Protein 5IL6 (pdb70)

B-factor: mean 46.87, std 26.92, range [16.2, 197.83]

Organism: Pseudomonas fluorescens (strain ATCC BAA-477 / NRRL B-23932 / Pf-5) (NCBI:txid220664)

InterPro domains:
  IPR000415 Nitroreductase-like [G3DSA:3.40.109.10] (635-841)
  IPR000415 Nitroreductase-like [G3DSA:3.40.109.10] (862-1077)
  IPR000415 Nitroreductase-like [SSF55469] (896-1089)
  IPR000873 AMP-dependent synthetase/ligase domain [PF00501] (51-397)
  IPR006162 Phosphopantetheine attachment site [PS00012] (3685-3700)
  IPR006162 Phosphopantetheine attachment site [PS00012] (5195-5210)
  IPR009081 Phosphopantetheine binding ACP domain [PF00550] (558-621)
  IPR009081 Phosphopantetheine binding ACP domain [PF00550] (1692-1754)
  IPR009081 Phosphopantetheine binding ACP domain [PF00550] (3661-3724)
  IPR009081 Phosphopantetheine binding ACP domain [PF00550] (5091-5155)
  IPR009081 Phosphopantetheine binding ACP domain [PF00550] (5172-5235)
  IPR009081 Phosphopantetheine binding ACP domain [PS50075] (550-625)
  IPR009081 Phosphopantetheine binding ACP domain [PS50075] (3653-3729)
  IPR009081 Phosphopantetheine binding ACP domain [PS50075] (5086-5159)
  IPR009081 Phosphopantetheine binding ACP domain [PS50075] (5163-5239)
  IPR010071 Amino acid adenylation domain [TIGR01733] (72-472)
  IPR013217 Methyltransferase type 12 [PF08242] (3426-3530)
  IPR013968 Polyketide synthase-like, ketoreductase domain [PF08659] (2963-3141)
  IPR013968 Polyketide synthase-like, ketoreductase domain [PF08659] (4831-5012)
  IPR013968 Polyketide synthase-like, ketoreductase domain [PF08659] (6394-6579)

Secondary structure (DSSP, 8-state):
--SBTTB-EE--BTTBEEEEEE--S-SHHHHTEEETTEE---HHHHHHHHHHHHHHHTTSS--TT-EEEEEEEEE-S-----TTTTTEEEEEEEEEETTEEEEEEEEE-TTS-EEEEEEEEEEEE--PPP------TTPEEE-HHHHHHHHHHHTEEE-GGG--EEEEEEETTEEEEEEE-SSGGGGTT-SS-HHHHHHHHHGGGGGTTTTS-SSPPP-EEEEEEEEEE-S---SEEEEEEEEE---TT-EEEEEEEE-TT--EEEEEEEEEEE-/---SBTTB-EE--BTTBEEEEEE--S-SHHHHTEEETTEE---HHHHHHHHHHHHHHHTTSS--TT-EEEEEEEEE-S-----TTTTTEEEEEEEEEETTEEEEEEEEE-TTS-EEEEEEEEEEEE-----B-----TTPEEE-HHHHHHHHHHHTEEE-GGG--EEEEEEETTEEEEEEE-SSGGGGTT-SS-HHHHHHHHHGGGGGTTTTS-SSPPPEEEEEEEEEEE-S---SEEEEEEEEE---TT-EEEEEEEE-TTSBEEEEEEEEEEEE--

GO terms:
  GO:0019184 nonribosomal peptide biosynthetic process (P, IDA)
  GO:0030639 polyketide biosynthetic process (P, IDA)
  GO:0019184 nonribosomal peptide biosynthetic process (P, IMP)

Radius of gyration: 30.64 Å; Cα contacts (8 Å, |Δi|>4): 1342; chains: 2; bounding box: 38×70×95 Å

Solvent-accessible surface area: 24174 Å² total; per-residue (Å²): 165,84,57,27,62,7,1,11,65,12,37,0,5,58,183,32,21,40,0,19,0,91,5,78,18,124,57,60,10,0,34,37,13,104,11,106,57,116,20,12,5,0,16,1,0,4,0,3,0,1,8,10,0,1,37,40,2,50,55,48,65,47,66,92,83,100,2,2,10,2,10,85,5,18,23,129,87,79,1,32,48,58,105,32,12,86,0,39,1,21,1,81,4,60,86,93,53,101,37,39,14,111,6,16,0,13,2,93,44,141,68,78,107,90,47,63,11,0,79,6,102,3,37,25,32,151,56,142,44,32,177,61,103,32,75,64,161,72,31,101,122,7,86,21,86,30,0,9,124,47,13,40,53,12,17,5,108,26,26,50,14,1,80,28,7,102,44,2,22,56,64,52,65,41,0,8,0,94,1,19,15,112,63,84,75,112,25,91,57,28,38,1,23,2,2,0,0,9,0,0,6,4,0,3,3,2,2,3,33,118,103,19,122,126,169,19,69,45,13,44,30,20,15,5,24,71,1,6,17,48,53,110,3,57,21,39,0,21,0,22,0,102,66,8,128,54,112,94,92,33,38,9,0,40,4,10,0,0,18,88,148,26,118,15,6,0,17,0,48,85,0,22,13,67,94,131,160,106,80,27,64,7,2,24,95,7,28,1,6,60,183,30,19,40,1,31,1,139,4,78,18,125,56,53,8,1,34,41,15,101,7,100,58,113,22,10,6,0,16,1,0,4,0,3,1,0,9,11,0,0,39,38,2,48,51,48,66,41,63,116,65,114,8,4,14,1,14,87,5,38,28,139,101,43,0,29,51,63,104,30,12,68,0,49,1,21,0,83,5,59,86,91,53,100,36,38,14,111,6,16,0,18,2,88,54,154,76,72,116,124,60,42,6,0,84,5,106,3,36,10,30,140,64,155,75,40,160,42,132,32,82,60,165,68,29,115,123,11,88,20,89,31,0,10,127,44,15,37,48,9,19,6,101,24,24,58,14,1,79,24,7,106,45,1,35,45,70,49,81,50,0,21,0,99,1,15,14,108,65,88,74,97,28,94,56,30,38,1,19,1,2,0,0,9,0,0,7,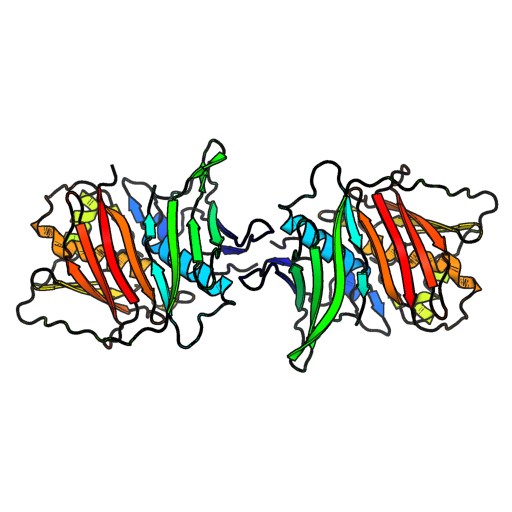3,0,4,2,2,2,3,32,119,103,19,129,142,202,13,71,26,16,22,31,20,14,5,28,64,1,11,17,42,44,108,3,56,18,34,0,20,0,31,0,108,54,6,129,55,113,95,93,33,40,9,0,13,3,19,0,8,17,64,146,9,72,5,1,0,38,0,40,86,0,21,14,65,44,65,168

Nearest PDB structures (foldseek):
  5il6-assembly1_A  TM=1.004E+00  e=7.067E-61  Pseudomonas protegens Pf-5
  3kg9-assembly2_A  TM=8.455E-01  e=2.968E-21  Lyngbya majuscula
  5tz5-assembly1_B  TM=8.192E-01  e=8.225E-20  Moorena producens 3L
  5tz7-assembly1_B  TM=8.345E-01  e=2.355E-19  Moorena producens 3L
  3kg9-assembly3_B  TM=8.127E-01  e=9.711E-20  Lyngbya majuscula

Foldseek 3Di:
DALFPLFRAWPADPVATKTKDADPQPDQQFVFKWFLRGRWRAPLSVVQNVVSSVCVVVPNHDDDQKKKKKFWKFFDDTDGADPQQNRMKMKGWDDPDVQKIKIWIWTAGNVRDIGTGMIIIIGIGNDDFDFPPDDCVVKAWFDLVLLQQQLVLQGIGGDPQLSFFDTWIDDPQKIKTKGFGPDQVVLPRGLDDSSVVSVLVSRNSSNCSVVADSRHHNKGWTTFGMKIFRTRAGRMWMKMKGWDDDDPPKTWIKIFIAHPVGTTGMITHTGMIDD/DAALFPLFGAWPADPVATKTKDADPQPDQQFVFKFFLRGRWRAPLSVVQNVVSSVCVVVPNHDPPQKWKKKFWKFFADTDGADPFQNRMKMKGWDDPDVQKIKIWIWTAGNVRDIDTGMIIIMGIDGDDKDFDDDDQVVKAWFDLVLLQQQLVLQGIGGDPQLSFFDTWIGDQQKIKTKGFGPDQVVLPRGLEDSSVVSVLVSRNSSNCSVPADSRHHHKGFTTFGMKIFATRAGRIWMKMKGWDDDDPPKTWIKIWIGHPVGITGMITHTGIIDGND

Sequence (553 aa):
EHLHPLLHRNVSDLRGLRYLSRFSGDESVLAEHRVNGQAVLAGAAMIVMIQAALTDALGGAVPAGRGLVISDLSWRQPFSVDAANNGELFLELSMPAAGDYRIGIYAYDQAAQLQLHCQARASTAEVQAAWLDFSSLGAQVVDVEACYQQRFAAMGIEYGAGHRRLLSLVRQGDQALARIALQDPALNSGFALHPALLDAAMQGVMALLLDELEERPALLLPAGLGQCVLLADCPASLQVQIRRAPSTAPDYCFDLALFDDQGQCCAILNQLSFQPVEHLHPLLHRNVSDLRGLRYLSRFSGDESVLAEHRVNGQAVVLAGAAMIVMIQAALTDALGGAVPAGRGLVISDLSWRQPFSVDAANNGELFLELSMPAAGDYRIGIYYAYDQAAQLQLHCQARASTAEVQAAWLDFSSLGAQVVDVEACYQRFAAMGIEYGAGHRRLLSLVRQGDQALARIALQDPALNSGFALHPALLDAAMQGVMALLLDELEERPALLLPAGLGQCVLLADCPASLQVQIRRAPSTAPDYCFDLALFDDQGQCCCAILNQLSFQPLT

Structure (mmCIF, N/CA/C/O backbone):
data_5IL6
#
_entry.id   5IL6
#
_cell.length_a   50.480
_cell.length_b   105.080
_cell.length_c   68.140
_cell.angle_alpha   90.00
_cell.angle_beta   111.91
_cell.angle_gamma   90.00
#
_symmetry.space_group_name_H-M   'P 1 21 1'
#
loop_
_entity.id
_entity.type
_entity.pdbx_description
1 polymer 'Polyketide synthase/nonribosomal peptide synthetase hybrid RzxB'
2 water water
#
loop_
_atom_site.group_PDB
_atom_site.id
_atom_site.type_symbol
_atom_site.label_atom_id
_atom_site.label_alt_id
_atom_site.label_comp_id
_atom_site.label_asym_id
_atom_site.label_entity_id
_atom_site.label_seq_id
_atom_site.pdbx_PDB_ins_code
_atom_site.Cartn_x
_atom_site.Cartn_y
_atom_site.Cartn_z
_atom_site.occupancy
_atom_site.B_iso_or_equiv
_atom_site.auth_seq_id
_atom_site.auth_comp_id
_atom_site.auth_asym_id
_atom_site.auth_atom_id
_atom_site.pdbx_PDB_model_num
ATOM 1 N N . GLU A 1 11 ? 49.036 50.271 10.369 1.00 47.66 4370 GLU A N 1
ATOM 2 C CA . GLU A 1 11 ? 49.338 50.985 11.606 1.00 49.87 4370 GLU A CA 1
ATOM 3 C C . GLU A 1 11 ? 48.125 50.832 12.526 1.00 41.30 4370 GLU A C 1
ATOM 4 O O . GLU A 1 11 ? 47.015 50.598 12.052 1.00 42.38 4370 GLU A O 1
ATOM 15 N N . HIS A 1 12 ? 48.321 50.964 13.835 1.00 33.57 4371 HIS A N 1
ATOM 16 C CA . HIS A 1 12 ? 47.184 50.943 14.745 1.00 29.28 4371 HIS A CA 1
ATOM 17 C C . HIS A 1 12 ? 46.229 52.085 14.422 1.00 28.23 4371 HIS A C 1
ATOM 18 O O . HIS A 1 12 ? 46.649 53.179 14.033 1.00 32.01 4371 HIS A O 1
ATOM 32 N N . LEU A 1 13 ? 44.928 51.825 14.581 1.00 30.56 4372 LEU A N 1
ATOM 33 C CA . LEU A 1 13 ? 43.942 52.884 14.399 1.00 34.19 4372 LEU A CA 1
ATOM 34 C C . LEU A 1 13 ? 44.095 53.956 15.462 1.00 37.56 4372 LEU A C 1
ATOM 35 O O . LEU A 1 13 ? 43.768 55.124 15.224 1.00 39.34 4372 LEU A O 1
ATOM 51 N N . HIS A 1 14 ? 44.597 53.570 16.626 1.00 31.02 4373 HIS A N 1
ATOM 52 C CA . HIS A 1 14 ? 44.647 54.380 17.829 1.00 31.61 4373 HIS A CA 1
ATOM 53 C C . HIS A 1 14 ? 45.555 53.641 18.802 1.00 27.79 4373 HIS A C 1
ATOM 54 O O . HIS A 1 14 ? 45.571 52.404 18.795 1.00 26.19 4373 HIS A O 1
ATOM 68 N N . PRO A 1 15 ? 46.333 54.335 19.635 1.00 29.94 4374 PRO A N 1
ATOM 69 C CA . PRO A 1 15 ? 47.226 53.610 20.556 1.00 33.16 4374 PRO A CA 1
ATOM 70 C C . PRO A 1 15 ? 46.520 52.574 21.416 1.00 34.06 4374 PRO A C 1
ATOM 71 O O . PRO A 1 15 ? 47.149 51.585 21.817 1.00 38.75 4374 PRO A O 1
ATOM 82 N N . LEU A 1 16 ? 45.234 52.764 21.712 1.00 30.87 4375 LEU A N 1
ATOM 83 C CA . LEU A 1 16 ? 44.471 51.828 22.528 1.00 29.47 4375 LEU A CA 1
ATOM 84 C C . LEU A 1 16 ? 43.407 51.074 21.744 1.00 30.14 4375 LEU A C 1
ATOM 85 O O . LEU A 1 16 ? 42.658 50.289 22.339 1.00 29.24 4375 LEU A O 1
ATOM 101 N N . LEU A 1 17 ? 43.321 51.280 20.432 1.00 27.27 4376 LEU A N 1
ATOM 102 C CA . LEU A 1 17 ? 42.348 50.587 19.582 1.00 26.24 4376 LEU A CA 1
ATOM 103 C C . LEU A 1 17 ? 43.126 50.180 18.333 1.00 23.83 4376 LEU A C 1
ATOM 104 O O . LEU A 1 17 ? 43.250 50.955 17.382 1.00 24.18 4376 LEU A O 1
ATOM 120 N N . HIS A 1 18 ? 43.665 48.962 18.355 1.00 18.35 4377 HIS A N 1
ATOM 121 C CA . HIS A 1 18 ? 44.694 48.583 17.394 1.00 22.71 4377 HIS A CA 1
ATOM 122 C C . HIS A 1 18 ? 44.120 48.243 16.025 1.00 26.50 4377 HIS A C 1
ATOM 123 O O . HIS A 1 18 ? 44.631 48.717 15.004 1.00 25.75 4377 HIS A O 1
ATOM 137 N N . ARG A 1 19 ? 43.078 47.415 15.973 1.00 26.22 4378 ARG A N 1
ATOM 138 C CA . ARG A 1 19 ? 42.670 46.806 14.716 1.00 33.16 4378 ARG A CA 1
ATOM 139 C C . ARG A 1 19 ? 41.155 46.735 14.602 1.00 23.46 4378 ARG A C 1
ATOM 140 O O . ARG A 1 19 ? 40.444 46.518 15.586 1.00 22.32 4378 ARG A O 1
ATOM 161 N N . ASN A 1 20 ? 40.679 46.918 13.372 1.00 20.53 4379 ASN A N 1
ATOM 162 C CA . ASN A 1 20 ? 39.269 46.785 13.028 1.00 20.22 4379 ASN A CA 1
ATOM 163 C C . ASN A 1 20 ? 39.009 45.349 12.585 1.00 19.73 4379 ASN A C 1
ATOM 164 O O . ASN A 1 20 ? 39.576 44.895 11.585 1.00 21.13 4379 ASN A O 1
ATOM 175 N N . VAL A 1 21 ? 38.164 44.635 13.329 1.00 19.22 4380 VAL A N 1
ATOM 176 C CA . VAL A 1 21 ? 37.851 43.244 13.011 1.00 23.32 4380 VAL A CA 1
ATOM 177 C C . VAL A 1 21 ? 36.353 43.084 12.771 1.00 22.99 4380 VAL A C 1
ATOM 178 O O . VAL A 1 21 ? 35.783 42.019 13.031 1.00 24.68 4380 VAL A O 1
ATOM 191 N N . SER A 1 22 ? 35.711 44.135 12.263 1.00 22.02 4381 SER A N 1
ATOM 192 C CA . SER A 1 22 ? 34.280 44.088 11.997 1.00 23.26 4381 SER A CA 1
ATOM 193 C C . SER A 1 22 ? 33.950 43.015 10.964 1.00 23.78 4381 SER A C 1
ATOM 194 O O . SER A 1 22 ? 34.735 42.731 10.054 1.00 22.47 4381 SER A O 1
ATOM 202 N N . ASP A 1 23 ? 32.770 42.417 11.109 1.00 23.42 4382 ASP A N 1
ATOM 203 C CA . ASP A 1 23 ? 32.271 41.445 10.145 1.00 25.16 4382 ASP A CA 1
ATOM 204 C C . ASP A 1 23 ? 30.744 41.476 10.183 1.00 24.31 4382 ASP A C 1
ATOM 205 O O . ASP A 1 23 ? 30.139 42.395 10.744 1.00 23.90 4382 ASP A O 1
ATOM 214 N N . LEU A 1 24 ? 30.116 40.460 9.589 1.00 25.07 4383 LEU A N 1
ATOM 215 C CA . LEU A 1 24 ? 28.661 40.438 9.487 1.00 27.01 4383 LEU A CA 1
ATOM 216 C C . LEU A 1 24 ? 27.983 40.436 10.850 1.00 31.84 4383 LEU A C 1
ATOM 217 O O . LEU A 1 24 ? 26.824 40.853 10.952 1.00 36.67 4383 LEU A O 1
ATOM 233 N N . ARG A 1 25 ? 28.671 39.973 11.895 1.00 29.62 4384 ARG A N 1
ATOM 234 C CA . ARG A 1 25 ? 28.108 40.028 13.239 1.00 34.66 4384 ARG A CA 1
ATOM 235 C C . ARG A 1 25 ? 28.009 41.457 13.758 1.00 35.47 4384 ARG A C 1
ATOM 236 O O . ARG A 1 25 ? 27.232 41.714 14.683 1.00 35.61 4384 ARG A O 1
ATOM 257 N N . GLY A 1 26 ? 28.775 42.386 13.187 1.00 31.37 4385 GLY A N 1
ATOM 258 C CA . GLY A 1 26 ? 28.708 43.778 13.587 1.00 29.66 4385 GLY A CA 1
ATOM 259 C C . GLY A 1 26 ? 30.074 44.423 13.703 1.00 24.16 4385 GLY A C 1
ATOM 260 O O . GLY A 1 26 ? 31.101 43.764 13.515 1.00 26.22 4385 GLY A O 1
ATOM 264 N N . LEU A 1 27 ? 30.098 45.716 14.013 1.00 23.03 4386 LEU A N 1
ATOM 265 C CA . LEU A 1 27 ? 31.362 46.421 14.176 1.00 21.31 4386 LEU A CA 1
ATOM 266 C C . LEU A 1 27 ? 32.092 45.913 15.412 1.00 22.32 4386 LEU A C 1
ATOM 267 O O . LEU A 1 27 ? 31.488 45.691 16.466 1.00 23.18 4386 LEU A O 1
ATOM 283 N N . ARG A 1 28 ? 33.399 45.706 15.271 1.00 22.78 4387 ARG A N 1
ATOM 284 C CA . ARG A 1 28 ? 34.189 45.123 16.343 1.00 24.54 4387 ARG A CA 1
ATOM 285 C C . ARG A 1 28 ? 35.646 45.517 16.161 1.00 22.36 4387 ARG A C 1
ATOM 286 O O . ARG A 1 28 ? 36.127 45.665 15.034 1.00 20.87 4387 ARG A O 1
ATOM 307 N N . TYR A 1 29 ? 36.346 45.652 17.285 1.00 20.05 4388 TYR A N 1
ATOM 308 C CA . TYR A 1 29 ? 37.725 46.114 17.300 1.00 20.05 4388 TYR A CA 1
ATOM 309 C C . TYR A 1 29 ? 38.531 45.250 18.259 1.00 20.79 4388 TYR A C 1
ATOM 310 O O . TYR A 1 29 ? 37.985 44.648 19.187 1.00 19.19 4388 TYR A O 1
ATOM 328 N N . LEU A 1 30 ? 39.837 45.187 18.016 1.00 20.90 4389 LEU A N 1
ATOM 329 C CA . LEU A 1 30 ? 40.719 44.312 18.773 1.00 23.90 4389 LEU A CA 1
ATOM 330 C C . LEU A 1 30 ? 42.026 45.034 19.058 1.00 24.04 4389 LEU A C 1
ATOM 331 O O . LEU A 1 30 ? 42.640 45.596 18.146 1.00 25.41 4389 LEU A O 1
ATOM 347 N N . SER A 1 31 ? 42.430 45.034 20.325 1.00 22.61 4390 SER A N 1
ATOM 348 C CA . SER A 1 31 ? 43.757 45.467 20.735 1.00 26.06 4390 SER A CA 1
ATOM 349 C C . SER A 1 31 ? 44.437 44.326 21.478 1.00 27.79 4390 SER A C 1
ATOM 350 O O . SER A 1 31 ? 43.809 43.643 22.293 1.00 24.42 4390 SER A O 1
ATOM 358 N N . ARG A 1 32 ? 45.716 44.111 21.181 1.00 25.55 4391 ARG A N 1
ATOM 359 C CA . ARG A 1 32 ? 46.514 43.091 21.850 1.00 24.44 4391 ARG A CA 1
ATOM 360 C C . ARG A 1 32 ? 47.628 43.783 22.618 1.00 26.37 4391 ARG A C 1
ATOM 361 O O . ARG A 1 32 ? 48.461 44.475 22.022 1.00 27.84 4391 ARG A O 1
ATOM 382 N N . PHE A 1 33 ? 47.639 43.599 23.932 1.00 22.33 4392 PHE A N 1
ATOM 383 C CA . PHE A 1 33 ? 48.621 44.220 24.806 1.00 21.80 4392 PHE A CA 1
ATOM 384 C C . PHE A 1 33 ? 49.646 43.189 25.260 1.00 23.61 4392 PHE A C 1
ATOM 385 O O . PHE A 1 33 ? 49.326 42.013 25.450 1.00 23.76 4392 PHE A O 1
ATOM 402 N N . SER A 1 34 ? 50.886 43.648 25.436 1.00 26.75 4393 SER A N 1
ATOM 403 C CA . SER A 1 34 ? 51.952 42.802 25.955 1.00 27.98 4393 SER A CA 1
ATOM 404 C C . SER A 1 34 ? 52.043 42.829 27.473 1.00 26.66 4393 SER A C 1
ATOM 405 O O . SER A 1 34 ? 52.614 41.901 28.063 1.00 27.53 4393 SER A O 1
ATOM 413 N N . GLY A 1 35 ? 51.490 43.855 28.116 1.00 27.64 4394 GLY A N 1
ATOM 414 C CA . GLY A 1 35 ? 51.655 44.079 29.532 1.00 28.87 4394 GLY A CA 1
ATOM 415 C C . GLY A 1 35 ? 52.723 45.097 29.881 1.00 30.14 4394 GLY A C 1
ATOM 416 O O . GLY A 1 35 ? 52.745 45.586 31.016 1.00 30.58 4394 GLY A O 1
ATOM 420 N N . ASP A 1 36 ? 53.609 45.424 28.935 1.00 30.37 4395 ASP A N 1
ATOM 421 C CA . ASP A 1 36 ? 54.612 46.463 29.135 1.00 36.71 4395 ASP A CA 1
ATOM 422 C C . ASP A 1 36 ? 54.073 47.869 28.904 1.00 35.03 4395 ASP A C 1
ATOM 423 O O . ASP A 1 36 ? 54.766 48.838 29.231 1.00 28.41 4395 ASP A O 1
ATOM 432 N N . GLU A 1 37 ? 52.876 48.006 28.338 1.00 31.27 4396 GLU A N 1
ATOM 433 C CA . GLU A 1 37 ? 52.318 49.325 28.078 1.00 30.94 4396 GLU A CA 1
ATOM 434 C C . GLU A 1 37 ? 52.034 50.056 29.387 1.00 34.28 4396 GLU A C 1
ATOM 435 O O . GLU A 1 37 ? 51.689 49.450 30.405 1.00 30.83 4396 GLU A O 1
ATOM 447 N N . SER A 1 38 ? 52.185 51.383 29.347 1.00 33.67 4397 SER A N 1
ATOM 448 C CA . SER A 1 38 ? 52.074 52.182 30.563 1.00 31.95 4397 SER A CA 1
ATOM 449 C C . SER A 1 38 ? 50.704 52.024 31.214 1.00 26.19 4397 SER A C 1
ATOM 450 O O . SER A 1 38 ? 50.597 51.987 32.446 1.00 28.65 4397 SER A O 1
ATOM 458 N N . VAL A 1 39 ? 49.644 51.922 30.406 1.00 23.14 4398 VAL A N 1
ATOM 459 C CA . VAL A 1 39 ? 48.297 51.793 30.957 1.00 24.21 4398 VAL A CA 1
ATOM 460 C C . VAL A 1 39 ? 48.137 50.514 31.767 1.00 22.75 4398 VAL A C 1
ATOM 461 O O . VAL A 1 39 ? 47.184 50.391 32.544 1.00 23.15 4398 VAL A O 1
ATOM 474 N N . LEU A 1 40 ? 49.040 49.550 31.596 1.00 23.83 4399 LEU A N 1
ATOM 475 C CA . LEU A 1 40 ? 49.054 48.333 32.397 1.00 24.37 4399 LEU A CA 1
ATOM 476 C C . LEU A 1 40 ? 50.198 48.330 33.402 1.00 23.12 4399 LEU A C 1
ATOM 477 O O . LEU A 1 40 ? 49.965 48.228 34.610 1.00 24.85 4399 LEU A O 1
ATOM 493 N N . ALA A 1 41 ? 51.438 48.455 32.921 1.00 22.43 4400 ALA A N 1
ATOM 494 C CA . ALA A 1 41 ? 52.608 48.273 33.774 1.00 25.39 4400 ALA A CA 1
ATOM 495 C C . ALA A 1 41 ? 52.704 49.334 34.861 1.00 27.74 4400 ALA A C 1
ATOM 496 O O . ALA A 1 41 ? 53.246 49.067 35.938 1.00 29.16 4400 ALA A O 1
ATOM 503 N N . GLU A 1 42 ? 52.219 50.543 34.594 1.00 24.22 4401 GLU A N 1
ATOM 504 C CA . GLU A 1 42 ? 52.294 51.630 35.559 1.00 28.27 4401 GLU A CA 1
ATOM 505 C C . GLU A 1 42 ? 51.021 51.763 36.384 1.00 26.86 4401 GLU A C 1
ATOM 506 O O . GLU A 1 42 ? 50.850 52.769 37.080 1.00 24.76 4401 GLU A O 1
ATOM 518 N N . HIS A 1 43 ? 50.133 50.770 36.324 1.00 23.67 4402 HIS A N 1
ATOM 519 C CA . HIS A 1 43 ? 48.885 50.751 37.088 1.00 24.25 4402 HIS A CA 1
ATOM 520 C C . HIS A 1 43 ? 48.747 49.355 37.695 1.00 22.05 4402 HIS A C 1
ATOM 521 O O . HIS A 1 43 ? 48.131 48.471 37.095 1.00 21.24 4402 HIS A O 1
ATOM 535 N N . ARG A 1 44 ? 49.312 49.159 38.883 1.00 22.17 4403 ARG A N 1
ATOM 536 C CA . ARG A 1 44 ? 49.360 47.847 39.514 1.00 21.98 4403 ARG A CA 1
ATOM 537 C C . ARG A 1 44 ? 48.408 47.802 40.699 1.00 23.29 4403 ARG A C 1
ATOM 538 O O . ARG A 1 44 ? 48.474 48.655 41.590 1.00 25.09 4403 ARG A O 1
ATOM 559 N N . VAL A 1 45 ? 47.531 46.801 40.705 1.00 22.37 4404 VAL A N 1
ATOM 560 C CA . VAL A 1 45 ? 46.547 46.608 41.763 1.00 22.21 4404 VAL A CA 1
ATOM 561 C C . VAL A 1 45 ? 46.843 45.272 42.427 1.00 22.69 4404 VAL A C 1
ATOM 562 O O . VAL A 1 45 ? 46.801 44.223 41.771 1.00 23.18 4404 VAL A O 1
ATOM 575 N N . ASN A 1 46 ? 47.146 45.310 43.722 1.00 25.12 4405 ASN A N 1
ATOM 576 C CA . ASN A 1 46 ? 47.534 44.114 44.467 1.00 33.94 4405 ASN A CA 1
ATOM 577 C C . ASN A 1 46 ? 48.681 43.390 43.764 1.00 33.73 4405 ASN A C 1
ATOM 578 O O . ASN A 1 46 ? 48.742 42.159 43.727 1.00 33.73 4405 ASN A O 1
ATOM 589 N N . GLY A 1 47 ? 49.603 44.172 43.200 1.00 29.84 4406 GLY A N 1
ATOM 590 C CA . GLY A 1 47 ? 50.805 43.644 42.592 1.00 32.69 4406 GLY A CA 1
ATOM 591 C C . GLY A 1 47 ? 50.689 43.265 41.129 1.00 26.79 4406 GLY A C 1
ATOM 592 O O . GLY A 1 47 ? 51.720 43.001 40.495 1.00 31.05 4406 GLY A O 1
ATOM 596 N N . GLN A 1 48 ? 49.484 43.237 40.567 1.00 23.30 4407 GLN A N 1
ATOM 597 C CA . GLN A 1 48 ? 49.284 42.843 39.179 1.00 27.30 4407 GLN A CA 1
ATOM 598 C C . GLN A 1 48 ? 49.094 44.071 38.303 1.00 24.41 4407 GLN A C 1
ATOM 599 O O . GLN A 1 48 ? 48.374 45.004 38.670 1.00 22.15 4407 GLN A O 1
ATOM 613 N N . ALA A 1 49 ? 49.734 44.059 37.137 1.00 23.43 4408 ALA A N 1
ATOM 614 C CA . ALA A 1 49 ? 49.492 45.093 36.141 1.00 22.88 4408 ALA A CA 1
ATOM 615 C C . ALA A 1 49 ? 48.079 44.937 35.598 1.00 24.03 4408 ALA A C 1
ATOM 616 O O . ALA A 1 49 ? 47.744 43.907 35.002 1.00 23.13 4408 ALA A O 1
ATOM 623 N N . VAL A 1 50 ? 47.248 45.951 35.816 1.00 19.35 4409 VAL A N 1
ATOM 624 C CA . VAL A 1 50 ? 45.837 45.911 35.455 1.00 21.05 4409 VAL A CA 1
ATOM 625 C C . VAL A 1 50 ? 45.522 47.144 34.625 1.00 22.59 4409 VAL A C 1
ATOM 626 O O . VAL A 1 50 ? 45.991 48.247 34.929 1.00 24.12 4409 VAL A O 1
ATOM 639 N N . LEU A 1 51 ? 44.728 46.957 33.575 1.00 22.82 4410 LEU A N 1
ATOM 640 C CA . LEU A 1 51 ? 44.364 48.069 32.711 1.00 24.86 4410 LEU A CA 1
ATOM 641 C C . LEU A 1 51 ? 43.561 49.093 33.500 1.00 24.98 4410 LEU A C 1
ATOM 642 O O . LEU A 1 51 ? 42.535 48.761 34.103 1.00 25.61 4410 LEU A O 1
ATOM 658 N N . ALA A 1 52 ? 44.031 50.337 33.500 1.00 23.37 4411 ALA A N 1
ATOM 659 C CA . ALA A 1 52 ? 43.319 51.399 34.194 1.00 24.91 4411 ALA A CA 1
ATOM 660 C C . ALA A 1 52 ? 41.918 51.561 33.618 1.00 24.54 4411 ALA A C 1
ATOM 661 O O . ALA A 1 52 ? 41.717 51.501 32.401 1.00 22.51 4411 ALA A O 1
ATOM 668 N N . GLY A 1 53 ? 40.942 51.751 34.506 1.00 22.46 4412 GLY A N 1
ATOM 669 C CA . GLY A 1 53 ? 39.577 51.966 34.055 1.00 22.57 4412 GLY A CA 1
ATOM 670 C C . GLY A 1 53 ? 39.467 53.105 33.062 1.00 21.20 4412 GLY A C 1
ATOM 671 O O . GLY A 1 53 ? 38.680 53.044 32.113 1.00 21.14 4412 GLY A O 1
ATOM 675 N N . ALA A 1 54 ? 40.266 54.157 33.258 1.00 17.20 4413 ALA A N 1
ATOM 676 C CA . ALA A 1 54 ? 40.262 55.280 32.327 1.00 17.32 4413 ALA A CA 1
ATOM 677 C C . ALA A 1 54 ? 40.585 54.829 30.911 1.00 16.58 4413 ALA A C 1
ATOM 678 O O . ALA A 1 54 ? 40.049 55.384 29.944 1.00 18.92 4413 ALA A O 1
ATOM 685 N N . ALA A 1 55 ? 41.456 53.828 30.766 1.00 17.52 4414 ALA A N 1
ATOM 686 C CA . ALA A 1 55 ? 41.868 53.402 29.433 1.00 21.85 4414 ALA A CA 1
ATOM 687 C C . ALA A 1 55 ? 40.696 52.840 28.642 1.00 22.72 4414 ALA A C 1
ATOM 688 O O . ALA A 1 55 ? 40.647 52.986 27.416 1.00 21.77 4414 ALA A O 1
ATOM 695 N N . MET A 1 56 ? 39.744 52.196 29.318 1.00 20.22 4415 MET A N 1
ATOM 696 C CA . MET A 1 56 ? 38.593 51.661 28.604 1.00 22.31 4415 MET A CA 1
ATOM 697 C C . MET A 1 56 ? 37.682 52.778 28.112 1.00 19.08 4415 MET A C 1
ATOM 698 O O . MET A 1 56 ? 37.076 52.656 27.044 1.00 18.35 4415 MET A O 1
ATOM 712 N N . ILE A 1 57 ? 37.597 53.884 28.854 1.00 20.22 4416 ILE A N 1
ATOM 713 C CA . ILE A 1 57 ? 36.857 55.048 28.372 1.00 19.10 4416 ILE A CA 1
ATOM 714 C C . ILE A 1 57 ? 37.491 55.578 27.093 1.00 18.75 4416 ILE A C 1
ATOM 715 O O . ILE A 1 57 ? 36.799 55.908 26.123 1.00 18.84 4416 ILE A O 1
ATOM 731 N N . VAL A 1 58 ? 38.820 55.686 27.083 1.00 17.51 4417 VAL A N 1
ATOM 732 C CA . VAL A 1 58 ? 39.518 56.171 25.896 1.00 18.48 4417 VAL A CA 1
ATOM 733 C C . VAL A 1 58 ? 39.293 55.223 24.726 1.00 17.81 4417 VAL A C 1
ATOM 734 O O . VAL A 1 58 ? 39.152 55.653 23.576 1.00 20.18 4417 VAL A O 1
ATOM 747 N N . MET A 1 59 ? 39.265 53.920 24.998 1.00 20.19 4418 MET A N 1
ATOM 748 C CA . MET A 1 59 ? 39.027 52.954 23.933 1.00 22.47 4418 MET A CA 1
ATOM 749 C C . MET A 1 59 ? 37.644 53.137 23.326 1.00 22.10 4418 MET A C 1
ATOM 750 O O . MET A 1 59 ? 37.474 53.031 22.106 1.00 20.60 4418 MET A O 1
ATOM 764 N N . ILE A 1 60 ? 36.641 53.409 24.160 1.00 20.32 4419 ILE A N 1
ATOM 765 C CA . ILE A 1 60 ? 35.300 53.671 23.648 1.00 19.20 4419 ILE A CA 1
ATOM 766 C C . ILE A 1 60 ? 35.299 54.932 22.798 1.00 21.65 4419 ILE A C 1
ATOM 767 O O . ILE A 1 60 ? 34.698 54.971 21.717 1.00 22.60 4419 ILE A O 1
ATOM 783 N N . GLN A 1 61 ? 35.974 55.983 23.271 1.00 23.00 4420 GLN A N 1
ATOM 784 C CA . GLN A 1 61 ? 36.041 57.226 22.511 1.00 23.53 4420 GLN A CA 1
ATOM 785 C C . GLN A 1 61 ? 36.723 57.011 21.164 1.00 24.37 4420 GLN A C 1
ATOM 786 O O . GLN A 1 61 ? 36.258 57.516 20.136 1.00 25.57 4420 GLN A O 1
ATOM 800 N N . ALA A 1 62 ? 37.826 56.261 21.149 1.00 24.88 4421 ALA A N 1
ATOM 801 C CA . ALA A 1 62 ? 38.514 55.980 19.893 1.00 22.66 4421 ALA A CA 1
ATOM 802 C C . ALA A 1 62 ? 37.637 55.155 18.958 1.00 20.00 4421 ALA A C 1
ATOM 803 O O . ALA A 1 62 ? 37.578 55.420 17.753 1.00 22.01 4421 ALA A O 1
ATOM 810 N N . ALA A 1 63 ? 36.954 54.142 19.496 1.00 19.25 4422 ALA A N 1
ATOM 811 C CA . ALA A 1 63 ? 36.122 53.282 18.660 1.00 20.06 4422 ALA A CA 1
ATOM 812 C C . ALA A 1 63 ? 34.970 54.066 18.052 1.00 25.47 4422 ALA A C 1
ATOM 813 O O . ALA A 1 63 ? 34.672 53.925 16.860 1.00 23.20 4422 ALA A O 1
ATOM 820 N N . LEU A 1 64 ? 34.304 54.896 18.856 1.00 26.16 4423 LEU A N 1
ATOM 821 C CA . LEU A 1 64 ? 33.199 55.688 18.331 1.00 29.64 4423 LEU A CA 1
ATOM 822 C C . LEU A 1 64 ? 33.683 56.662 17.267 1.00 26.89 4423 LEU A C 1
ATOM 823 O O . LEU A 1 64 ? 33.034 56.832 16.227 1.00 24.61 4423 LEU A O 1
ATOM 839 N N . THR A 1 65 ? 34.816 57.320 17.516 1.00 26.53 4424 THR A N 1
ATOM 840 C CA . THR A 1 65 ? 35.352 58.271 16.549 1.00 29.95 4424 THR A CA 1
ATOM 841 C C . THR A 1 65 ? 35.654 57.590 15.220 1.00 28.18 4424 THR A C 1
ATOM 842 O O . THR A 1 65 ? 35.401 58.158 14.151 1.00 28.27 4424 THR A O 1
ATOM 853 N N . ASP A 1 66 ? 36.203 56.374 15.265 1.00 27.65 4425 ASP A N 1
ATOM 854 C CA . ASP A 1 66 ? 36.472 55.639 14.034 1.00 29.08 4425 ASP A CA 1
ATOM 855 C C . ASP A 1 66 ? 35.175 55.241 13.339 1.00 28.74 4425 ASP A C 1
ATOM 856 O O . ASP A 1 66 ? 35.040 55.401 12.120 1.00 29.26 4425 ASP A O 1
ATOM 865 N N . ALA A 1 67 ? 34.205 54.732 14.101 1.00 27.10 4426 ALA A N 1
ATOM 866 C CA . ALA A 1 67 ? 32.949 54.290 13.504 1.00 30.80 4426 ALA A CA 1
ATOM 867 C C . ALA A 1 67 ? 32.183 55.447 12.873 1.00 33.52 4426 ALA A C 1
ATOM 868 O O . ALA A 1 67 ? 31.396 55.234 11.945 1.00 28.15 4426 ALA A O 1
ATOM 875 N N . LEU A 1 68 ? 32.398 56.671 13.350 1.00 33.26 4427 LEU A N 1
ATOM 876 C CA . LEU A 1 68 ? 31.735 57.848 12.803 1.00 35.82 4427 LEU A CA 1
ATOM 877 C C . LEU A 1 68 ? 32.457 58.443 11.598 1.00 37.27 4427 LEU A C 1
ATOM 878 O O . LEU A 1 68 ? 32.077 59.526 11.139 1.00 37.43 4427 LEU A O 1
ATOM 894 N N . GLY A 1 69 ? 33.476 57.770 11.074 1.00 39.40 4428 GLY A N 1
ATOM 895 C CA . GLY A 1 69 ? 34.205 58.258 9.924 1.00 45.73 4428 GLY A CA 1
ATOM 896 C C . GLY A 1 69 ? 35.551 58.871 10.231 1.00 53.85 4428 GLY A C 1
ATOM 897 O O . GLY A 1 69 ? 36.156 59.469 9.331 1.00 49.01 4428 GLY A O 1
ATOM 901 N N . GLY A 1 70 ? 36.037 58.750 11.467 1.00 68.73 4429 GLY A N 1
ATOM 902 C CA . GLY A 1 70 ? 37.31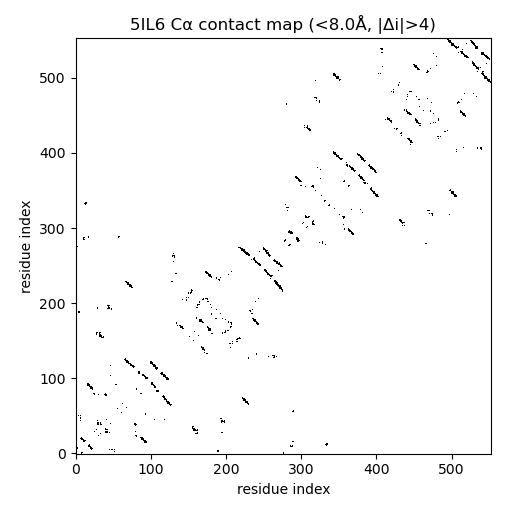3 59.300 11.865 1.00 78.35 4429 GLY A CA 1
ATOM 903 C C . GLY A 1 70 ? 37.241 60.594 12.649 1.00 88.36 4429 GLY A C 1
ATOM 904 O O . GLY A 1 70 ? 38.281 61.056 13.136 1.00 93.26 4429 GLY A O 1
ATOM 908 N N . ALA A 1 71 ? 36.060 61.196 12.786 1.00 91.73 4430 ALA A N 1
ATOM 909 C CA . ALA A 1 71 ? 35.934 62.419 13.567 1.00 93.88 4430 ALA A CA 1
ATOM 910 C C . ALA A 1 71 ? 34.494 62.599 14.027 1.00 86.94 4430 ALA A C 1
ATOM 911 O O . ALA A 1 71 ? 33.554 62.123 13.382 1.00 84.12 4430 ALA A O 1
ATOM 918 N N . VAL A 1 72 ? 34.336 63.293 15.153 1.00 84.23 4431 VAL A N 1
ATOM 919 C CA . VAL A 1 72 ? 33.020 63.690 15.652 1.00 80.50 4431 VAL A CA 1
ATOM 920 C C . VAL A 1 72 ? 32.595 64.888 14.806 1.00 80.02 4431 VAL A C 1
ATOM 921 O O . VAL A 1 72 ? 33.457 65.693 14.430 1.00 78.32 4431 VAL A O 1
ATOM 934 N N . PRO A 1 73 ? 31.307 65.061 14.471 1.00 84.07 4432 PRO A N 1
ATOM 935 C CA . PRO A 1 73 ? 30.930 66.192 13.614 1.00 88.71 4432 PRO A CA 1
ATOM 936 C C . PRO A 1 73 ? 30.388 67.426 14.325 1.00 87.38 4432 PRO A C 1
ATOM 937 O O . PRO A 1 73 ? 29.792 67.340 15.405 1.00 86.20 4432 PRO A O 1
ATOM 948 N N . ALA A 1 74 ? 30.608 68.586 13.702 1.00 84.14 4433 ALA A N 1
ATOM 949 C CA . ALA A 1 74 ? 29.716 69.742 13.806 1.00 81.10 4433 ALA A CA 1
ATOM 950 C C . ALA A 1 74 ? 29.539 70.226 15.246 1.00 71.78 4433 ALA A C 1
ATOM 951 O O . ALA A 1 74 ? 28.427 70.292 15.770 1.00 73.30 4433 ALA A O 1
ATOM 958 N N . GLY A 1 75 ? 30.651 70.607 15.870 1.00 62.55 4434 GLY A N 1
ATOM 959 C CA . GLY A 1 75 ? 30.546 71.253 17.167 1.00 62.04 4434 GLY A CA 1
ATOM 960 C C . GLY A 1 75 ? 29.794 70.444 18.197 1.00 64.42 4434 GLY A C 1
ATOM 961 O O . GLY A 1 75 ? 29.142 71.021 19.077 1.00 61.04 4434 GLY A O 1
ATOM 965 N N . ARG A 1 76 ? 29.824 69.121 18.083 1.00 68.74 4435 ARG A N 1
ATOM 966 C CA . ARG A 1 76 ? 29.111 68.230 18.985 1.00 71.24 4435 ARG A CA 1
ATOM 967 C C . ARG A 1 76 ? 30.136 67.521 19.861 1.00 60.94 4435 ARG A C 1
ATOM 968 O O . ARG A 1 76 ? 31.338 67.537 19.589 1.00 59.41 4435 ARG A O 1
ATOM 989 N N . GLY A 1 77 ? 29.651 66.903 20.931 1.00 51.31 4436 GLY A N 1
ATOM 990 C CA . GLY A 1 77 ? 30.498 66.171 21.853 1.00 41.93 4436 GLY A CA 1
ATOM 991 C C . GLY A 1 77 ? 30.192 64.688 21.853 1.00 42.30 4436 GLY A C 1
ATOM 992 O O . GLY A 1 77 ? 29.067 64.269 21.569 1.00 41.42 4436 GLY A O 1
ATOM 996 N N . LEU A 1 78 ? 31.216 63.895 22.152 1.00 43.93 4437 LEU A N 1
ATOM 997 C CA . LEU A 1 78 ? 31.060 62.459 22.320 1.00 43.80 4437 LEU A CA 1
ATOM 998 C C . LEU A 1 78 ? 30.606 62.187 23.748 1.00 38.05 4437 LEU A C 1
ATOM 999 O O . LEU A 1 78 ? 31.297 62.555 24.706 1.00 39.91 4437 LEU A O 1
ATOM 1015 N N . VAL A 1 79 ? 29.445 61.555 23.895 1.00 32.04 4438 VAL A N 1
ATOM 1016 C CA . VAL A 1 79 ? 28.846 61.305 25.200 1.00 31.07 4438 VAL A CA 1
ATOM 1017 C C . VAL A 1 79 ? 28.818 59.802 25.431 1.00 27.69 4438 VAL A C 1
ATOM 1018 O O . VAL A 1 79 ? 28.282 59.048 24.609 1.00 28.66 4438 VAL A O 1
ATOM 1031 N N . ILE A 1 80 ? 29.408 59.371 26.540 1.00 23.31 4439 ILE A N 1
ATOM 1032 C CA . ILE A 1 80 ? 29.332 57.994 27.007 1.00 25.07 4439 ILE A CA 1
ATOM 1033 C C . ILE A 1 80 ? 28.491 57.998 28.274 1.00 26.97 4439 ILE A C 1
ATOM 1034 O O . ILE A 1 80 ? 28.718 58.818 29.170 1.00 23.88 4439 ILE A O 1
ATOM 1050 N N . SER A 1 81 ? 27.511 57.100 28.341 1.00 24.93 4440 SER A N 1
ATOM 1051 C CA . SER A 1 81 ? 26.518 57.118 29.404 1.00 27.79 4440 SER A CA 1
ATOM 1052 C C . SER A 1 81 ? 26.355 55.732 30.009 1.00 28.28 4440 SER A C 1
ATOM 1053 O O . SER A 1 81 ? 26.494 54.714 29.324 1.00 25.45 4440 SER A O 1
ATOM 1061 N N . ASP A 1 82 ? 26.049 55.713 31.306 1.00 27.86 4441 ASP A N 1
ATOM 1062 C CA . ASP A 1 82 ? 25.731 54.484 32.030 1.00 26.26 4441 ASP A CA 1
ATOM 1063 C C . ASP A 1 82 ? 26.803 53.423 31.804 1.00 23.12 4441 ASP A C 1
ATOM 1064 O O . ASP A 1 82 ? 26.524 52.281 31.432 1.00 20.89 4441 ASP A O 1
ATOM 1073 N N . LEU A 1 83 ? 28.046 53.818 32.037 1.00 21.90 4442 LEU A N 1
ATOM 1074 C CA . LEU A 1 83 ? 29.173 52.909 31.927 1.00 21.52 4442 LEU A CA 1
ATOM 1075 C C . LEU A 1 83 ? 29.346 52.160 33.238 1.00 21.67 4442 LEU A C 1
ATOM 1076 O O . LEU A 1 83 ? 29.159 52.723 34.319 1.00 19.49 4442 LEU A O 1
ATOM 1092 N N . SER A 1 84 ? 29.689 50.883 33.134 1.00 21.05 4443 SER A N 1
ATOM 1093 C CA . SER A 1 84 ? 30.022 50.078 34.296 1.00 23.66 4443 SER A CA 1
ATOM 1094 C C . SER A 1 84 ? 31.298 49.303 34.014 1.00 23.27 4443 SER A C 1
ATOM 1095 O O . SER A 1 84 ? 31.469 48.748 32.926 1.00 22.29 4443 SER A O 1
ATOM 1103 N N . TRP A 1 85 ? 32.193 49.285 34.995 1.00 24.19 4444 TRP A N 1
ATOM 1104 C CA . TRP A 1 85 ? 33.374 48.437 34.965 1.00 23.99 4444 TRP A CA 1
ATOM 1105 C C . TRP A 1 85 ? 33.062 47.161 35.727 1.00 23.35 4444 TRP A C 1
ATOM 1106 O O . TRP A 1 85 ? 32.545 47.214 36.847 1.00 24.97 4444 TRP A O 1
ATOM 1127 N N . ARG A 1 86 ? 33.362 46.021 35.117 1.00 21.29 4445 ARG A N 1
ATOM 1128 C CA . ARG A 1 86 ? 33.149 44.746 35.780 1.00 29.01 4445 ARG A CA 1
ATOM 1129 C C . ARG A 1 86 ? 34.483 44.234 36.309 1.00 38.91 4445 ARG A C 1
ATOM 1130 O O . ARG A 1 86 ? 35.013 44.768 37.288 1.00 41.10 4445 ARG A O 1
ATOM 1151 N N . GLN A 1 87 ? 35.036 43.221 35.665 1.00 47.78 4446 GLN A N 1
ATOM 1152 C CA . GLN A 1 87 ? 36.280 42.646 36.140 1.00 54.36 4446 GLN A CA 1
ATOM 1153 C C . GLN A 1 87 ? 37.459 43.462 35.620 1.00 33.66 4446 GLN A C 1
ATOM 1154 O O . GLN A 1 87 ? 37.398 44.011 34.521 1.00 28.18 4446 GLN A O 1
ATOM 1168 N N . PRO A 1 88 ? 38.545 43.553 36.378 1.00 32.56 4447 PRO A N 1
ATOM 1169 C CA . PRO A 1 88 ? 39.746 44.192 35.842 1.00 32.01 4447 PRO A CA 1
ATOM 1170 C C . PRO A 1 88 ? 40.362 43.319 34.761 1.00 29.94 4447 PRO A C 1
ATOM 1171 O O . PRO A 1 88 ? 40.204 42.095 34.755 1.00 31.49 4447 PRO A O 1
ATOM 1182 N N . PHE A 1 89 ? 41.064 43.960 33.833 1.00 24.73 4448 PHE A N 1
ATOM 1183 C CA . PHE A 1 89 ? 41.710 43.256 32.736 1.00 22.62 4448 PHE A CA 1
ATOM 1184 C C . PHE A 1 89 ? 43.213 43.210 32.975 1.00 23.31 4448 PHE A C 1
ATOM 1185 O O . PHE A 1 89 ? 43.848 44.250 33.185 1.00 24.99 4448 PHE A O 1
ATOM 1202 N N . SER A 1 90 ? 43.770 42.004 32.945 1.00 19.74 4449 SER A N 1
ATOM 1203 C CA . SER A 1 90 ? 45.208 41.796 32.963 1.00 20.32 4449 SER A CA 1
ATOM 1204 C C . SER A 1 90 ? 45.585 40.877 31.813 1.00 22.70 4449 SER A C 1
ATOM 1205 O O . SER A 1 90 ? 44.784 40.050 31.367 1.00 26.10 4449 SER A O 1
ATOM 1213 N N . VAL A 1 91 ? 46.809 41.043 31.328 1.00 19.98 4450 VAL A N 1
ATOM 1214 C CA . VAL A 1 91 ? 47.330 40.211 30.251 1.00 22.19 4450 VAL A CA 1
ATOM 1215 C C . VAL A 1 91 ? 47.797 38.882 30.827 1.00 25.17 4450 VAL A C 1
ATOM 1216 O O . VAL A 1 91 ? 48.582 38.847 31.782 1.00 25.58 4450 VAL A O 1
ATOM 1229 N N . ASP A 1 92 ? 47.312 37.784 30.253 1.00 27.54 4451 ASP A N 1
ATOM 1230 C CA . ASP A 1 92 ? 47.790 36.461 30.628 1.00 37.49 4451 ASP A CA 1
ATOM 1231 C C . ASP A 1 92 ? 47.797 35.568 29.396 1.00 42.52 4451 ASP A C 1
ATOM 1232 O O . ASP A 1 92 ? 47.318 35.944 28.323 1.00 39.00 4451 ASP A O 1
ATOM 1241 N N . ALA A 1 93 ? 48.351 34.365 29.568 1.00 46.29 4452 ALA A N 1
ATOM 1242 C CA . ALA A 1 93 ? 48.430 33.416 28.463 1.00 50.41 4452 ALA A CA 1
ATOM 1243 C C . ALA A 1 93 ? 47.050 33.061 27.925 1.00 44.91 4452 ALA A C 1
ATOM 1244 O O . ALA A 1 93 ? 46.908 32.744 26.740 1.00 50.80 4452 ALA A O 1
ATOM 1251 N N . ALA A 1 94 ? 46.026 33.094 28.777 1.00 38.06 4453 ALA A N 1
ATOM 1252 C CA . ALA A 1 94 ? 44.686 32.700 28.352 1.00 38.75 4453 ALA A CA 1
ATOM 1253 C C . ALA A 1 94 ? 44.122 33.649 27.304 1.00 39.89 4453 ALA A C 1
ATOM 1254 O O . ALA A 1 94 ? 43.625 33.214 26.258 1.00 41.53 4453 ALA A O 1
ATOM 1261 N N . ASN A 1 95 ? 44.190 34.950 27.565 1.00 38.51 4454 ASN A N 1
ATOM 1262 C CA . ASN A 1 95 ? 43.638 35.929 26.645 1.00 32.49 4454 ASN A CA 1
ATOM 1263 C C . ASN A 1 95 ? 44.655 36.421 25.631 1.00 31.90 4454 ASN A C 1
ATOM 1264 O O . ASN A 1 95 ? 44.271 37.120 24.689 1.00 32.85 4454 ASN A O 1
ATOM 1275 N N . ASN A 1 96 ? 45.931 36.074 25.797 1.00 32.09 4455 ASN A N 1
ATOM 1276 C CA . ASN A 1 96 ? 46.970 36.478 24.856 1.00 33.51 4455 ASN A CA 1
ATOM 1277 C C . ASN A 1 96 ? 47.033 37.998 24.741 1.00 31.72 4455 ASN A C 1
ATOM 1278 O O . ASN A 1 96 ? 47.476 38.542 23.725 1.00 31.64 4455 ASN A O 1
ATOM 1289 N N . GLY A 1 97 ? 46.591 38.690 25.789 1.00 29.46 4456 GLY A N 1
ATOM 1290 C CA . GLY A 1 97 ? 46.571 40.137 25.785 1.00 26.69 4456 GLY A CA 1
ATOM 1291 C C . GLY A 1 97 ? 45.490 40.752 24.930 1.00 25.25 4456 GLY A C 1
ATOM 1292 O O . GLY A 1 97 ? 45.508 41.968 24.720 1.00 22.25 4456 GLY A O 1
ATOM 1296 N N . GLU A 1 98 ? 44.538 39.959 24.444 1.00 22.29 4457 GLU A N 1
ATOM 1297 C CA . GLU A 1 98 ? 43.566 40.424 23.461 1.00 20.22 4457 GLU A CA 1
ATOM 1298 C C . GLU A 1 98 ? 42.325 40.957 24.166 1.00 20.05 4457 GLU A C 1
ATOM 1299 O O . GLU A 1 98 ? 41.699 40.247 24.962 1.00 20.71 4457 GLU A O 1
ATOM 1311 N N . LEU A 1 99 ? 41.970 42.203 23.859 1.00 19.66 4458 LEU A N 1
ATOM 1312 C CA . LEU A 1 99 ? 40.789 42.859 24.402 1.00 18.92 4458 LEU A CA 1
ATOM 1313 C C . LEU A 1 99 ? 39.919 43.318 23.240 1.00 20.37 4458 LEU A C 1
ATOM 1314 O O . LEU A 1 99 ? 40.367 44.103 22.398 1.00 22.69 4458 LEU A O 1
ATOM 1330 N N . PHE A 1 100 ? 38.683 42.834 23.201 1.00 17.81 4459 PHE A N 1
ATOM 1331 C CA . PHE A 1 100 ? 37.749 43.127 22.125 1.00 17.88 4459 PHE A CA 1
ATOM 1332 C C . PHE A 1 100 ? 36.770 44.217 22.542 1.00 23.41 4459 PHE A C 1
ATOM 1333 O O . PHE A 1 100 ? 36.401 44.327 23.711 1.00 23.88 4459 PHE A O 1
ATOM 1350 N N . LEU A 1 101 ? 36.352 45.024 21.568 1.00 21.67 4460 LEU A N 1
ATOM 1351 C CA . LEU A 1 101 ? 35.310 46.027 21.767 1.00 21.77 4460 LEU A CA 1
ATOM 1352 C C . LEU A 1 101 ? 34.256 45.841 20.688 1.00 22.56 4460 LEU A C 1
ATOM 1353 O O . LEU A 1 101 ? 34.569 45.909 19.495 1.00 21.30 4460 LEU A O 1
ATOM 1369 N N . GLU A 1 102 ? 33.015 45.604 21.106 1.00 21.88 4461 GLU A N 1
ATOM 1370 C CA . GLU A 1 102 ? 31.891 45.451 20.191 1.00 24.29 4461 GLU A CA 1
ATOM 1371 C C . GLU A 1 102 ? 31.036 46.708 20.218 1.00 23.27 4461 GLU A C 1
ATOM 1372 O O . GLU A 1 102 ? 30.706 47.216 21.294 1.00 22.81 4461 GLU A O 1
ATOM 1384 N N . LEU A 1 103 ? 30.682 47.201 19.033 1.00 22.33 4462 LEU A N 1
ATOM 1385 C CA . LEU A 1 103 ? 29.911 48.429 18.881 1.00 25.09 4462 LEU A CA 1
ATOM 1386 C C . LEU A 1 103 ? 28.683 48.133 18.035 1.00 25.52 4462 LEU A C 1
ATOM 1387 O O . LEU A 1 103 ? 28.807 47.650 16.905 1.00 21.20 4462 LEU A O 1
ATOM 1403 N N . SER A 1 104 ? 27.505 48.434 18.573 1.00 26.06 4463 SER A N 1
ATOM 1404 C CA . SER A 1 104 ? 26.252 48.255 17.857 1.00 27.18 4463 SER A CA 1
ATOM 1405 C C . SER A 1 104 ? 25.432 49.533 17.960 1.00 28.60 4463 SER A C 1
ATOM 1406 O O . SER A 1 104 ? 25.720 50.423 18.764 1.00 27.15 4463 SER A O 1
ATOM 1414 N N . MET A 1 105 ? 24.404 49.620 17.121 1.00 29.19 4464 MET A N 1
ATOM 1415 C CA . MET A 1 105 ? 23.522 50.785 17.075 1.00 31.19 4464 MET A CA 1
ATOM 1416 C C . MET A 1 105 ? 22.090 50.287 16.954 1.00 44.20 4464 MET A C 1
ATOM 1417 O O . MET A 1 105 ? 21.508 50.271 15.862 1.00 46.43 4464 MET A O 1
ATOM 1431 N N . PRO A 1 106 ? 21.489 49.853 18.065 1.00 50.60 4465 PRO A N 1
ATOM 1432 C CA . PRO A 1 106 ? 20.114 49.330 17.986 1.00 56.48 4465 PRO A CA 1
ATOM 1433 C C . PRO A 1 106 ? 19.111 50.355 17.488 1.00 54.85 4465 PRO A C 1
ATOM 1434 O O . PRO A 1 106 ? 18.072 49.974 16.934 1.00 54.82 4465 PRO A O 1
ATOM 1445 N N . ALA A 1 107 ? 19.384 51.644 17.676 1.00 52.10 4466 ALA A N 1
ATOM 1446 C CA . ALA A 1 107 ? 18.533 52.703 17.155 1.00 54.26 4466 ALA A CA 1
ATOM 1447 C C . ALA A 1 107 ? 19.412 53.856 16.694 1.00 55.43 4466 ALA A C 1
ATOM 1448 O O . ALA A 1 107 ? 20.548 54.016 17.147 1.00 50.85 4466 ALA A O 1
ATOM 1455 N N . ALA A 1 108 ? 18.863 54.673 15.796 1.00 53.82 4467 ALA A N 1
ATOM 1456 C CA . ALA A 1 108 ? 19.623 55.770 15.209 1.00 52.05 4467 ALA A CA 1
ATOM 1457 C C . ALA A 1 108 ? 20.260 56.629 16.294 1.00 50.93 4467 ALA A C 1
ATOM 1458 O O . ALA A 1 108 ? 19.579 57.122 17.198 1.00 50.80 4467 ALA A O 1
ATOM 1465 N N . GLY A 1 109 ? 21.578 56.798 16.201 1.00 45.96 4468 GLY A N 1
ATOM 1466 C CA . GLY A 1 109 ? 22.312 57.615 17.148 1.00 45.21 4468 GLY A CA 1
ATOM 1467 C C . GLY A 1 109 ? 22.421 57.047 18.544 1.00 41.96 4468 GLY A C 1
ATOM 1468 O O . GLY A 1 109 ? 22.937 57.730 19.434 1.00 41.29 4468 GLY A O 1
ATOM 1472 N N . ASP A 1 110 ? 21.956 55.821 18.768 1.00 36.06 4469 ASP A N 1
ATOM 1473 C CA . ASP A 1 110 ? 21.991 55.180 20.082 1.00 40.03 4469 ASP A CA 1
ATOM 1474 C C . ASP A 1 110 ? 22.943 53.991 19.994 1.00 37.39 4469 ASP A C 1
ATOM 1475 O O . ASP A 1 110 ? 22.584 52.932 19.471 1.00 35.69 4469 ASP A O 1
ATOM 1484 N N . TYR A 1 111 ? 24.154 54.166 20.516 1.00 31.07 4470 TYR A N 1
ATOM 1485 C CA . TYR A 1 111 ? 25.213 53.173 20.401 1.00 28.44 4470 TYR A CA 1
ATOM 1486 C C . TYR A 1 111 ? 25.379 52.393 21.700 1.00 27.58 4470 TYR A C 1
ATOM 1487 O O . TYR A 1 111 ? 25.227 52.942 22.796 1.00 24.19 4470 TYR A O 1
ATOM 1505 N N . ARG A 1 112 ? 25.697 51.107 21.563 1.00 28.61 4471 ARG A N 1
ATOM 1506 C CA . ARG A 1 112 ? 25.942 50.211 22.686 1.00 28.85 4471 ARG A CA 1
ATOM 1507 C C . ARG A 1 112 ? 27.331 49.609 22.536 1.00 23.14 4471 ARG A C 1
ATOM 1508 O O . ARG A 1 112 ? 27.703 49.166 21.444 1.00 22.95 4471 ARG A O 1
ATOM 1529 N N . ILE A 1 113 ? 28.090 49.590 23.630 1.00 20.81 4472 ILE A N 1
ATOM 1530 C CA . ILE A 1 113 ? 29.464 49.105 23.619 1.00 20.43 4472 ILE A CA 1
ATOM 1531 C C . ILE A 1 113 ? 29.642 48.027 24.679 1.00 21.58 4472 ILE A C 1
ATOM 1532 O O . ILE A 1 113 ? 29.125 48.142 25.796 1.00 23.43 4472 ILE A O 1
ATOM 1548 N N . GLY A 1 114 ? 30.387 46.995 24.325 1.00 23.77 4473 GLY A N 1
ATOM 1549 C CA . GLY A 1 114 ? 30.875 46.032 25.299 1.00 21.03 4473 GLY A CA 1
ATOM 1550 C C . GLY A 1 114 ? 32.336 45.738 25.048 1.00 22.86 4473 GLY A C 1
ATOM 1551 O O . GLY A 1 114 ? 32.765 45.594 23.905 1.00 21.63 4473 GLY A O 1
ATOM 1555 N N . ILE A 1 115 ? 33.102 45.662 26.133 1.00 22.94 4474 ILE A N 1
ATOM 1556 C CA . ILE A 1 115 ? 34.526 45.344 26.085 1.00 22.80 4474 ILE A CA 1
ATOM 1557 C C . ILE A 1 115 ? 34.731 44.044 26.845 1.00 23.89 4474 ILE A C 1
ATOM 1558 O O . ILE A 1 115 ? 34.307 43.925 28.000 1.00 22.21 4474 ILE A O 1
ATOM 1574 N N . TYR A 1 116 ? 35.386 43.074 26.208 1.00 19.71 4475 TYR A N 1
ATOM 1575 C CA . TYR A 1 116 ? 35.475 41.742 26.788 1.00 23.22 4475 TYR A CA 1
ATOM 1576 C C . TYR A 1 116 ? 36.747 41.044 26.327 1.00 21.79 4475 TYR A C 1
ATOM 1577 O O . TYR A 1 116 ? 37.425 41.477 25.392 1.00 23.25 4475 TYR A O 1
ATOM 1595 N N . ALA A 1 117 ? 37.046 39.935 27.001 1.00 20.77 4476 ALA A N 1
ATOM 1596 C CA . ALA A 1 117 ? 38.212 39.109 26.721 1.00 24.35 4476 ALA A CA 1
ATOM 1597 C C . ALA A 1 117 ? 37.891 37.688 27.156 1.00 27.11 4476 ALA A C 1
ATOM 1598 O O . ALA A 1 117 ? 36.921 37.449 27.880 1.00 27.50 4476 ALA A O 1
ATOM 1605 N N . TYR A 1 118 ? 38.699 36.737 26.695 1.00 27.37 4477 TYR A N 1
ATOM 1606 C CA . TYR A 1 118 ? 38.451 35.330 26.976 1.00 32.84 4477 TYR A CA 1
ATOM 1607 C C . TYR A 1 118 ? 39.387 34.833 28.074 1.00 35.22 4477 TYR A C 1
ATOM 1608 O O . TYR A 1 118 ? 40.559 35.213 28.124 1.00 31.00 4477 TYR A O 1
ATOM 1626 N N . ASP A 1 119 ? 38.859 33.983 28.955 1.00 46.57 4478 ASP A N 1
ATOM 1627 C CA . ASP A 1 119 ? 39.623 33.438 30.067 1.00 57.46 4478 ASP A CA 1
ATOM 1628 C C . ASP A 1 119 ? 40.225 32.086 29.674 1.00 63.23 4478 ASP A C 1
ATOM 1629 O O . ASP A 1 119 ? 40.050 31.601 28.554 1.00 57.55 4478 ASP A O 1
ATOM 1638 N N . GLN A 1 120 ? 40.945 31.464 30.615 1.00 74.91 4479 GLN A N 1
ATOM 1639 C CA . GLN A 1 120 ? 41.488 30.127 30.379 1.00 82.79 4479 GLN A CA 1
ATOM 1640 C C . GLN A 1 120 ? 40.411 29.128 29.973 1.00 74.20 4479 GLN A C 1
ATOM 1641 O O . GLN A 1 120 ? 40.687 28.200 29.204 1.00 68.60 4479 GLN A O 1
ATOM 1655 N N . ALA A 1 121 ? 39.189 29.293 30.472 1.00 72.11 4480 ALA A N 1
ATOM 1656 C CA . ALA A 1 121 ? 38.110 28.353 30.194 1.00 73.31 4480 ALA A CA 1
ATOM 1657 C C . ALA A 1 121 ? 37.475 28.526 28.820 1.00 77.00 4480 ALA A C 1
ATOM 1658 O O . ALA A 1 121 ? 36.510 27.816 28.519 1.00 74.80 4480 ALA A O 1
ATOM 1665 N N . ALA A 1 122 ? 37.962 29.447 27.992 1.00 83.55 4481 ALA A N 1
ATOM 1666 C CA . ALA A 1 122 ? 37.342 29.801 26.717 1.00 86.36 4481 ALA A CA 1
ATOM 1667 C C . ALA A 1 122 ? 36.038 30.552 26.935 1.00 80.50 4481 ALA A C 1
ATOM 1668 O O . ALA A 1 122 ? 35.245 30.705 25.995 1.00 75.61 4481 ALA A O 1
ATOM 1675 N N . GLN A 1 123 ? 35.795 31.021 28.157 1.00 78.64 4482 GLN A N 1
ATOM 1676 C CA . GLN A 1 123 ? 34.587 31.752 28.499 1.00 77.58 4482 GLN A CA 1
ATOM 1677 C C . GLN A 1 123 ? 34.814 33.237 28.245 1.00 69.55 4482 GLN A C 1
ATOM 1678 O O . GLN A 1 123 ? 35.847 33.788 28.639 1.00 64.52 4482 GLN A O 1
ATOM 1692 N N . LEU A 1 124 ? 33.855 33.878 27.585 1.00 67.07 4483 LEU A N 1
ATOM 1693 C CA . LEU A 1 124 ? 33.939 35.313 27.358 1.00 65.20 4483 LEU A CA 1
ATOM 1694 C C . LEU A 1 124 ? 33.673 36.053 28.662 1.00 58.41 4483 LEU A C 1
ATOM 1695 O O . LEU A 1 124 ? 32.698 35.765 29.364 1.00 62.05 4483 LEU A O 1
ATOM 1711 N N . GLN A 1 125 ? 34.541 37.008 28.987 1.00 48.34 4484 GLN A N 1
ATOM 1712 C CA . GLN A 1 125 ? 34.416 37.809 30.198 1.00 46.79 4484 GLN A CA 1
ATOM 1713 C C . GLN A 1 125 ? 34.136 39.253 29.806 1.00 40.87 4484 GLN A C 1
ATOM 1714 O O . GLN A 1 125 ? 34.926 39.863 29.077 1.00 31.70 4484 GLN A O 1
ATOM 1728 N N . LEU A 1 126 ? 33.031 39.802 30.303 1.00 36.90 4485 LEU A N 1
ATOM 1729 C CA . LEU A 1 126 ? 32.695 41.196 30.043 1.00 33.92 4485 LEU A CA 1
ATOM 1730 C C . LEU A 1 126 ? 33.442 42.075 31.039 1.00 28.82 4485 LEU A C 1
ATOM 1731 O O . LEU A 1 126 ? 33.302 41.905 32.255 1.00 31.88 4485 LEU A O 1
ATOM 1747 N N . HIS A 1 127 ? 34.235 43.013 30.525 1.00 23.95 4486 HIS A N 1
ATOM 1748 C CA . HIS A 1 127 ? 35.033 43.897 31.366 1.00 24.68 4486 HIS A CA 1
ATOM 1749 C C . HIS A 1 127 ? 34.444 45.290 31.500 1.00 24.81 4486 HIS A C 1
ATOM 1750 O O . HIS A 1 127 ? 34.618 45.925 32.545 1.00 28.49 4486 HIS A O 1
ATOM 1764 N N . CYS A 1 128 ? 33.752 45.778 30.476 1.00 22.12 4487 CYS A N 1
ATOM 1765 C CA . CYS A 1 128 ? 33.187 47.117 30.502 1.00 20.75 4487 CYS A CA 1
ATOM 1766 C C . CYS A 1 128 ? 31.994 47.160 29.562 1.00 22.64 4487 CYS A C 1
ATOM 1767 O O . CYS A 1 128 ? 32.006 46.533 28.500 1.00 22.86 4487 CYS A O 1
ATOM 1775 N N . GLN A 1 129 ? 30.969 47.900 29.968 1.00 20.97 4488 GLN A N 1
ATOM 1776 C CA . GLN A 1 129 ? 29.738 48.030 29.208 1.00 26.16 4488 GLN A CA 1
ATOM 1777 C C . GLN A 1 129 ? 29.255 49.465 29.335 1.00 23.01 4488 GLN A C 1
ATOM 1778 O O . GLN A 1 129 ? 29.346 50.059 30.411 1.00 21.06 4488 GLN A O 1
ATOM 1792 N N . ALA A 1 130 ? 28.768 50.028 28.234 1.00 22.80 4489 ALA A N 1
ATOM 1793 C CA . ALA A 1 130 ? 28.277 51.398 28.254 1.00 24.12 4489 ALA A CA 1
ATOM 1794 C C . ALA A 1 130 ? 27.421 51.633 27.020 1.00 23.72 4489 ALA A C 1
ATOM 1795 O O . ALA A 1 130 ? 27.354 50.801 26.112 1.00 20.76 4489 ALA A O 1
ATOM 1802 N N . ARG A 1 131 ? 26.774 52.794 26.999 1.00 24.17 4490 ARG A N 1
ATOM 1803 C CA . ARG A 1 131 ? 26.066 53.289 25.830 1.00 27.08 4490 ARG A CA 1
ATOM 1804 C C . ARG A 1 131 ? 26.606 54.673 25.503 1.00 28.83 4490 ARG A C 1
ATOM 1805 O O . ARG A 1 131 ? 27.103 55.382 26.383 1.00 33.49 4490 ARG A O 1
ATOM 1826 N N . ALA A 1 132 ? 26.535 55.044 24.227 1.00 29.14 4491 ALA A N 1
ATOM 1827 C CA . ALA A 1 132 ? 27.116 56.297 23.777 1.00 30.76 4491 ALA A CA 1
ATOM 1828 C C . ALA A 1 132 ? 26.170 56.997 22.812 1.00 37.51 4491 ALA A C 1
ATOM 1829 O O . ALA A 1 132 ? 25.187 56.425 22.330 1.00 32.47 4491 ALA A O 1
ATOM 1836 N N . SER A 1 133 ? 26.488 58.256 22.537 1.00 41.08 4492 SER A N 1
ATOM 1837 C CA . SER A 1 133 ? 25.724 59.094 21.618 1.00 38.18 4492 SER A CA 1
ATOM 1838 C C . SER A 1 133 ? 26.582 60.312 21.294 1.00 38.45 4492 SER A C 1
ATOM 1839 O O . SER A 1 133 ? 27.704 60.454 21.791 1.00 38.23 4492 SER A O 1
ATOM 1847 N N . THR A 1 134 ? 26.047 61.189 20.449 1.00 41.22 4493 THR A N 1
ATOM 1848 C CA . THR A 1 134 ? 26.646 62.489 20.184 1.00 49.41 4493 THR A CA 1
ATOM 1849 C C . THR A 1 134 ? 25.621 63.565 20.514 1.00 47.23 4493 THR A C 1
ATOM 1850 O O . THR A 1 134 ? 24.422 63.376 20.291 1.00 43.61 4493 THR A O 1
ATOM 1861 N N . ALA A 1 135 ? 26.088 64.689 21.056 1.00 51.47 4494 ALA A N 1
ATOM 1862 C CA . ALA A 1 135 ? 25.175 65.747 21.461 1.00 57.59 4494 ALA A CA 1
ATOM 1863 C C . ALA A 1 135 ? 25.869 67.100 21.429 1.00 62.64 4494 ALA A C 1
ATOM 1864 O O . ALA A 1 135 ? 27.092 67.192 21.564 1.00 60.42 4494 ALA A O 1
ATOM 1871 N N . GLU A 1 136 ? 25.071 68.150 21.239 1.00 67.23 4495 GLU A N 1
ATOM 1872 C CA . GLU A 1 136 ? 25.520 69.490 21.589 1.00 72.69 4495 GLU A CA 1
ATOM 1873 C C . GLU A 1 136 ? 25.563 69.581 23.110 1.00 65.98 4495 GLU A C 1
ATOM 1874 O O . GLU A 1 136 ? 24.565 69.287 23.776 1.00 62.22 4495 GLU A O 1
ATOM 1886 N N . VAL A 1 137 ? 26.706 69.980 23.672 1.00 67.07 4496 VAL A N 1
ATOM 1887 C CA . VAL A 1 137 ? 26.833 70.032 25.123 1.00 70.01 4496 VAL A CA 1
ATOM 1888 C C . VAL A 1 137 ? 27.398 71.373 25.572 1.00 73.39 4496 VAL A C 1
ATOM 1889 O O . VAL A 1 137 ? 28.109 72.066 24.840 1.00 73.50 4496 VAL A O 1
ATOM 1902 N N . GLN A 1 138 ? 27.048 71.723 26.807 1.00 75.11 4497 GLN A N 1
ATOM 1903 C CA . GLN A 1 138 ? 27.400 72.983 27.440 1.00 78.27 4497 GLN A CA 1
ATOM 1904 C C . GLN A 1 138 ? 28.535 72.785 28.438 1.00 73.23 4497 GLN A C 1
ATOM 1905 O O . GLN A 1 138 ? 28.565 71.793 29.173 1.00 65.35 4497 GLN A O 1
ATOM 1919 N N . ALA A 1 139 ? 29.468 73.731 28.448 1.00 76.64 4498 ALA A N 1
ATOM 1920 C CA . ALA A 1 139 ? 30.636 73.657 29.315 1.00 74.82 4498 ALA A CA 1
ATOM 1921 C C . ALA A 1 139 ? 30.283 73.747 30.793 1.00 77.46 4498 ALA A C 1
ATOM 1922 O O . ALA A 1 139 ? 29.359 74.462 31.190 1.00 81.27 4498 ALA A O 1
ATOM 1929 N N . ALA A 1 140 ? 31.031 73.006 31.605 1.00 74.95 4499 ALA A N 1
ATOM 1930 C CA . ALA A 1 140 ? 31.090 73.280 33.028 1.00 76.72 4499 ALA A CA 1
ATOM 1931 C C . ALA A 1 140 ? 31.990 74.493 33.226 1.00 89.39 4499 ALA A C 1
ATOM 1932 O O . ALA A 1 140 ? 32.810 74.828 32.369 1.00 93.97 4499 ALA A O 1
ATOM 1939 N N . TRP A 1 141 ? 31.822 75.172 34.353 1.00 95.16 4500 TRP A N 1
ATOM 1940 C CA . TRP A 1 141 ? 32.562 76.397 34.618 1.00 100.19 4500 TRP A CA 1
ATOM 1941 C C . TRP A 1 141 ? 33.503 76.161 35.779 1.00 87.59 4500 TRP A C 1
ATOM 1942 O O . TRP A 1 141 ? 33.103 75.596 36.803 1.00 86.95 4500 TRP A O 1
ATOM 1963 N N . LEU A 1 142 ? 34.757 76.556 35.606 1.00 75.53 4501 LEU A N 1
ATOM 1964 C CA . LEU A 1 142 ? 35.691 76.434 36.707 1.00 63.52 4501 LEU A CA 1
ATOM 1965 C C . LEU A 1 142 ? 35.159 77.350 37.798 1.00 63.95 4501 LEU A C 1
ATOM 1966 O O . LEU A 1 142 ? 35.154 78.576 37.647 1.00 61.35 4501 LEU A O 1
ATOM 1982 N N . ASP A 1 143 ? 34.743 76.757 38.913 1.00 70.60 4502 ASP A N 1
ATOM 1983 C CA . ASP A 1 143 ? 34.024 77.452 39.973 1.00 79.35 4502 ASP A CA 1
ATOM 1984 C C . ASP A 1 143 ? 34.833 77.545 41.250 1.00 69.70 4502 ASP A C 1
ATOM 1985 O O . ASP A 1 143 ? 34.288 77.949 42.285 1.00 70.69 4502 ASP A O 1
ATOM 1994 N N . PHE A 1 144 ? 36.128 77.250 41.200 1.00 61.33 4503 PHE A N 1
ATOM 1995 C CA . PHE A 1 144 ? 36.869 76.977 42.421 1.00 53.79 4503 PHE A CA 1
ATOM 1996 C C . PHE A 1 144 ? 37.497 78.260 42.962 1.00 58.34 4503 PHE A C 1
ATOM 1997 O O . PHE A 1 144 ? 38.231 78.961 42.254 1.00 74.17 4503 PHE A O 1
ATOM 2014 N N . SER A 1 145 ? 37.105 78.636 44.164 1.00 62.76 4504 SER A N 1
ATOM 2015 C CA . SER A 1 145 ? 37.729 79.722 44.895 1.00 83.13 4504 SER A CA 1
ATOM 2016 C C . SER A 1 145 ? 38.622 79.073 45.944 1.00 81.86 4504 SER A C 1
ATOM 2017 O O . SER A 1 145 ? 38.146 78.258 46.743 1.00 62.00 4504 SER A O 1
ATOM 2025 N N . SER A 1 146 ? 39.895 79.470 45.971 1.00 74.11 4505 SER A N 1
ATOM 2026 C CA . SER A 1 146 ? 40.884 78.889 46.882 1.00 76.91 4505 SER A CA 1
ATOM 2027 C C . SER A 1 146 ? 40.974 79.616 48.226 1.00 80.14 4505 SER A C 1
ATOM 2028 O O . SER A 1 146 ? 41.792 79.237 49.064 1.00 79.85 4505 SER A O 1
ATOM 2036 N N . LEU A 1 147 ? 40.166 80.650 48.454 1.00 90.30 4506 LEU A N 1
ATOM 2037 C CA . LEU A 1 147 ? 40.208 81.387 49.715 1.00 84.97 4506 LEU A CA 1
ATOM 2038 C C . LEU A 1 147 ? 39.965 80.444 50.884 1.00 82.17 4506 LEU A C 1
ATOM 2039 O O . LEU A 1 147 ? 38.908 79.812 50.969 1.00 78.95 4506 LEU A O 1
ATOM 2055 N N . GLY A 1 148 ? 40.945 80.335 51.777 1.00 87.32 4507 GLY A N 1
ATOM 2056 C CA . GLY A 1 148 ? 40.821 79.409 52.881 1.00 88.50 4507 GLY A CA 1
ATOM 2057 C C . GLY A 1 148 ? 41.104 77.970 52.525 1.00 84.70 4507 GLY A C 1
ATOM 2058 O O . GLY A 1 148 ? 40.920 77.091 53.375 1.00 82.66 4507 GLY A O 1
ATOM 2062 N N . ALA A 1 149 ? 41.551 77.701 51.301 1.00 79.76 4508 ALA A N 1
ATOM 2063 C CA . ALA A 1 149 ? 41.709 76.334 50.841 1.00 67.48 4508 ALA A CA 1
ATOM 2064 C C . ALA A 1 149 ? 42.868 75.646 51.553 1.00 66.25 4508 ALA A C 1
ATOM 2065 O O . ALA A 1 149 ? 43.806 76.279 52.044 1.00 71.46 4508 ALA A O 1
ATOM 2072 N N . GLN A 1 150 ? 42.784 74.321 51.599 1.00 58.31 4509 GLN A N 1
ATOM 2073 C CA . GLN A 1 150 ? 43.792 73.482 52.226 1.00 62.29 4509 GLN A CA 1
ATOM 2074 C C . GLN A 1 150 ? 44.649 72.845 51.144 1.00 53.75 4509 GLN A C 1
ATOM 2075 O O . GLN A 1 150 ? 44.121 72.256 50.196 1.00 43.83 4509 GLN A O 1
ATOM 2089 N N . VAL A 1 151 ? 45.965 72.964 51.287 1.00 55.60 4510 VAL A N 1
ATOM 2090 C CA . VAL A 1 151 ? 46.892 72.273 50.398 1.00 54.21 4510 VAL A CA 1
ATOM 2091 C C . VAL A 1 151 ? 46.954 70.816 50.834 1.00 49.66 4510 VAL A C 1
ATOM 2092 O O . VAL A 1 151 ? 47.251 70.518 51.996 1.00 47.95 4510 VAL A O 1
ATOM 2105 N N . VAL A 1 152 ? 46.667 69.908 49.909 1.00 45.01 4511 VAL A N 1
ATOM 2106 C CA . VAL A 1 152 ? 46.661 68.480 50.194 1.00 44.54 4511 VAL A CA 1
ATOM 2107 C C . VAL A 1 152 ? 48.004 67.906 49.772 1.00 44.92 4511 VAL A C 1
ATOM 2108 O O . VAL A 1 152 ? 48.505 68.210 48.682 1.00 43.52 4511 VAL A O 1
ATOM 2121 N N . ASP A 1 153 ? 48.591 67.086 50.638 1.00 40.22 4512 ASP A N 1
ATOM 2122 C CA . ASP A 1 153 ? 49.870 66.451 50.345 1.00 44.27 4512 ASP A CA 1
ATOM 2123 C C . ASP A 1 153 ? 49.654 65.355 49.310 1.00 36.74 4512 ASP A C 1
ATOM 2124 O O . ASP A 1 153 ? 49.013 64.339 49.594 1.00 35.08 4512 ASP A O 1
ATOM 2133 N N . VAL A 1 154 ? 50.190 65.559 48.105 1.00 37.13 4513 VAL A N 1
ATOM 2134 C CA . VAL A 1 154 ? 49.990 64.592 47.028 1.00 39.47 4513 VAL A CA 1
ATOM 2135 C C . VAL A 1 154 ? 50.585 63.244 47.409 1.00 38.03 4513 VAL A C 1
ATOM 2136 O O . VAL A 1 154 ? 49.997 62.191 47.138 1.00 35.27 4513 VAL A O 1
ATOM 2149 N N . GLU A 1 155 ? 51.758 63.251 48.044 1.00 38.90 4514 GLU A N 1
ATOM 2150 C CA . GLU A 1 155 ? 52.374 61.993 48.446 1.00 43.26 4514 GLU A CA 1
ATOM 2151 C C . GLU A 1 155 ? 51.535 61.273 49.493 1.00 39.25 4514 GLU A C 1
ATOM 2152 O O . GLU A 1 155 ? 51.513 60.037 49.527 1.00 37.24 4514 GLU A O 1
ATOM 2164 N N . ALA A 1 156 ? 50.836 62.020 50.351 1.00 38.64 4515 ALA A N 1
ATOM 2165 C CA . ALA A 1 156 ? 49.899 61.392 51.275 1.00 40.31 4515 ALA A CA 1
ATOM 2166 C C . ALA A 1 156 ? 48.778 60.689 50.519 1.00 36.66 4515 ALA A C 1
ATOM 2167 O O . ALA A 1 156 ? 48.298 59.632 50.944 1.00 39.87 4515 ALA A O 1
ATOM 2174 N N . CYS A 1 157 ? 48.348 61.262 49.392 1.00 36.20 4516 CYS A N 1
ATOM 2175 C CA . CYS A 1 157 ? 47.322 60.616 48.580 1.00 35.29 4516 CYS A CA 1
ATOM 2176 C C . CYS A 1 157 ? 47.847 59.324 47.964 1.00 32.35 4516 CYS A C 1
ATOM 2177 O O . CYS A 1 157 ? 47.173 58.288 48.006 1.00 28.27 4516 CYS A O 1
ATOM 2185 N N . TYR A 1 158 ? 49.049 59.363 47.383 1.00 31.91 4517 TYR A N 1
ATOM 2186 C CA . TYR A 1 158 ? 49.605 58.151 46.793 1.00 33.66 4517 TYR A CA 1
ATOM 2187 C C . TYR A 1 158 ? 49.927 57.109 47.855 1.00 32.76 4517 TYR A C 1
ATOM 2188 O O . TYR A 1 158 ? 49.821 55.906 47.593 1.00 26.83 4517 TYR A O 1
ATOM 2206 N N . GLN A 1 159 ? 50.314 57.541 49.057 1.00 34.13 4518 GLN A N 1
ATOM 2207 C CA A GLN A 1 159 ? 50.542 56.588 50.137 0.43 32.18 4518 GLN A CA 1
ATOM 2208 C CA B GLN A 1 159 ? 50.540 56.589 50.141 0.57 32.16 4518 GLN A CA 1
ATOM 2209 C C . GLN A 1 159 ? 49.240 55.911 50.548 1.00 30.32 4518 GLN A C 1
ATOM 2210 O O . GLN A 1 159 ? 49.234 54.732 50.921 1.00 32.65 4518 GLN A O 1
ATOM 2235 N N . ARG A 1 160 ? 48.123 56.640 50.486 1.00 31.61 4519 ARG A N 1
ATOM 2236 C CA . ARG A 1 160 ? 46.837 56.025 50.799 1.00 33.33 4519 ARG A CA 1
ATOM 2237 C C . ARG A 1 160 ? 46.430 55.032 49.717 1.00 28.89 4519 ARG A C 1
ATOM 2238 O O . ARG A 1 160 ? 45.958 53.932 50.027 1.00 27.95 4519 ARG A O 1
ATOM 2259 N N . PHE A 1 161 ? 46.591 55.405 48.443 1.00 28.54 4520 PHE A N 1
ATOM 2260 C CA . PHE A 1 161 ? 46.360 54.452 47.361 1.00 27.86 4520 PHE A CA 1
ATOM 2261 C C . PHE A 1 161 ? 47.226 53.214 47.541 1.00 31.14 4520 PHE A C 1
ATOM 2262 O O . PHE A 1 161 ? 46.757 52.082 47.372 1.00 28.12 4520 PHE A O 1
ATOM 2279 N N . ALA A 1 162 ? 48.503 53.412 47.870 1.00 31.44 4521 ALA A N 1
ATOM 2280 C CA . ALA A 1 162 ? 49.406 52.282 48.041 1.00 30.16 4521 ALA A CA 1
ATOM 2281 C C . ALA A 1 162 ? 48.970 51.409 49.209 1.00 30.56 4521 ALA A C 1
ATOM 2282 O O . ALA A 1 162 ? 49.091 50.179 49.153 1.00 29.48 4521 ALA A O 1
ATOM 2289 N N . ALA A 1 163 ? 48.462 52.027 50.280 1.00 31.00 4522 ALA A N 1
ATOM 2290 C CA . ALA A 1 163 ? 47.994 51.254 51.425 1.00 33.31 4522 ALA A CA 1
ATOM 2291 C C . ALA A 1 163 ? 46.791 50.385 51.080 1.00 34.65 4522 ALA A C 1
ATOM 2292 O O . ALA A 1 163 ? 46.593 49.337 51.704 1.00 37.87 4522 ALA A O 1
ATOM 2299 N N . MET A 1 164 ? 45.978 50.790 50.104 1.00 32.11 4523 MET A N 1
ATOM 2300 C CA . MET A 1 164 ? 44.845 49.972 49.691 1.00 34.35 4523 MET A CA 1
ATOM 2301 C C . MET A 1 164 ? 45.212 48.968 48.603 1.00 34.47 4523 MET A C 1
ATOM 2302 O O . MET A 1 164 ? 44.380 48.122 48.259 1.00 37.05 4523 MET A O 1
ATOM 2316 N N . GLY A 1 165 ? 46.422 49.049 48.054 1.00 31.03 4524 GLY A N 1
ATOM 2317 C CA . GLY A 1 165 ? 46.895 48.086 47.080 1.00 32.24 4524 GLY A CA 1
ATOM 2318 C C . GLY A 1 165 ? 47.146 48.610 45.680 1.00 29.02 4524 GLY A C 1
ATOM 2319 O O . GLY A 1 165 ? 47.366 47.799 44.772 1.00 29.29 4524 GLY A O 1
ATOM 2323 N N . ILE A 1 166 ? 47.130 49.923 45.469 1.00 24.26 4525 ILE A N 1
ATOM 2324 C CA . ILE A 1 166 ? 47.281 50.509 44.140 1.00 24.36 4525 ILE A CA 1
ATOM 2325 C C . ILE A 1 166 ? 48.604 51.261 44.099 1.00 25.10 4525 ILE A C 1
ATOM 2326 O O . ILE A 1 166 ? 48.822 52.192 44.885 1.00 31.61 4525 ILE A O 1
ATOM 2342 N N . GLU A 1 167 ? 49.482 50.861 43.181 1.00 24.22 4526 GLU A N 1
ATOM 2343 C CA . GLU A 1 167 ? 50.789 51.480 43.008 1.00 26.73 4526 GLU A CA 1
ATOM 2344 C C . GLU A 1 167 ? 50.930 51.957 41.571 1.00 27.41 4526 GLU A C 1
ATOM 2345 O O . GLU A 1 167 ? 50.614 51.217 40.634 1.00 23.19 4526 GLU A O 1
ATOM 2357 N N . TYR A 1 168 ? 51.408 53.185 41.400 1.00 27.86 4527 TYR A N 1
ATOM 2358 C CA . TYR A 1 168 ? 51.511 53.811 40.089 1.00 26.85 4527 TYR A CA 1
ATOM 2359 C C . TYR A 1 168 ? 52.970 54.009 39.704 1.00 30.00 4527 TYR A C 1
ATOM 2360 O O . TYR A 1 168 ? 53.793 54.408 40.534 1.00 27.97 4527 TYR A O 1
ATOM 2378 N N . GLY A 1 169 ? 53.286 53.727 38.442 1.00 27.97 4528 GLY A N 1
ATOM 2379 C CA . GLY A 1 169 ? 54.555 54.140 37.888 1.00 28.00 4528 GLY A CA 1
ATOM 2380 C C . GLY A 1 169 ? 54.553 55.620 37.568 1.00 27.53 4528 GLY A C 1
ATOM 2381 O O . GLY A 1 169 ? 53.520 56.287 37.590 1.00 29.86 4528 GLY A O 1
ATOM 2385 N N . ALA A 1 170 ? 55.740 56.139 37.248 1.00 25.88 4529 ALA A N 1
ATOM 2386 C CA . ALA A 1 170 ? 55.882 57.579 37.055 1.00 29.69 4529 ALA A CA 1
ATOM 2387 C C . ALA A 1 170 ? 54.908 58.098 36.006 1.00 30.88 4529 ALA A C 1
ATOM 2388 O O . ALA A 1 170 ? 54.337 59.182 36.163 1.00 26.65 4529 ALA A O 1
ATOM 2395 N N . GLY A 1 171 ? 54.695 57.334 34.933 1.00 33.54 4530 GLY A N 1
ATOM 2396 C CA . GLY A 1 171 ? 53.816 57.792 33.872 1.00 34.41 4530 GLY A CA 1
ATOM 2397 C C . GLY A 1 171 ? 52.369 57.946 34.289 1.00 33.00 4530 GLY A C 1
ATOM 2398 O O . GLY A 1 171 ? 51.608 58.635 33.597 1.00 27.40 4530 GLY A O 1
ATOM 2402 N N . HIS A 1 172 ? 51.965 57.319 35.396 1.00 32.49 4531 HIS A N 1
ATOM 2403 C CA . HIS A 1 172 ? 50.610 57.468 35.918 1.00 30.83 4531 HIS A CA 1
ATOM 2404 C C . HIS A 1 172 ? 50.586 58.142 37.287 1.00 32.57 4531 HIS A C 1
ATOM 2405 O O . HIS A 1 172 ? 49.531 58.168 37.932 1.00 37.98 4531 HIS A O 1
ATOM 2419 N N . ARG A 1 173 ? 51.712 58.672 37.751 1.00 31.66 4532 ARG A N 1
ATOM 2420 C CA . ARG A 1 173 ? 51.746 59.502 38.958 1.00 33.05 4532 ARG A CA 1
ATOM 2421 C C . ARG A 1 173 ? 51.743 60.978 38.574 1.00 28.72 4532 ARG A C 1
ATOM 2422 O O . ARG A 1 173 ? 52.687 61.721 38.834 1.00 29.79 4532 ARG A O 1
ATOM 2443 N N . ARG A 1 174 ? 50.648 61.398 37.947 1.00 28.82 4533 ARG A N 1
ATOM 2444 C CA . ARG A 1 174 ? 50.581 62.695 37.291 1.00 32.35 4533 ARG A CA 1
ATOM 2445 C C . ARG A 1 174 ? 49.887 63.755 38.135 1.00 31.26 4533 ARG A C 1
ATOM 2446 O O . ARG A 1 174 ? 49.658 64.863 37.644 1.00 29.85 4533 ARG A O 1
ATOM 2467 N N . LEU A 1 175 ? 49.535 63.445 39.381 1.00 29.92 4534 LEU A N 1
ATOM 2468 C CA . LEU A 1 175 ? 49.020 64.466 40.288 1.00 30.41 4534 LEU A CA 1
ATOM 2469 C C . LEU A 1 175 ? 50.166 65.386 40.686 1.00 33.22 4534 LEU A C 1
ATOM 2470 O O . LEU A 1 175 ? 51.102 64.964 41.373 1.00 37.99 4534 LEU A O 1
ATOM 2486 N N . LEU A 1 176 ? 50.096 66.645 40.261 1.00 32.23 4535 LEU A N 1
ATOM 2487 C CA . LEU A 1 176 ? 51.140 67.620 40.548 1.00 35.36 4535 LEU A CA 1
ATOM 2488 C C . LEU A 1 176 ? 50.821 68.483 41.760 1.00 32.85 4535 LEU A C 1
ATOM 2489 O O . LEU A 1 176 ? 51.733 68.854 42.506 1.00 33.57 4535 LEU A O 1
ATOM 2505 N N . SER A 1 177 ? 49.553 68.822 41.969 1.00 34.01 4536 SER A N 1
ATOM 2506 C CA . SER A 1 177 ? 49.158 69.582 43.146 1.00 38.44 4536 SER A CA 1
ATOM 2507 C C . SER A 1 177 ? 47.680 69.345 43.414 1.00 39.86 4536 SER A C 1
ATOM 2508 O O . SER A 1 177 ? 46.914 68.991 42.513 1.00 35.98 4536 SER A O 1
ATOM 2516 N N . LEU A 1 178 ? 47.294 69.548 44.671 1.00 41.91 4537 LEU A N 1
ATOM 2517 C CA . LEU A 1 178 ? 45.920 69.366 45.114 1.00 44.59 4537 LEU A CA 1
ATOM 2518 C C . LEU A 1 178 ? 45.601 70.437 46.143 1.00 45.86 4537 LEU A C 1
ATOM 2519 O O . LEU A 1 178 ? 46.410 70.705 47.035 1.00 39.98 4537 LEU A O 1
ATOM 2535 N N . VAL A 1 179 ? 44.428 71.049 46.015 1.00 54.28 4538 VAL A N 1
ATOM 2536 C CA . VAL A 1 179 ? 43.896 71.936 47.042 1.00 60.85 4538 VAL A CA 1
ATOM 2537 C C . VAL A 1 179 ? 42.442 71.565 47.291 1.00 52.15 4538 VAL A C 1
ATOM 2538 O O . VAL A 1 179 ? 41.706 71.234 46.354 1.00 39.58 4538 VAL A O 1
ATOM 2551 N N . ARG A 1 180 ? 42.031 71.616 48.556 1.00 37.07 4539 ARG A N 1
ATOM 2552 C CA . ARG A 1 180 ? 40.692 71.222 48.966 1.00 36.85 4539 ARG A CA 1
ATOM 2553 C C . ARG A 1 180 ? 39.968 72.408 49.585 1.00 40.07 4539 ARG A C 1
ATOM 2554 O O . ARG A 1 180 ? 40.540 73.145 50.394 1.00 46.45 4539 ARG A O 1
ATOM 2575 N N . GLN A 1 181 ? 38.708 72.586 49.194 1.00 47.28 4540 GLN A N 1
ATOM 2576 C CA . GLN A 1 181 ? 37.834 73.609 49.766 1.00 51.38 4540 GLN A CA 1
ATOM 2577 C C . GLN A 1 181 ? 36.509 72.929 50.098 1.00 46.11 4540 GLN A C 1
ATOM 2578 O O . GLN A 1 181 ? 35.644 72.787 49.229 1.00 41.77 4540 GLN A O 1
ATOM 2592 N N . GLY A 1 182 ? 36.353 72.508 51.349 1.00 46.40 4541 GLY A N 1
ATOM 2593 C CA . GLY A 1 182 ? 35.144 71.795 51.730 1.00 49.73 4541 GLY A CA 1
ATOM 2594 C C . GLY A 1 182 ? 35.052 70.470 50.997 1.00 53.07 4541 GLY A C 1
ATOM 2595 O O . GLY A 1 182 ? 35.983 69.656 51.017 1.00 49.04 4541 GLY A O 1
ATOM 2599 N N . ASP A 1 183 ? 33.916 70.242 50.338 1.00 57.41 4542 ASP A N 1
ATOM 2600 C CA . ASP A 1 183 ? 33.694 69.024 49.572 1.00 63.98 4542 ASP A CA 1
ATOM 2601 C C . ASP A 1 183 ? 34.135 69.155 48.117 1.00 45.97 4542 ASP A C 1
ATOM 2602 O O . ASP A 1 183 ? 33.711 68.354 47.276 1.00 38.67 4542 ASP A O 1
ATOM 2611 N N . GLN A 1 184 ? 34.974 70.140 47.805 1.00 35.68 4543 GLN A N 1
ATOM 2612 C CA . GLN A 1 184 ? 35.501 70.336 46.463 1.00 32.28 4543 GLN A CA 1
ATOM 2613 C C . GLN A 1 184 ? 37.022 70.335 46.501 1.00 32.52 4543 GLN A C 1
ATOM 2614 O O . GLN A 1 184 ? 37.635 70.680 47.516 1.00 33.35 4543 GLN A O 1
ATOM 2628 N N . ALA A 1 185 ? 37.627 69.946 45.382 1.00 29.75 4544 ALA A N 1
ATOM 2629 C CA . ALA A 1 185 ? 39.074 69.950 45.252 1.00 28.55 4544 ALA A CA 1
ATOM 2630 C C . ALA A 1 185 ? 39.445 70.380 43.842 1.00 30.39 4544 ALA A C 1
ATOM 2631 O O . ALA A 1 185 ? 38.674 70.195 42.895 1.00 35.10 4544 ALA A O 1
ATOM 2638 N N . LEU A 1 186 ? 40.637 70.955 43.713 1.00 29.39 4545 LEU A N 1
ATOM 2639 C CA . LEU A 1 186 ? 41.165 71.381 42.426 1.00 28.76 4545 LEU A CA 1
ATOM 2640 C C . LEU A 1 186 ? 42.552 70.783 42.257 1.00 30.21 4545 LEU A C 1
ATOM 2641 O O . LEU A 1 186 ? 43.424 70.980 43.109 1.00 31.19 4545 LEU A O 1
ATOM 2657 N N . ALA A 1 187 ? 42.752 70.056 41.163 1.00 30.34 4546 ALA A N 1
ATOM 2658 C CA . ALA A 1 187 ? 44.000 69.356 40.913 1.00 35.38 4546 ALA A CA 1
ATOM 2659 C C . ALA A 1 187 ? 44.641 69.866 39.631 1.00 35.00 4546 ALA A C 1
ATOM 2660 O O . ALA A 1 187 ? 43.952 70.250 38.681 1.00 33.26 4546 ALA A O 1
ATOM 2667 N N . ARG A 1 188 ? 45.970 69.880 39.622 1.00 33.47 4547 ARG A N 1
ATOM 2668 C CA . ARG A 1 188 ? 46.749 70.126 38.417 1.00 35.96 4547 ARG A CA 1
ATOM 2669 C C . ARG A 1 188 ? 47.449 68.836 38.022 1.00 30.19 4547 ARG A C 1
ATOM 2670 O O . ARG A 1 188 ? 48.118 68.208 38.849 1.00 28.92 4547 ARG A O 1
ATOM 2691 N N . ILE A 1 189 ? 47.280 68.443 36.764 1.00 27.23 4548 ILE A N 1
ATOM 2692 C CA . ILE A 1 189 ? 47.848 67.213 36.233 1.00 28.26 4548 ILE A CA 1
ATOM 2693 C C . ILE A 1 189 ? 48.505 67.525 34.897 1.00 29.63 4548 ILE A C 1
ATOM 2694 O O . ILE A 1 189 ? 48.113 68.464 34.197 1.00 28.87 4548 ILE A O 1
ATOM 2710 N N . ALA A 1 190 ? 49.526 66.745 34.555 1.00 29.48 4549 ALA A N 1
ATOM 2711 C CA . ALA A 1 190 ? 50.197 66.906 33.274 1.00 30.33 4549 ALA A CA 1
ATOM 2712 C C . ALA A 1 190 ? 50.982 65.640 32.972 1.00 29.95 4549 ALA A C 1
ATOM 2713 O O . ALA A 1 190 ? 51.480 64.974 33.883 1.00 30.40 4549 ALA A O 1
ATOM 2720 N N . LEU A 1 191 ? 51.119 65.341 31.682 1.00 26.97 4550 LEU A N 1
ATOM 2721 C CA . LEU A 1 191 ? 51.878 64.175 31.253 1.00 28.39 4550 LEU A CA 1
ATOM 2722 C C . LEU A 1 191 ? 53.355 64.322 31.596 1.00 31.20 4550 LEU A C 1
ATOM 2723 O O . LEU A 1 191 ? 53.911 65.425 31.609 1.00 27.07 4550 LEU A O 1
ATOM 2739 N N . GLN A 1 192 ? 53.986 63.183 31.893 1.00 33.45 4551 GLN A N 1
ATOM 2740 C CA . GLN A 1 192 ? 55.423 63.173 32.141 1.00 37.74 4551 GLN A CA 1
ATOM 2741 C C . GLN A 1 192 ? 56.194 63.560 30.885 1.00 36.43 4551 GLN A C 1
ATOM 2742 O O . GLN A 1 192 ? 57.199 64.277 30.959 1.00 40.46 4551 GLN A O 1
ATOM 2756 N N . ASP A 1 193 ? 55.741 63.091 29.725 1.00 34.70 4552 ASP A N 1
ATOM 2757 C CA . ASP A 1 193 ? 56.299 63.492 28.434 1.00 34.33 4552 ASP A CA 1
ATOM 2758 C C . ASP A 1 193 ? 55.167 64.104 27.622 1.00 31.60 4552 ASP A C 1
ATOM 2759 O O . ASP A 1 193 ? 54.327 63.367 27.075 1.00 29.40 4552 ASP A O 1
ATOM 2768 N N . PRO A 1 194 ? 55.088 65.432 27.513 1.00 30.73 4553 PRO A N 1
ATOM 2769 C CA . PRO A 1 194 ? 53.971 66.034 26.768 1.00 29.47 4553 PRO A CA 1
ATOM 2770 C C . PRO A 1 194 ? 53.827 65.510 25.351 1.00 30.36 4553 PRO A C 1
ATOM 2771 O O . PRO A 1 194 ? 52.700 65.399 24.850 1.00 31.46 4553 PRO A O 1
ATOM 2782 N N . ALA A 1 195 ? 54.938 65.187 24.684 1.00 33.11 4554 ALA A N 1
ATOM 2783 C CA . ALA A 1 195 ? 54.867 64.724 23.302 1.00 38.81 4554 ALA A CA 1
ATOM 2784 C C . ALA A 1 195 ? 53.993 63.486 23.165 1.00 33.82 4554 ALA A C 1
ATOM 2785 O O . ALA A 1 195 ? 53.399 63.262 22.105 1.00 33.45 4554 ALA A O 1
ATOM 2792 N N . LEU A 1 196 ? 53.909 62.664 24.213 1.00 30.31 4555 LEU A N 1
ATOM 2793 C CA . LEU A 1 196 ? 53.117 61.442 24.140 1.00 33.84 4555 LEU A CA 1
ATOM 2794 C C . LEU A 1 196 ? 51.619 61.712 24.082 1.00 35.17 4555 LEU A C 1
ATOM 2795 O O . LEU A 1 196 ? 50.846 60.760 23.928 1.00 35.50 4555 LEU A O 1
ATOM 2811 N N . ASN A 1 197 ? 51.189 62.969 24.216 1.00 30.97 4556 ASN A N 1
ATOM 2812 C CA . ASN A 1 197 ? 49.784 63.291 24.000 1.00 31.77 4556 ASN A CA 1
ATOM 2813 C C . ASN A 1 197 ? 49.397 63.160 22.533 1.00 36.75 4556 ASN A C 1
ATOM 2814 O O . ASN A 1 197 ? 48.203 63.184 22.217 1.00 34.01 4556 ASN A O 1
ATOM 2825 N N . SER A 1 198 ? 50.377 63.008 21.643 1.00 41.43 4557 SER A N 1
ATOM 2826 C CA . SER A 1 198 ? 50.104 62.872 20.219 1.00 48.20 4557 SER A CA 1
ATOM 2827 C C . SER A 1 198 ? 49.227 61.656 19.952 1.00 51.08 4557 SER A C 1
ATOM 2828 O O . SER A 1 198 ? 49.518 60.549 20.416 1.00 52.83 4557 SER A O 1
ATOM 2836 N N . GLY A 1 199 ? 48.149 61.864 19.200 1.00 49.52 4558 GLY A N 1
ATOM 2837 C CA . GLY A 1 199 ? 47.247 60.793 18.838 1.00 47.19 4558 GLY A CA 1
ATOM 2838 C C . GLY A 1 199 ? 46.103 60.564 19.800 1.00 39.78 4558 GLY A C 1
ATOM 2839 O O . GLY A 1 199 ? 45.237 59.726 19.515 1.00 39.11 4558 GLY A O 1
ATOM 2843 N N . PHE A 1 200 ? 46.066 61.276 20.922 1.00 35.94 4559 PHE A N 1
ATOM 2844 C CA . PHE A 1 200 ? 45.021 61.129 21.926 1.00 33.44 4559 PHE A CA 1
ATOM 2845 C C . PHE A 1 200 ? 44.170 62.390 21.965 1.00 32.35 4559 PHE A C 1
ATOM 2846 O O . PHE A 1 200 ? 44.703 63.499 22.081 1.00 33.07 4559 PHE A O 1
ATOM 2863 N N . ALA A 1 201 ? 42.850 62.223 21.862 1.00 31.33 4560 ALA A N 1
ATOM 2864 C CA . ALA A 1 201 ? 41.954 63.317 22.214 1.00 30.84 4560 ALA A CA 1
ATOM 2865 C C . ALA A 1 201 ? 41.969 63.547 23.717 1.00 30.62 4560 ALA A C 1
ATOM 2866 O O . ALA A 1 201 ? 41.925 64.693 24.183 1.00 28.18 4560 ALA A O 1
ATOM 2873 N N . LEU A 1 202 ? 42.035 62.464 24.487 1.00 28.84 4561 LEU A N 1
ATOM 2874 C CA . LEU A 1 202 ? 42.206 62.524 25.932 1.00 31.16 4561 LEU A CA 1
ATOM 2875 C C . LEU A 1 202 ? 43.127 61.385 26.336 1.00 27.95 4561 LEU A C 1
ATOM 2876 O O . LEU A 1 202 ? 42.777 60.213 26.165 1.00 25.96 4561 LEU A O 1
ATOM 2892 N N . HIS A 1 203 ? 44.300 61.723 26.865 1.00 24.33 4562 HIS A N 1
ATOM 2893 C CA . HIS A 1 203 ? 45.287 60.704 27.193 1.00 23.10 4562 HIS A CA 1
ATOM 2894 C C . HIS A 1 203 ? 44.822 59.905 28.411 1.00 19.67 4562 HIS A C 1
ATOM 2895 O O . HIS A 1 203 ? 44.351 60.490 29.389 1.00 22.08 4562 HIS A O 1
ATOM 2909 N N . PRO A 1 204 ? 44.945 58.573 28.389 1.00 19.40 4563 PRO A N 1
ATOM 2910 C CA . PRO A 1 204 ? 44.435 57.771 29.518 1.00 21.80 4563 PRO A CA 1
ATOM 2911 C C . PRO A 1 204 ? 45.113 58.074 30.844 1.00 22.41 4563 PRO A C 1
ATOM 2912 O O . PRO A 1 204 ? 44.473 57.955 31.896 1.00 22.01 4563 PRO A O 1
ATOM 2923 N N . ALA A 1 205 ? 46.394 58.443 30.834 1.00 24.63 4564 ALA A N 1
ATOM 2924 C CA . ALA A 1 205 ? 47.079 58.759 32.084 1.00 25.32 4564 ALA A CA 1
ATOM 2925 C C . ALA A 1 205 ? 46.522 60.031 32.711 1.00 21.62 4564 ALA A C 1
ATOM 2926 O O . ALA A 1 205 ? 46.439 60.139 33.940 1.00 23.30 4564 ALA A O 1
ATOM 2933 N N . LEU A 1 206 ? 46.141 61.008 31.886 1.00 20.65 4565 LEU A N 1
ATOM 2934 C CA . LEU A 1 206 ? 45.533 62.222 32.418 1.00 24.33 4565 LEU A CA 1
ATOM 2935 C C . LEU A 1 206 ? 44.128 61.946 32.932 1.00 23.13 4565 LEU A C 1
ATOM 2936 O O . LEU A 1 206 ? 43.727 62.476 33.974 1.00 22.02 4565 LEU A O 1
ATOM 2952 N N . LEU A 1 207 ? 43.358 61.128 32.213 1.00 24.51 4566 LEU A N 1
ATOM 2953 C CA . LEU A 1 207 ? 42.038 60.762 32.710 1.00 22.21 4566 LEU A CA 1
ATOM 2954 C C . LEU A 1 207 ? 42.151 59.960 34.000 1.00 23.85 4566 LEU A C 1
ATOM 2955 O O . LEU A 1 207 ? 41.348 60.137 34.922 1.00 19.87 4566 LEU A O 1
ATOM 2971 N N . ASP A 1 208 ? 43.147 59.077 34.085 1.00 23.37 4567 ASP A N 1
ATOM 2972 C CA . ASP A 1 208 ? 43.368 58.331 35.319 1.00 21.54 4567 ASP A CA 1
ATOM 2973 C C . ASP A 1 208 ? 43.795 59.259 36.449 1.00 21.86 4567 ASP A C 1
ATOM 2974 O O . ASP A 1 208 ? 43.291 59.150 37.573 1.00 22.22 4567 ASP A O 1
ATOM 2983 N N . ALA A 1 209 ? 44.701 60.199 36.163 1.00 20.59 4568 ALA A N 1
ATOM 2984 C CA . ALA A 1 209 ? 45.137 61.147 37.184 1.00 22.38 4568 ALA A CA 1
ATOM 2985 C C . ALA A 1 209 ? 43.978 62.007 37.668 1.00 22.69 4568 ALA A C 1
ATOM 2986 O O . ALA A 1 209 ? 43.890 62.331 38.859 1.00 25.41 4568 ALA A O 1
ATOM 2993 N N . ALA A 1 210 ? 43.084 62.400 36.758 1.00 22.87 4569 ALA A N 1
ATOM 2994 C CA . ALA A 1 210 ? 41.887 63.122 37.174 1.00 23.76 4569 ALA A CA 1
ATOM 2995 C C . ALA A 1 210 ? 41.100 62.318 38.200 1.00 22.05 4569 ALA A C 1
ATOM 2996 O O . ALA A 1 210 ? 40.628 62.867 39.204 1.00 23.82 4569 ALA A O 1
ATOM 3003 N N . MET A 1 211 ? 40.963 61.010 37.973 1.00 19.25 4570 MET A N 1
ATOM 3004 C CA . MET A 1 211 ? 40.251 60.158 38.919 1.00 19.81 4570 MET A CA 1
ATOM 3005 C C . MET A 1 211 ? 41.029 60.002 40.219 1.00 20.95 4570 MET A C 1
ATOM 3006 O O . MET A 1 211 ? 40.432 59.947 41.301 1.00 21.82 4570 MET A O 1
ATOM 3020 N N . GLN A 1 212 ? 42.358 59.911 40.135 1.00 25.51 4571 GLN A N 1
ATOM 3021 C CA . GLN A 1 212 ? 43.168 59.834 41.346 1.00 31.11 4571 GLN A CA 1
ATOM 3022 C C . GLN A 1 212 ? 42.888 61.006 42.274 1.00 26.90 4571 GLN A C 1
ATOM 3023 O O . GLN A 1 212 ? 42.999 60.872 43.499 1.00 24.46 4571 GLN A O 1
ATOM 3037 N N . GLY A 1 213 ? 42.525 62.160 41.713 1.00 25.51 4572 GLY A N 1
ATOM 3038 C CA . GLY A 1 213 ? 42.346 63.363 42.505 1.00 26.72 4572 GLY A CA 1
ATOM 3039 C C . GLY A 1 213 ? 41.258 63.265 43.552 1.00 27.44 4572 GLY A C 1
ATOM 3040 O O . GLY A 1 213 ? 41.272 64.036 44.517 1.00 27.69 4572 GLY A O 1
ATOM 3044 N N . VAL A 1 214 ? 40.317 62.329 43.397 1.00 27.06 4573 VAL A N 1
ATOM 3045 C CA . VAL A 1 214 ? 39.236 62.214 44.370 1.00 28.06 4573 VAL A CA 1
ATOM 3046 C C . VAL A 1 214 ? 39.786 61.916 45.758 1.00 25.76 4573 VAL A C 1
ATOM 3047 O O . VAL A 1 214 ? 39.133 62.220 46.762 1.00 29.95 4573 VAL A O 1
ATOM 3060 N N . MET A 1 215 ? 40.985 61.334 45.837 1.00 25.12 4574 MET A N 1
ATOM 3061 C CA . MET A 1 215 ? 41.569 61.010 47.132 1.00 29.54 4574 MET A CA 1
ATOM 3062 C C . MET A 1 215 ? 41.752 62.253 47.991 1.00 30.57 4574 MET A C 1
ATOM 3063 O O . MET A 1 215 ? 41.780 62.155 49.223 1.00 30.29 4574 MET A O 1
ATOM 3077 N N . ALA A 1 216 ? 41.883 63.428 47.368 1.00 31.95 4575 ALA A N 1
ATOM 3078 C CA . ALA A 1 216 ? 41.968 64.664 48.137 1.00 34.27 4575 ALA A CA 1
ATOM 3079 C C . ALA A 1 216 ? 40.789 64.791 49.092 1.00 33.26 4575 ALA A C 1
ATOM 3080 O O . ALA A 1 216 ? 40.927 65.323 50.200 1.00 36.41 4575 ALA A O 1
ATOM 3087 N N . LEU A 1 217 ? 39.620 64.316 48.674 1.00 27.15 4576 LEU A N 1
ATOM 3088 C CA . LEU A 1 217 ? 38.401 64.425 49.461 1.00 30.70 4576 LEU A CA 1
ATOM 3089 C C . LEU A 1 217 ? 38.185 63.255 50.414 1.00 40.58 4576 LEU A C 1
ATOM 3090 O O . LEU A 1 217 ? 37.222 63.283 51.189 1.00 43.93 4576 LEU A O 1
ATOM 3106 N N . LEU A 1 218 ? 39.049 62.237 50.389 1.00 40.69 4577 LEU A N 1
ATOM 3107 C CA . LEU A 1 218 ? 38.839 61.028 51.175 1.00 41.13 4577 LEU A CA 1
ATOM 3108 C C . LEU A 1 218 ? 39.914 60.751 52.217 1.00 43.48 4577 LEU A C 1
ATOM 3109 O O . LEU A 1 218 ? 39.737 59.828 53.021 1.00 37.29 4577 LEU A O 1
ATOM 3125 N N . LEU A 1 219 ? 41.007 61.517 52.246 1.00 48.26 4578 LEU A N 1
ATOM 3126 C CA . LEU A 1 219 ? 42.090 61.213 53.178 1.00 53.36 4578 LEU A CA 1
ATOM 3127 C C . LEU A 1 219 ? 41.586 61.140 54.615 1.00 55.02 4578 LEU A C 1
ATOM 3128 O O . LEU A 1 219 ? 41.963 60.233 55.366 1.00 49.13 4578 LEU A O 1
ATOM 3144 N N . ASP A 1 220 ? 40.731 62.083 55.016 1.00 66.80 4579 ASP A N 1
ATOM 3145 C CA . ASP A 1 220 ? 40.250 62.105 56.395 1.00 82.34 4579 ASP A CA 1
ATOM 3146 C C . ASP A 1 220 ? 39.236 60.995 56.654 1.00 77.16 4579 ASP A C 1
ATOM 3147 O O . ASP A 1 220 ? 39.235 60.391 57.732 1.00 69.07 4579 ASP A O 1
ATOM 3156 N N . GLU A 1 221 ? 38.362 60.710 55.686 1.00 79.61 4580 GLU A N 1
ATOM 3157 C CA . GLU A 1 221 ? 37.342 59.687 55.902 1.00 84.51 4580 GLU A CA 1
ATOM 3158 C C . GLU A 1 221 ? 37.967 58.304 56.018 1.00 72.08 4580 GLU A C 1
ATOM 3159 O O . GLU A 1 221 ? 37.650 57.543 56.939 1.00 71.74 4580 GLU A O 1
ATOM 3171 N N . LEU A 1 222 ? 38.854 57.962 55.091 1.00 60.98 4581 LEU A N 1
ATOM 3172 C CA . LEU A 1 222 ? 39.420 56.624 55.057 1.00 56.70 4581 LEU A CA 1
ATOM 3173 C C . LEU A 1 222 ? 40.398 56.418 56.208 1.00 59.85 4581 LEU A C 1
ATOM 3174 O O . LEU A 1 222 ? 41.018 57.361 56.706 1.00 57.99 4581 LEU A O 1
ATOM 3190 N N . GLU A 1 223 ? 40.525 55.164 56.629 1.00 67.04 4582 GLU A N 1
ATOM 3191 C CA . GLU A 1 223 ? 41.475 54.793 57.664 1.00 78.22 4582 GLU A CA 1
ATOM 3192 C C . GLU A 1 223 ? 42.855 54.588 57.038 1.00 75.61 4582 GLU A C 1
ATOM 3193 O O . GLU A 1 223 ? 43.041 54.711 55.826 1.00 68.24 4582 GLU A O 1
ATOM 3205 N N . GLU A 1 224 ? 43.848 54.307 57.885 1.00 81.42 4583 GLU A N 1
ATOM 3206 C CA . GLU A 1 224 ? 45.211 54.116 57.401 1.00 85.08 4583 GLU A CA 1
ATOM 3207 C C . GLU A 1 224 ? 45.280 53.016 56.345 1.00 80.04 4583 GLU A C 1
ATOM 3208 O O . GLU A 1 224 ? 45.980 53.158 55.336 1.00 70.66 4583 GLU A O 1
ATOM 3220 N N . ARG A 1 225 ? 44.561 51.912 56.558 1.00 84.39 4584 ARG A N 1
ATOM 3221 C CA . ARG A 1 225 ? 44.540 50.775 55.639 1.00 87.28 4584 ARG A CA 1
ATOM 3222 C C . ARG A 1 225 ? 43.106 50.535 55.179 1.00 75.48 4584 ARG A C 1
ATOM 3223 O O . ARG A 1 225 ? 42.466 49.555 55.582 1.00 74.73 4584 ARG A O 1
ATOM 3244 N N . PRO A 1 226 ? 42.574 51.405 54.326 1.00 64.32 4585 PRO A N 1
ATOM 3245 C CA . PRO A 1 226 ? 41.197 51.221 53.867 1.00 58.16 4585 PRO A CA 1
ATOM 3246 C C . PRO A 1 226 ? 41.101 50.065 52.886 1.00 48.81 4585 PRO A C 1
ATOM 3247 O O . PRO A 1 226 ? 42.100 49.580 52.347 1.00 46.24 4585 PRO A O 1
ATOM 3258 N N . ALA A 1 227 ? 39.872 49.620 52.655 1.00 41.61 4586 ALA A N 1
ATOM 3259 C CA . ALA A 1 227 ? 39.650 48.599 51.646 1.00 37.06 4586 ALA A CA 1
ATOM 3260 C C . ALA A 1 227 ? 39.946 49.161 50.260 1.00 29.93 4586 ALA A C 1
ATOM 3261 O O . ALA A 1 227 ? 39.904 50.373 50.026 1.00 30.21 4586 ALA A O 1
ATOM 3268 N N . LEU A 1 228 ? 40.260 48.259 49.336 1.00 31.54 4587 LEU A N 1
ATOM 3269 C CA . LEU A 1 228 ? 40.550 48.665 47.969 1.00 37.85 4587 LEU A CA 1
ATOM 3270 C C . LEU A 1 228 ? 39.308 49.268 47.327 1.00 32.13 4587 LEU A C 1
ATOM 3271 O O . LEU A 1 228 ? 38.234 48.661 47.330 1.00 30.65 4587 LEU A O 1
ATOM 3287 N N . LEU A 1 229 ? 39.461 50.468 46.774 1.00 27.22 4588 LEU A N 1
ATOM 3288 C CA . LEU A 1 229 ? 38.390 51.159 46.070 1.00 29.84 4588 LEU A CA 1
ATOM 3289 C C . LEU A 1 229 ? 38.787 51.317 44.612 1.00 33.30 4588 LEU A C 1
ATOM 3290 O O . LEU A 1 229 ? 39.904 51.756 44.315 1.00 36.51 4588 LEU A O 1
ATOM 3306 N N . LEU A 1 230 ? 37.876 50.975 43.709 1.00 35.09 4589 LEU A N 1
ATOM 3307 C CA . LEU A 1 230 ? 38.120 51.114 42.283 1.00 42.60 4589 LEU A CA 1
ATOM 3308 C C . LEU A 1 230 ? 36.892 51.710 41.616 1.00 31.11 4589 LEU A C 1
ATOM 3309 O O . LEU A 1 230 ? 35.767 51.503 42.086 1.00 23.32 4589 LEU A O 1
ATOM 3325 N N . PRO A 1 231 ? 37.072 52.437 40.516 1.00 28.77 4590 PRO A N 1
ATOM 3326 C CA . PRO A 1 231 ? 35.908 52.907 39.757 1.00 28.85 4590 PRO A CA 1
ATOM 3327 C C . PRO A 1 231 ? 35.041 51.733 39.330 1.00 25.89 4590 PRO A C 1
ATOM 3328 O O . PRO A 1 231 ? 35.536 50.728 38.817 1.00 25.24 4590 PRO A O 1
ATOM 3339 N N . ALA A 1 232 ? 33.740 51.860 39.569 1.00 23.31 4591 ALA A N 1
ATOM 3340 C CA . ALA A 1 232 ? 32.778 50.819 39.242 1.00 27.08 4591 ALA A CA 1
ATOM 3341 C C . ALA A 1 232 ? 31.703 51.271 38.271 1.00 26.23 4591 ALA A C 1
ATOM 3342 O O . ALA A 1 232 ? 31.209 50.450 37.497 1.00 22.85 4591 ALA A O 1
ATOM 3349 N N . GLY A 1 233 ? 31.334 52.547 38.286 1.00 24.63 4592 GLY A N 1
ATOM 3350 C CA . GLY A 1 233 ? 30.321 53.050 37.379 1.00 25.27 4592 GLY A CA 1
ATOM 3351 C C . GLY A 1 233 ? 30.564 54.510 37.072 1.00 23.04 4592 GLY A C 1
ATOM 3352 O O . GLY A 1 233 ? 31.238 55.225 37.823 1.00 23.95 4592 GLY A O 1
ATOM 3356 N N . LEU A 1 234 ? 30.002 54.948 35.949 1.00 21.00 4593 LEU A N 1
ATOM 3357 C CA . LEU A 1 234 ? 30.111 56.335 35.519 1.00 24.52 4593 LEU A CA 1
ATOM 3358 C C . LEU A 1 234 ? 28.808 56.744 34.852 1.00 26.89 4593 LEU A C 1
ATOM 3359 O O . LEU A 1 234 ? 28.394 56.129 33.865 1.00 25.80 4593 LEU A O 1
ATOM 3375 N N . GLY A 1 235 ? 28.168 57.782 35.395 1.00 25.25 4594 GLY A N 1
ATOM 3376 C CA . GLY A 1 235 ? 26.910 58.245 34.832 1.00 24.98 4594 GLY A CA 1
ATOM 3377 C C . GLY A 1 235 ? 27.072 58.815 33.435 1.00 24.36 4594 GLY A C 1
ATOM 3378 O O . GLY A 1 235 ? 26.309 58.484 32.523 1.00 24.61 4594 GLY A O 1
ATOM 3382 N N . GLN A 1 236 ? 28.071 59.674 33.247 1.00 23.16 4595 GLN A N 1
ATOM 3383 C CA . GLN A 1 236 ? 28.344 60.259 31.943 1.00 31.05 4595 GLN A CA 1
ATOM 3384 C C . GLN A 1 236 ? 29.811 60.638 31.837 1.00 30.02 4595 GLN A C 1
ATOM 3385 O O . GLN A 1 236 ? 30.419 61.081 32.814 1.00 24.98 4595 GLN A O 1
ATOM 3399 N N . CYS A 1 237 ? 30.365 60.470 30.639 1.00 28.83 4596 CYS A N 1
ATOM 3400 C CA . CYS A 1 237 ? 31.658 61.043 30.278 1.00 28.97 4596 CYS A CA 1
ATOM 3401 C C . CYS A 1 237 ? 31.449 61.818 28.988 1.00 28.76 4596 CYS A C 1
ATOM 3402 O O . CYS A 1 237 ? 31.135 61.227 27.950 1.00 28.21 4596 CYS A O 1
ATOM 3410 N N . VAL A 1 238 ? 31.611 63.135 29.050 1.00 26.43 4597 VAL A N 1
ATOM 3411 C CA . VAL A 1 238 ? 31.397 64.009 27.902 1.00 26.97 4597 VAL A CA 1
ATOM 3412 C C . VAL A 1 238 ? 32.747 64.545 27.457 1.00 29.80 4597 VAL A C 1
ATOM 3413 O O . VAL A 1 238 ? 33.483 65.137 28.256 1.00 28.66 4597 VAL A O 1
ATOM 3426 N N . LEU A 1 239 ? 33.076 64.328 26.187 1.00 28.51 4598 LEU A N 1
ATOM 3427 C CA . LEU A 1 239 ? 34.308 64.833 25.594 1.00 35.34 4598 LEU A CA 1
ATOM 3428 C C . LEU A 1 239 ? 33.955 66.025 24.710 1.00 34.93 4598 LEU A C 1
ATOM 3429 O O . LEU A 1 239 ? 33.407 65.857 23.615 1.00 29.84 4598 LEU A O 1
ATOM 3445 N N . LEU A 1 240 ? 34.266 67.227 25.192 1.00 37.42 4599 LEU A N 1
ATOM 3446 C CA . LEU A 1 240 ? 33.938 68.469 24.500 1.00 44.43 4599 LEU A CA 1
ATOM 3447 C C . LEU A 1 240 ? 34.994 68.890 23.488 1.00 42.95 4599 LEU A C 1
ATOM 3448 O O . LEU A 1 240 ? 34.653 69.433 22.432 1.00 39.51 4599 LEU A O 1
ATOM 3464 N N . ALA A 1 241 ? 36.266 68.662 23.790 1.00 36.61 4600 ALA A N 1
ATOM 3465 C CA . ALA A 1 241 ? 37.340 69.129 22.928 1.00 35.30 4600 ALA A CA 1
ATOM 3466 C C . ALA A 1 241 ? 38.595 68.340 23.259 1.00 34.76 4600 ALA A C 1
ATOM 3467 O O . ALA A 1 241 ? 38.675 67.663 24.287 1.00 35.35 4600 ALA A O 1
ATOM 3474 N N . ASP A 1 242 ? 39.576 68.430 22.365 1.00 33.84 4601 ASP A N 1
ATOM 3475 C CA . ASP A 1 242 ? 40.861 67.795 22.614 1.00 38.77 4601 ASP A CA 1
ATOM 3476 C C . ASP A 1 242 ? 41.479 68.354 23.888 1.00 38.49 4601 ASP A C 1
ATOM 3477 O O . ASP A 1 242 ? 41.433 69.561 24.143 1.00 39.18 4601 ASP A O 1
ATOM 3486 N N . CYS A 1 243 ? 42.056 67.469 24.687 1.00 34.98 4602 CYS A N 1
ATOM 3487 C CA . CYS A 1 243 ? 42.622 67.857 25.971 1.00 35.02 4602 CYS A CA 1
ATOM 3488 C C . CYS A 1 243 ? 44.125 68.049 25.849 1.00 39.82 4602 CYS A C 1
ATOM 3489 O O . CYS A 1 243 ? 44.809 67.155 25.336 1.00 46.00 4602 CYS A O 1
ATOM 3497 N N . PRO A 1 244 ? 44.688 69.185 26.293 1.00 33.60 4603 PRO A N 1
ATOM 3498 C CA . PRO A 1 244 ? 46.147 69.352 26.220 1.00 29.24 4603 PRO A CA 1
ATOM 3499 C C . PRO A 1 244 ? 46.882 68.425 27.175 1.00 28.20 4603 PRO A C 1
ATOM 3500 O O . PRO A 1 244 ? 46.259 67.649 27.907 1.00 31.59 4603 PRO A O 1
ATOM 3511 N N . ALA A 1 245 ? 48.214 68.502 27.177 1.00 29.69 4604 ALA A N 1
ATOM 3512 C CA . ALA A 1 245 ? 49.024 67.655 28.044 1.00 31.90 4604 ALA A CA 1
ATOM 3513 C C . ALA A 1 245 ? 49.035 68.123 29.493 1.00 30.73 4604 ALA A C 1
ATOM 3514 O O . ALA A 1 245 ? 49.548 67.400 30.352 1.00 29.30 4604 ALA A O 1
ATOM 3521 N N . SER A 1 246 ? 48.499 69.308 29.781 1.00 30.40 4605 SER A N 1
ATOM 3522 C CA . SER A 1 246 ? 48.389 69.827 31.138 1.00 32.58 4605 SER A CA 1
ATOM 3523 C C . SER A 1 246 ? 46.948 70.249 31.381 1.00 31.76 4605 SER A C 1
ATOM 3524 O O . SER A 1 246 ? 46.330 70.881 30.520 1.00 32.83 4605 SER A O 1
ATOM 3532 N N . LEU A 1 247 ? 46.414 69.898 32.550 1.00 30.22 4606 LEU A N 1
ATOM 3533 C CA . LEU A 1 247 ? 44.994 70.076 32.815 1.00 36.72 4606 LEU A CA 1
ATOM 3534 C C . LEU A 1 247 ? 44.761 70.514 34.252 1.00 33.96 4606 LEU A C 1
ATOM 3535 O O . LEU A 1 247 ? 45.555 70.221 35.150 1.00 30.51 4606 LEU A O 1
ATOM 3551 N N . GLN A 1 248 ? 43.647 71.214 34.450 1.00 31.45 4607 GLN A N 1
ATOM 3552 C CA . GLN A 1 248 ? 43.069 71.452 35.764 1.00 28.18 4607 GLN A CA 1
ATOM 3553 C C . GLN A 1 248 ? 41.840 70.569 35.914 1.00 28.38 4607 GLN A C 1
ATOM 3554 O O . GLN A 1 248 ? 41.076 70.393 34.960 1.00 34.30 4607 GLN A O 1
ATOM 3568 N N . VAL A 1 249 ? 41.647 70.018 37.109 1.00 27.20 4608 VAL A N 1
ATOM 3569 C CA . VAL A 1 249 ? 40.530 69.121 37.377 1.00 24.01 4608 VAL A CA 1
ATOM 3570 C C . VAL A 1 249 ? 39.795 69.626 38.609 1.00 25.28 4608 VAL A C 1
ATOM 3571 O O . VAL A 1 249 ? 40.365 69.657 39.706 1.00 27.92 4608 VAL A O 1
ATOM 3584 N N . GLN A 1 250 ? 38.536 70.014 38.428 1.00 29.20 4609 GLN A N 1
ATOM 3585 C CA . GLN A 1 250 ? 37.667 70.369 39.540 1.00 32.43 4609 GLN A CA 1
ATOM 3586 C C . GLN A 1 250 ? 36.866 69.141 39.946 1.00 27.50 4609 GLN A C 1
ATOM 3587 O O . GLN A 1 250 ? 36.237 68.497 39.099 1.00 24.08 4609 GLN A O 1
ATOM 3601 N N . ILE A 1 251 ? 36.882 68.826 41.238 1.00 30.31 4610 ILE A N 1
ATOM 3602 C CA . ILE A 1 251 ? 36.276 67.608 41.764 1.00 26.17 4610 ILE A CA 1
ATOM 3603 C C . ILE A 1 251 ? 35.285 68.002 42.848 1.00 26.01 4610 ILE A C 1
ATOM 3604 O O . ILE A 1 251 ? 35.605 68.818 43.720 1.00 26.87 4610 ILE A O 1
ATOM 3620 N N . ARG A 1 252 ? 34.085 67.423 42.791 1.00 29.33 4611 ARG A N 1
ATOM 3621 C CA . ARG A 1 252 ? 33.043 67.672 43.781 1.00 37.88 4611 ARG A CA 1
ATOM 3622 C C . ARG A 1 252 ? 32.512 66.340 44.284 1.00 32.98 4611 ARG A C 1
ATOM 3623 O O . ARG A 1 252 ? 32.075 65.504 43.488 1.00 28.86 4611 ARG A O 1
ATOM 3644 N N . ARG A 1 253 ? 32.556 66.145 45.598 1.00 32.72 4612 ARG A N 1
ATOM 3645 C CA . ARG A 1 253 ? 31.912 64.992 46.207 1.00 35.61 4612 ARG A CA 1
ATOM 3646 C C . ARG A 1 253 ? 30.408 65.054 45.972 1.00 32.43 4612 ARG A C 1
ATOM 3647 O O . ARG A 1 253 ? 29.790 66.118 46.079 1.00 30.56 4612 ARG A O 1
ATOM 3668 N N . ALA A 1 254 ? 29.821 63.909 45.651 1.00 29.28 4613 ALA A N 1
ATOM 3669 C CA . ALA A 1 254 ? 28.395 63.795 45.405 1.00 30.24 4613 ALA A CA 1
ATOM 3670 C C . ALA A 1 254 ? 27.777 62.776 46.352 1.00 35.19 4613 ALA A C 1
ATOM 3671 O O . ALA A 1 254 ? 28.477 61.905 46.883 1.00 33.14 4613 ALA A O 1
ATOM 3678 N N . PRO A 1 255 ? 26.467 62.853 46.588 1.00 34.35 4614 PRO A N 1
ATOM 3679 C CA . PRO A 1 255 ? 25.822 61.864 47.459 1.00 32.93 4614 PRO A CA 1
ATOM 3680 C C . PRO A 1 255 ? 25.974 60.457 46.904 1.00 27.80 4614 PRO A C 1
ATOM 3681 O O . PRO A 1 255 ? 25.977 60.237 45.691 1.00 28.66 4614 PRO A O 1
ATOM 3692 N N . SER A 1 256 ? 26.113 59.497 47.816 1.00 27.75 4615 SER A N 1
ATOM 3693 C CA . SER A 1 256 ? 26.239 58.100 47.436 1.00 26.72 4615 SER A CA 1
ATOM 3694 C C . SER A 1 256 ? 25.627 57.221 48.515 1.00 26.57 4615 SER A C 1
ATOM 3695 O O . SER A 1 256 ? 25.606 57.581 49.695 1.00 25.49 4615 SER A O 1
ATOM 3703 N N . THR A 1 257 ? 25.143 56.057 48.099 1.00 29.53 4616 THR A N 1
ATOM 3704 C CA . THR A 1 257 ? 24.727 55.034 49.043 1.00 30.30 4616 THR A CA 1
ATOM 3705 C C . THR A 1 257 ? 25.952 54.276 49.534 1.00 30.96 4616 THR A C 1
ATOM 3706 O O . THR A 1 257 ? 26.937 54.112 48.809 1.00 32.72 4616 THR A O 1
ATOM 3717 N N . ALA A 1 258 ? 25.896 53.828 50.783 1.00 27.43 4617 ALA A N 1
ATOM 3718 C CA . ALA A 1 258 ? 27.007 53.070 51.339 1.00 25.72 4617 ALA A CA 1
ATOM 3719 C C . ALA A 1 258 ? 27.093 51.711 50.649 1.00 26.57 4617 ALA A C 1
ATOM 3720 O O . ALA A 1 258 ? 26.080 51.193 50.176 1.00 31.42 4617 ALA A O 1
ATOM 3727 N N . PRO A 1 259 ? 28.299 51.121 50.589 1.00 28.33 4618 PRO A N 1
ATOM 3728 C CA . PRO A 1 259 ? 29.573 51.620 51.116 1.00 30.58 4618 PRO A CA 1
ATOM 3729 C C . PRO A 1 259 ? 30.412 52.313 50.047 1.00 30.02 4618 PRO A C 1
ATOM 3730 O O . PRO A 1 259 ? 31.636 52.174 50.044 1.00 30.18 4618 PRO A O 1
ATOM 3741 N N . ASP A 1 260 ? 29.762 53.054 49.156 1.00 23.88 4619 ASP A N 1
ATOM 3742 C CA . ASP A 1 260 ? 30.402 53.578 47.959 1.00 23.36 4619 ASP A CA 1
ATOM 3743 C C . ASP A 1 260 ? 30.655 55.075 48.081 1.00 25.09 4619 ASP A C 1
ATOM 3744 O O . ASP A 1 260 ? 30.197 55.743 49.013 1.00 23.61 4619 ASP A O 1
ATOM 3753 N N . TYR A 1 261 ? 31.420 55.589 47.119 1.00 24.62 4620 TYR A N 1
ATOM 3754 C CA . TYR A 1 261 ? 31.751 57.004 47.026 1.00 26.80 4620 TYR A CA 1
ATOM 3755 C C . TYR A 1 261 ? 31.480 57.476 45.606 1.00 27.15 4620 TYR A C 1
ATOM 3756 O O . TYR A 1 261 ? 31.731 56.743 44.645 1.00 28.14 4620 TYR A O 1
ATOM 3774 N N . CYS A 1 262 ? 30.974 58.700 45.475 1.00 22.40 4621 CYS A N 1
ATOM 3775 C CA . CYS A 1 262 ? 30.578 59.242 44.182 1.00 22.22 4621 CYS A CA 1
ATOM 3776 C C . CYS A 1 262 ? 31.091 60.668 44.035 1.00 23.00 4621 CYS A C 1
ATOM 3777 O O . CYS A 1 262 ? 31.105 61.435 45.002 1.00 23.63 4621 CYS A O 1
ATOM 3785 N N . PHE A 1 263 ? 31.512 61.015 42.818 1.00 22.33 4622 PHE A N 1
ATOM 3786 C CA . PHE A 1 263 ? 32.098 62.319 42.539 1.00 24.32 4622 PHE A CA 1
ATOM 3787 C C . PHE A 1 263 ? 31.676 62.792 41.156 1.00 27.83 4622 PHE A C 1
ATOM 3788 O O . PHE A 1 263 ? 31.380 61.987 40.270 1.00 23.97 4622 PHE A O 1
ATOM 3805 N N . ASP A 1 264 ? 31.659 64.111 40.980 1.00 26.92 4623 ASP A N 1
ATOM 3806 C CA . ASP A 1 264 ? 31.610 64.729 39.664 1.00 26.77 4623 ASP A CA 1
ATOM 3807 C C . ASP A 1 264 ? 32.939 65.425 39.401 1.00 25.06 4623 ASP A C 1
ATOM 3808 O O . ASP A 1 264 ? 33.513 66.051 40.300 1.00 25.58 4623 ASP A O 1
ATOM 3817 N N . LEU A 1 265 ? 33.430 65.312 38.168 1.00 24.02 4624 LEU A N 1
ATOM 3818 C CA . LEU A 1 265 ? 34.705 65.897 37.787 1.00 24.23 4624 LEU A CA 1
ATOM 3819 C C . LEU A 1 265 ? 34.538 66.686 36.498 1.00 23.25 4624 LEU A C 1
ATOM 3820 O O . LEU A 1 265 ? 33.692 66.367 35.658 1.00 25.87 4624 LEU A O 1
ATOM 3836 N N . ALA A 1 266 ? 35.357 67.722 36.353 1.00 28.35 4625 ALA A N 1
ATOM 3837 C CA . ALA A 1 266 ? 35.416 68.496 35.122 1.00 29.06 4625 ALA A CA 1
ATOM 3838 C C . ALA A 1 266 ? 36.874 68.807 34.832 1.00 27.07 4625 ALA A C 1
ATOM 3839 O O . ALA A 1 266 ? 37.610 69.233 35.727 1.00 27.37 4625 ALA A O 1
ATOM 3846 N N . LEU A 1 267 ? 37.284 68.590 33.587 1.00 24.65 4626 LEU A N 1
ATOM 3847 C CA . LEU A 1 267 ? 38.663 68.783 33.167 1.00 27.34 4626 LEU A CA 1
ATOM 3848 C C . LEU A 1 267 ? 38.753 70.059 32.348 1.00 29.27 4626 LEU A C 1
ATOM 3849 O O . LEU A 1 267 ? 37.977 70.252 31.404 1.00 26.84 4626 LEU A O 1
ATOM 3865 N N . PHE A 1 268 ? 39.698 70.924 32.708 1.00 30.45 4627 PHE A N 1
ATOM 3866 C CA . PHE A 1 268 ? 39.872 72.206 32.048 1.00 33.79 4627 PHE A CA 1
ATOM 3867 C C . PHE A 1 268 ? 41.317 72.354 31.603 1.00 32.12 4627 PHE A C 1
ATOM 3868 O O . PHE A 1 268 ? 42.234 71.813 32.227 1.00 33.07 4627 PHE A O 1
ATOM 3885 N N . ASP A 1 269 ? 41.517 73.106 30.526 1.00 33.19 4628 ASP A N 1
ATOM 3886 C CA . ASP A 1 269 ? 42.867 73.454 30.120 1.00 50.48 4628 ASP A CA 1
ATOM 3887 C C . ASP A 1 269 ? 43.416 74.541 31.043 1.00 62.73 4628 ASP A C 1
ATOM 3888 O O . ASP A 1 269 ? 42.715 75.071 31.909 1.00 57.83 4628 ASP A O 1
ATOM 3897 N N . ASP A 1 270 ? 44.695 74.872 30.857 1.00 73.01 4629 ASP A N 1
ATOM 3898 C CA . ASP A 1 270 ? 45.325 75.856 31.728 1.00 80.00 4629 ASP A CA 1
ATOM 3899 C C . ASP A 1 270 ? 44.654 77.220 31.634 1.00 63.99 4629 ASP A C 1
ATOM 3900 O O . ASP A 1 270 ? 44.873 78.066 32.507 1.00 56.06 4629 ASP A O 1
ATOM 3909 N N . GLN A 1 271 ? 43.850 77.455 30.597 1.00 56.83 4630 GLN A N 1
ATOM 3910 C CA . GLN A 1 271 ? 43.131 78.713 30.451 1.00 57.30 4630 GLN A CA 1
ATOM 3911 C C . GLN A 1 271 ? 41.736 78.680 31.060 1.00 45.04 4630 GLN A C 1
ATOM 3912 O O . GLN A 1 271 ? 41.070 79.719 31.085 1.00 44.75 4630 GLN A O 1
ATOM 3926 N N . GLY A 1 272 ? 41.280 77.529 31.548 1.00 43.51 4631 GLY A N 1
ATOM 3927 C CA . GLY A 1 272 ? 39.960 77.419 32.136 1.00 39.88 4631 GLY A CA 1
ATOM 3928 C C . GLY A 1 272 ? 38.868 76.945 31.201 1.00 41.34 4631 GLY A C 1
ATOM 3929 O O . GLY A 1 272 ? 37.693 76.965 31.591 1.00 37.37 4631 GLY A O 1
ATOM 3933 N N . GLN A 1 273 ? 39.209 76.531 29.982 1.00 43.95 4632 GL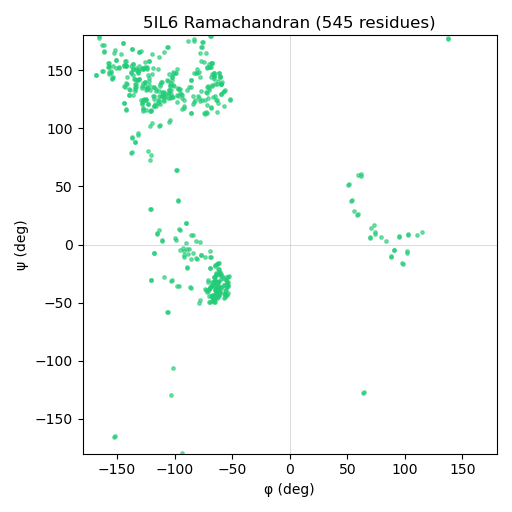N A N 1
ATOM 3934 C CA . GLN A 1 273 ? 38.227 75.982 29.055 1.00 45.66 4632 GLN A CA 1
ATOM 3935 C C . GLN A 1 273 ? 37.883 74.554 29.451 1.00 35.46 4632 GLN A C 1
ATOM 3936 O O . GLN A 1 273 ? 38.778 73.735 29.672 1.00 33.22 4632 GLN A O 1
ATOM 3950 N N . CYS A 1 274 ? 36.592 74.246 29.512 1.00 34.19 4633 CYS A N 1
ATOM 3951 C CA . CYS A 1 274 ? 36.180 72.884 29.815 1.00 32.94 4633 CYS A CA 1
ATOM 3952 C C . CYS A 1 274 ? 36.415 71.979 28.612 1.00 33.44 4633 CYS A C 1
ATOM 3953 O O . CYS A 1 274 ? 35.926 72.250 27.511 1.00 35.24 4633 CYS A O 1
ATOM 3961 N N . CYS A 1 275 ? 37.165 70.899 28.825 1.00 28.89 4634 CYS A N 1
ATOM 3962 C CA . CYS A 1 275 ? 37.446 69.927 27.778 1.00 35.42 4634 CYS A CA 1
ATOM 3963 C C . CYS A 1 275 ? 36.731 68.600 27.973 1.00 32.69 4634 CYS A C 1
ATOM 3964 O O . CYS A 1 275 ? 36.448 67.919 26.986 1.00 32.32 4634 CYS A O 1
ATOM 3972 N N . ALA A 1 276 ? 36.425 68.220 29.211 1.00 28.67 4635 ALA A N 1
ATOM 3973 C CA . ALA A 1 276 ? 35.731 66.964 29.460 1.00 28.13 4635 ALA A CA 1
ATOM 3974 C C . ALA A 1 276 ? 35.015 67.043 30.799 1.00 28.49 4635 ALA A C 1
ATOM 3975 O O . ALA A 1 276 ? 35.437 67.769 31.704 1.00 25.76 4635 ALA A O 1
ATOM 3982 N N . ILE A 1 277 ? 33.935 66.272 30.915 1.00 26.89 4636 ILE A N 1
ATOM 3983 C CA . ILE A 1 277 ? 33.101 66.245 32.110 1.00 25.37 4636 ILE A CA 1
ATOM 3984 C C . ILE A 1 277 ? 32.813 64.793 32.462 1.00 29.00 4636 ILE A C 1
ATOM 3985 O O . ILE A 1 277 ? 32.470 63.993 31.585 1.00 27.91 4636 ILE A O 1
ATOM 4001 N N . LEU A 1 278 ? 32.965 64.454 33.740 1.00 30.45 4637 LEU A N 1
ATOM 4002 C CA . LEU A 1 278 ? 32.576 63.152 34.272 1.00 27.20 4637 LEU A CA 1
ATOM 4003 C C . LEU A 1 278 ? 31.545 63.376 35.367 1.00 25.71 4637 LEU A C 1
ATOM 4004 O O . LEU A 1 278 ? 31.855 63.983 36.399 1.00 26.12 4637 LEU A O 1
ATOM 4020 N N . ASN A 1 279 ? 30.328 62.890 35.146 1.00 24.23 4638 ASN A N 1
ATOM 4021 C CA . ASN A 1 279 ? 29.245 63.030 36.109 1.00 24.06 4638 ASN A CA 1
ATOM 4022 C C . ASN A 1 279 ? 28.949 61.683 36.753 1.00 24.33 4638 ASN A C 1
ATOM 4023 O O . ASN A 1 279 ? 28.768 60.679 36.055 1.00 23.59 4638 ASN A O 1
ATOM 4034 N N . GLN A 1 280 ? 28.906 61.672 38.084 1.00 20.70 4639 GLN A N 1
ATOM 4035 C CA . GLN A 1 280 ? 28.530 60.495 38.864 1.00 22.95 4639 GLN A CA 1
ATOM 4036 C C . GLN A 1 280 ? 29.507 59.340 38.629 1.00 22.63 4639 GLN A C 1
ATOM 4037 O O . GLN A 1 280 ? 29.143 58.257 38.166 1.00 20.65 4639 GLN A O 1
ATOM 4051 N N . LEU A 1 281 ? 30.770 59.597 38.964 1.00 23.99 4640 LEU A N 1
ATOM 4052 C CA . LEU A 1 281 ? 31.811 58.574 38.960 1.00 24.66 4640 LEU A CA 1
ATOM 4053 C C . LEU A 1 281 ? 31.782 57.857 40.306 1.00 24.79 4640 LEU A C 1
ATOM 4054 O O . LEU A 1 281 ? 32.090 58.456 41.342 1.00 23.08 4640 LEU A O 1
ATOM 4070 N N . SER A 1 282 ? 31.419 56.577 40.292 1.00 21.24 4641 SER A N 1
ATOM 4071 C CA . SER A 1 282 ? 31.213 55.805 41.513 1.00 23.61 4641 SER A CA 1
ATOM 4072 C C . SER A 1 282 ? 32.404 54.893 41.788 1.00 24.75 4641 SER A C 1
ATOM 4073 O O . SER A 1 282 ? 32.805 54.103 40.924 1.00 24.48 4641 SER A O 1
ATOM 4081 N N . PHE A 1 283 ? 32.953 54.999 42.997 1.00 25.01 4642 PHE A N 1
ATOM 4082 C CA . PHE A 1 283 ? 33.988 54.103 43.494 1.00 22.36 4642 PHE A CA 1
ATOM 4083 C C . PHE A 1 283 ? 33.370 53.122 44.484 1.00 23.18 4642 PHE A C 1
ATOM 4084 O O . PHE A 1 283 ? 32.557 53.511 45.329 1.00 26.09 4642 PHE A O 1
ATOM 4101 N N . GLN A 1 284 ? 33.758 51.853 44.384 1.00 24.29 4643 GLN A N 1
ATOM 4102 C CA . GLN A 1 284 ? 33.178 50.812 45.217 1.00 24.82 4643 GLN A CA 1
ATOM 4103 C C . GLN A 1 284 ? 34.266 49.870 45.712 1.00 24.29 4643 GLN A C 1
ATOM 4104 O O . GLN A 1 284 ? 35.245 49.625 44.999 1.00 22.86 4643 GLN A O 1
ATOM 4118 N N . PRO A 1 285 ? 34.117 49.315 46.917 1.00 31.51 4644 PRO A N 1
ATOM 4119 C CA . PRO A 1 285 ? 35.071 48.297 47.378 1.00 39.63 4644 PRO A CA 1
ATOM 4120 C C . PRO A 1 285 ? 35.157 47.117 46.420 1.00 52.69 4644 PRO A C 1
ATOM 4121 O O . PRO A 1 285 ? 34.148 46.636 45.900 1.00 46.67 4644 PRO A O 1
AT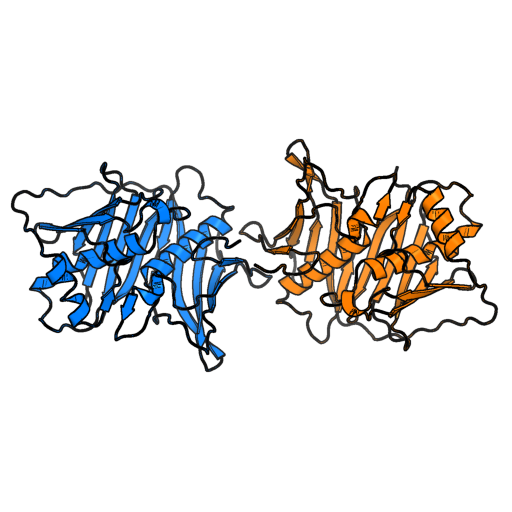OM 4132 N N . VAL B 1 10 ? 49.186 44.284 12.176 1.00 117.13 4369 VAL B N 1
ATOM 4133 C CA . VAL B 1 10 ? 49.750 45.071 11.089 1.00 115.93 4369 VAL B CA 1
ATOM 4134 C C . VAL B 1 10 ? 49.734 44.276 9.783 1.00 106.87 4369 VAL B C 1
ATOM 4135 O O . VAL B 1 10 ? 50.091 44.804 8.732 1.00 106.31 4369 VAL B O 1
ATOM 4147 N N . GLU B 1 11 ? 49.330 43.008 9.847 1.00 99.76 4370 GLU B N 1
ATOM 4148 C CA . GLU B 1 11 ? 49.320 42.174 8.656 1.00 92.34 4370 GLU B CA 1
ATOM 4149 C C . GLU B 1 11 ? 48.096 42.434 7.791 1.00 66.94 4370 GLU B C 1
ATOM 4150 O O . GLU B 1 11 ? 47.030 42.824 8.274 1.00 54.50 4370 GLU B O 1
ATOM 4162 N N . HIS B 1 12 ? 48.270 42.210 6.493 1.00 52.56 4371 HIS B N 1
ATOM 4163 C CA . HIS B 1 12 ? 47.155 42.213 5.560 1.00 36.99 4371 HIS B CA 1
ATOM 4164 C C . HIS B 1 12 ? 46.221 41.050 5.870 1.00 28.18 4371 HIS B C 1
ATOM 4165 O O . HIS B 1 12 ? 46.663 39.973 6.276 1.00 26.38 4371 HIS B O 1
ATOM 4179 N N . LEU B 1 13 ? 44.919 41.269 5.681 1.00 29.19 4372 LEU B N 1
ATOM 4180 C CA . LEU B 1 13 ? 43.976 40.164 5.810 1.00 32.92 4372 LEU B CA 1
ATOM 4181 C C . LEU B 1 13 ? 44.200 39.121 4.729 1.00 32.90 4372 LEU B C 1
ATOM 4182 O O . LEU B 1 13 ? 43.920 37.935 4.939 1.00 34.48 4372 LEU B O 1
ATOM 4198 N N . HIS B 1 14 ? 44.716 39.545 3.585 1.00 27.58 4373 HIS B N 1
ATOM 4199 C CA . HIS B 1 14 ? 44.807 38.731 2.387 1.00 29.70 4373 HIS B CA 1
ATOM 4200 C C . HIS B 1 14 ? 45.711 39.491 1.428 1.00 28.78 4373 HIS B C 1
ATOM 4201 O O . HIS B 1 14 ? 45.695 40.729 1.432 1.00 28.76 4373 HIS B O 1
ATOM 4215 N N . PRO B 1 15 ? 46.518 38.817 0.607 1.00 32.04 4374 PRO B N 1
ATOM 4216 C CA . PRO B 1 15 ? 47.400 39.562 -0.308 1.00 32.13 4374 PRO B CA 1
ATOM 4217 C C . PRO B 1 15 ? 46.665 40.579 -1.162 1.00 33.46 4374 PRO B C 1
ATOM 4218 O O . PRO B 1 15 ? 47.266 41.579 -1.580 1.00 37.48 4374 PRO B O 1
ATOM 4229 N N . LEU B 1 16 ? 45.380 40.358 -1.436 1.00 29.35 4375 LEU B N 1
ATOM 4230 C CA . LEU B 1 16 ? 44.577 41.270 -2.238 1.00 27.49 4375 LEU B CA 1
ATOM 4231 C C . LEU B 1 16 ? 43.501 41.991 -1.437 1.00 28.73 4375 LEU B C 1
ATOM 4232 O O . LEU B 1 16 ? 42.706 42.733 -2.025 1.00 35.70 4375 LEU B O 1
ATOM 4248 N N . LEU B 1 17 ? 43.444 41.792 -0.117 1.00 25.95 4376 LEU B N 1
ATOM 4249 C CA . LEU B 1 17 ? 42.468 42.471 0.746 1.00 22.09 4376 LEU B CA 1
ATOM 4250 C C . LEU B 1 17 ? 43.231 42.906 1.997 1.00 21.48 4376 LEU B C 1
ATOM 4251 O O . LEU B 1 17 ? 43.343 42.150 2.965 1.00 25.98 4376 LEU B O 1
ATOM 4267 N N . HIS B 1 18 ? 43.755 44.131 1.970 1.00 22.34 4377 HIS B N 1
ATOM 4268 C CA . HIS B 1 18 ? 44.757 44.530 2.953 1.00 25.29 4377 HIS B CA 1
ATOM 4269 C C . HIS B 1 18 ? 44.141 44.880 4.302 1.00 24.06 4377 HIS B C 1
ATOM 4270 O O . HIS B 1 18 ? 44.592 44.385 5.341 1.00 23.88 4377 HIS B O 1
ATOM 4284 N N . ARG B 1 19 ? 43.119 45.736 4.313 1.00 22.72 4378 ARG B N 1
ATOM 4285 C CA . ARG B 1 19 ? 42.678 46.364 5.550 1.00 42.57 4378 ARG B CA 1
ATOM 4286 C C . ARG B 1 19 ? 41.161 46.363 5.663 1.00 24.84 4378 ARG B C 1
ATOM 4287 O O . ARG B 1 19 ? 40.440 46.502 4.672 1.00 24.56 4378 ARG B O 1
ATOM 4308 N N . ASN B 1 20 ? 40.694 46.221 6.903 1.00 22.50 4379 ASN B N 1
ATOM 4309 C CA . ASN B 1 20 ? 39.285 46.361 7.246 1.00 25.73 4379 ASN B CA 1
ATOM 4310 C C . ASN B 1 20 ? 39.039 47.801 7.686 1.00 23.07 4379 ASN B C 1
ATOM 4311 O O . ASN B 1 20 ? 39.617 48.254 8.681 1.00 20.93 4379 ASN B O 1
ATOM 4322 N N . VAL B 1 21 ? 38.205 48.526 6.938 1.00 20.04 4380 VAL B N 1
ATOM 4323 C CA . VAL B 1 21 ? 37.903 49.917 7.266 1.00 21.25 4380 VAL B CA 1
ATOM 4324 C C . VAL B 1 21 ? 36.404 50.096 7.478 1.00 20.39 4380 VAL B C 1
ATOM 4325 O O . VAL B 1 21 ? 35.859 51.178 7.237 1.00 21.58 4380 VAL B O 1
ATOM 4338 N N . SER B 1 22 ? 35.736 49.046 7.951 1.00 20.14 4381 SER B N 1
ATOM 4339 C CA . SER B 1 22 ? 34.298 49.104 8.175 1.00 21.40 4381 SER B CA 1
ATOM 4340 C C . SER B 1 22 ? 33.948 50.170 9.209 1.00 22.65 4381 SER B C 1
ATOM 4341 O O . SER B 1 22 ? 34.704 50.432 10.148 1.00 21.96 4381 SER B O 1
ATOM 4349 N N . ASP B 1 23 ? 32.778 50.775 9.036 1.00 24.34 4382 ASP B N 1
ATOM 4350 C CA . ASP B 1 23 ? 32.275 51.750 9.998 1.00 27.78 4382 ASP B CA 1
ATOM 4351 C C . ASP B 1 23 ? 30.749 51.719 9.952 1.00 23.78 4382 ASP B C 1
ATOM 4352 O O . ASP B 1 23 ? 30.149 50.785 9.410 1.00 24.95 4382 ASP B O 1
ATOM 4361 N N . LEU B 1 24 ? 30.116 52.744 10.525 1.00 23.55 4383 LEU B N 1
ATOM 4362 C CA . LEU B 1 24 ? 28.661 52.754 10.630 1.00 29.54 4383 LEU B CA 1
ATOM 4363 C C . LEU B 1 24 ? 27.994 52.717 9.262 1.00 32.32 4383 LEU B C 1
ATOM 4364 O O . LEU B 1 24 ? 26.848 52.271 9.145 1.00 33.87 4383 LEU B O 1
ATOM 4380 N N . ARG B 1 25 ? 28.688 53.177 8.219 1.00 33.63 4384 ARG B N 1
ATOM 4381 C CA . ARG B 1 25 ? 28.143 53.097 6.868 1.00 41.22 4384 ARG B CA 1
ATOM 4382 C C . ARG B 1 25 ? 28.077 51.665 6.354 1.00 41.55 4384 ARG B C 1
ATOM 4383 O O . ARG B 1 25 ? 27.348 51.401 5.392 1.00 36.52 4384 ARG B O 1
ATOM 4404 N N . GLY B 1 26 ? 28.840 50.749 6.942 1.00 38.47 4385 GLY B N 1
ATOM 4405 C CA . GLY B 1 26 ? 28.781 49.356 6.551 1.00 32.35 4385 GLY B CA 1
ATOM 4406 C C . GLY B 1 26 ? 30.150 48.720 6.451 1.00 29.33 4385 GLY B C 1
ATOM 4407 O O . GLY B 1 26 ? 31.171 49.392 6.627 1.00 28.73 4385 GLY B O 1
ATOM 4411 N N . LEU B 1 27 ? 30.185 47.425 6.160 1.00 26.15 4386 LEU B N 1
ATOM 4412 C CA . LEU B 1 27 ? 31.457 46.736 6.010 1.00 22.75 4386 LEU B CA 1
ATOM 4413 C C . LEU B 1 27 ? 32.188 47.245 4.779 1.00 24.11 4386 LEU B C 1
ATOM 4414 O O . LEU B 1 27 ? 31.596 47.431 3.712 1.00 23.90 4386 LEU B O 1
ATOM 4430 N N . ARG B 1 28 ? 33.489 47.462 4.934 1.00 21.20 4387 ARG B N 1
ATOM 4431 C CA . ARG B 1 28 ? 34.279 48.064 3.877 1.00 21.09 4387 ARG B CA 1
ATOM 4432 C C . ARG B 1 28 ? 35.726 47.643 4.062 1.00 22.52 4387 ARG B C 1
ATOM 4433 O O . ARG B 1 28 ? 36.192 47.452 5.190 1.00 23.49 4387 ARG B O 1
ATOM 4454 N N . TYR B 1 29 ? 36.430 47.510 2.942 1.00 20.74 4388 TYR B N 1
ATOM 4455 C CA . TYR B 1 29 ? 37.804 47.039 2.939 1.00 21.95 4388 TYR B CA 1
ATOM 4456 C C . TYR B 1 29 ? 38.612 47.905 1.987 1.00 21.79 4388 TYR B C 1
ATOM 4457 O 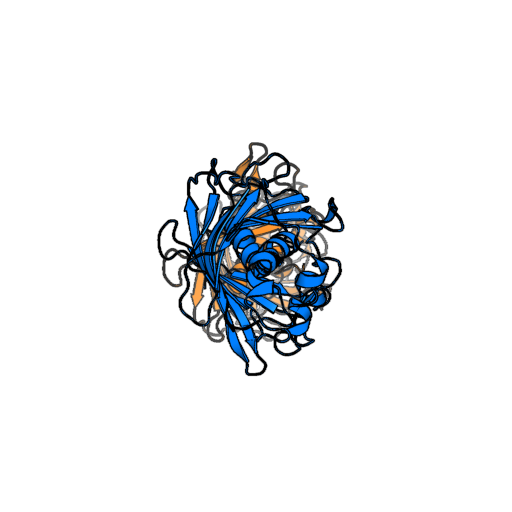O . TYR B 1 29 ? 38.075 48.516 1.060 1.00 19.23 4388 TYR B O 1
ATOM 4475 N N . LEU B 1 30 ? 39.915 47.959 2.237 1.00 21.46 4389 LEU B N 1
ATOM 4476 C CA . LEU B 1 30 ? 40.809 48.828 1.488 1.00 24.69 4389 LEU B CA 1
ATOM 4477 C C . LEU B 1 30 ? 42.104 48.087 1.207 1.00 24.29 4389 LEU B C 1
ATOM 4478 O O . LEU B 1 30 ? 42.712 47.522 2.122 1.00 29.02 4389 LEU B O 1
ATOM 4494 N N . SER B 1 31 ? 42.514 48.082 -0.058 1.00 20.68 4390 SER B N 1
ATOM 4495 C CA . SER B 1 31 ? 43.837 47.630 -0.454 1.00 24.20 4390 SER B CA 1
ATOM 4496 C C . SER B 1 31 ? 44.540 48.768 -1.179 1.00 23.27 4390 SER B C 1
ATOM 4497 O O . SER B 1 31 ? 43.916 49.507 -1.948 1.00 23.79 4390 SER B O 1
ATOM 4505 N N . ARG B 1 32 ? 45.832 48.919 -0.915 1.00 23.14 4391 ARG B N 1
ATOM 4506 C CA . ARG B 1 32 ? 46.645 49.948 -1.550 1.00 27.48 4391 ARG B CA 1
ATOM 4507 C C . ARG B 1 32 ? 47.773 49.261 -2.305 1.00 28.75 4391 ARG B C 1
ATOM 4508 O O . ARG B 1 32 ? 48.640 48.624 -1.695 1.00 27.13 4391 ARG B O 1
ATOM 4529 N N . PHE B 1 33 ? 47.753 49.387 -3.626 1.00 22.62 4392 PHE B N 1
ATOM 4530 C CA . PHE B 1 33 ? 48.752 48.780 -4.487 1.00 21.63 4392 PHE B CA 1
ATOM 4531 C C . PHE B 1 33 ? 49.770 49.822 -4.927 1.00 23.62 4392 PHE B C 1
ATOM 4532 O O . PHE B 1 33 ? 49.445 50.997 -5.114 1.00 25.53 4392 PHE B O 1
ATOM 4549 N N . SER B 1 34 ? 51.011 49.373 -5.087 1.00 23.68 4393 SER B N 1
ATOM 4550 C CA . SER B 1 34 ? 52.080 50.221 -5.593 1.00 25.73 4393 SER B CA 1
ATOM 4551 C C . SER B 1 34 ? 52.193 50.189 -7.109 1.00 26.64 4393 SER B C 1
ATOM 4552 O O . SER B 1 34 ? 52.794 51.100 -7.691 1.00 29.45 4393 SER B O 1
ATOM 4560 N N . GLY B 1 35 ? 51.642 49.163 -7.757 1.00 24.71 4394 GLY B N 1
ATOM 4561 C CA . GLY B 1 35 ? 51.833 48.937 -9.169 1.00 28.34 4394 GLY B CA 1
ATOM 4562 C C . GLY B 1 35 ? 52.914 47.925 -9.490 1.00 36.41 4394 GLY B C 1
ATOM 4563 O O . GLY B 1 35 ? 52.966 47.432 -10.623 1.00 38.10 4394 GLY B O 1
ATOM 4567 N N . ASP B 1 36 ? 53.776 47.606 -8.521 1.00 33.70 4395 ASP B N 1
ATOM 4568 C CA . ASP B 1 36 ? 54.793 46.577 -8.694 1.00 35.91 4395 ASP B CA 1
ATOM 4569 C C . ASP B 1 36 ? 54.242 45.170 -8.500 1.00 34.42 4395 ASP B C 1
ATOM 4570 O O . ASP B 1 36 ? 54.932 44.201 -8.835 1.00 32.40 4395 ASP B O 1
ATOM 4579 N N . GLU B 1 37 ? 53.030 45.034 -7.969 1.00 33.09 4396 GLU B N 1
ATOM 4580 C CA . GLU B 1 37 ? 52.456 43.718 -7.739 1.00 36.63 4396 GLU B CA 1
ATOM 4581 C C . GLU B 1 37 ? 52.199 43.012 -9.066 1.00 35.04 4396 GLU B C 1
ATOM 4582 O O . GLU B 1 37 ? 51.870 43.637 -10.078 1.00 32.18 4396 GLU B O 1
ATOM 4594 N N . SER B 1 38 ? 52.358 41.686 -9.052 1.00 35.58 4397 SER B N 1
ATOM 4595 C CA . SER B 1 38 ? 52.273 40.910 -10.287 1.00 34.33 4397 SER B CA 1
ATOM 4596 C C . SER B 1 38 ? 50.901 41.036 -10.941 1.00 31.12 4397 SER B C 1
ATOM 4597 O O . SER B 1 38 ? 50.799 41.082 -12.173 1.00 33.76 4397 SER B O 1
ATOM 4605 N N . VAL B 1 39 ? 49.833 41.092 -10.141 1.00 28.09 4398 VAL B N 1
ATOM 4606 C CA . VAL B 1 39 ? 48.493 41.185 -10.714 1.00 27.83 4398 VAL B CA 1
ATOM 4607 C C . VAL B 1 39 ? 48.320 42.472 -11.510 1.00 26.99 4398 VAL B C 1
ATOM 4608 O O . VAL B 1 39 ? 47.381 42.585 -12.304 1.00 29.74 4398 VAL B O 1
ATOM 4621 N N . LEU B 1 40 ? 49.199 43.453 -11.309 1.00 29.73 4399 LEU B N 1
ATOM 4622 C CA . LEU B 1 40 ? 49.221 44.670 -12.110 1.00 30.43 4399 LEU B CA 1
ATOM 4623 C C . LEU B 1 40 ? 50.386 44.674 -13.091 1.00 28.46 4399 LEU B C 1
ATOM 4624 O O . LEU B 1 40 ? 50.176 44.760 -14.304 1.00 31.62 4399 LEU B O 1
ATOM 4640 N N . ALA B 1 41 ? 51.618 44.554 -12.590 1.00 24.98 4400 ALA B N 1
ATOM 4641 C CA . ALA B 1 41 ? 52.794 44.747 -13.433 1.00 30.97 4400 ALA B CA 1
ATOM 4642 C C . ALA B 1 41 ? 52.894 43.693 -14.526 1.00 31.44 4400 ALA B C 1
ATOM 4643 O O . ALA B 1 41 ? 53.433 43.970 -15.603 1.00 29.62 4400 ALA B O 1
ATOM 4650 N N . GLU B 1 42 ? 52.418 42.478 -14.265 1.00 28.68 4401 GLU B N 1
ATOM 4651 C CA . GLU B 1 42 ? 52.482 41.396 -15.238 1.00 33.31 4401 GLU B CA 1
ATOM 4652 C C . GLU B 1 42 ? 51.192 41.242 -16.035 1.00 28.99 4401 GLU B C 1
ATOM 4653 O O . GLU B 1 42 ? 51.009 40.222 -16.707 1.00 26.66 4401 GLU B O 1
ATOM 4665 N N . HIS B 1 43 ? 50.293 42.225 -15.969 1.00 26.34 4402 HIS B N 1
ATOM 4666 C CA . HIS B 1 43 ? 49.036 42.213 -16.719 1.00 26.67 4402 HIS B CA 1
ATOM 4667 C C . HIS B 1 43 ? 48.881 43.603 -17.332 1.00 23.70 4402 HIS B C 1
ATOM 4668 O O . HIS B 1 43 ? 48.267 44.487 -16.729 1.00 23.46 4402 HIS B O 1
ATOM 4682 N N . ARG B 1 44 ? 49.443 43.794 -18.524 1.00 23.80 4403 ARG B N 1
ATOM 4683 C CA . ARG B 1 44 ? 49.488 45.098 -19.173 1.00 23.13 4403 ARG B CA 1
ATOM 4684 C C . ARG B 1 44 ? 48.548 45.124 -20.369 1.00 24.86 4403 ARG B C 1
ATOM 4685 O O . ARG B 1 44 ? 48.624 44.255 -21.244 1.00 25.44 4403 ARG B O 1
ATOM 4706 N N . VAL B 1 45 ? 47.668 46.123 -20.400 1.00 24.71 4404 VAL B N 1
ATOM 4707 C CA . VAL B 1 45 ? 46.702 46.303 -21.477 1.00 22.44 4404 VAL B CA 1
ATOM 4708 C C . VAL B 1 45 ? 46.990 47.640 -22.143 1.00 21.66 4404 VAL B C 1
ATOM 4709 O O . VAL B 1 45 ? 46.908 48.692 -21.496 1.00 22.79 4404 VAL B O 1
ATOM 4722 N N . ASN B 1 46 ? 47.313 47.599 -23.434 1.00 24.69 4405 ASN B N 1
ATOM 4723 C CA . ASN B 1 46 ? 47.691 48.797 -24.182 1.00 29.74 4405 ASN B CA 1
ATOM 4724 C C . ASN B 1 46 ? 48.829 49.537 -23.482 1.00 30.25 4405 ASN B C 1
ATOM 4725 O O . ASN B 1 46 ? 48.871 50.769 -23.440 1.00 28.99 4405 ASN B O 1
ATOM 4736 N N . GLY B 1 47 ? 49.763 48.769 -22.920 1.00 28.01 4406 GLY B N 1
ATOM 4737 C CA . GLY B 1 47 ? 50.956 49.320 -22.316 1.00 28.10 4406 GLY B CA 1
ATOM 4738 C C . GLY B 1 47 ? 50.826 49.711 -20.858 1.00 26.55 4406 GLY B C 1
ATOM 4739 O O . GLY B 1 47 ? 51.848 49.999 -20.221 1.00 32.72 4406 GLY B O 1
ATOM 4743 N N . GLN B 1 48 ? 49.615 49.719 -20.305 1.00 23.15 4407 GLN B N 1
ATOM 4744 C CA . GLN B 1 48 ? 49.386 50.125 -18.926 1.00 26.17 4407 GLN B CA 1
ATOM 4745 C C . GLN B 1 48 ? 49.229 48.907 -18.029 1.00 23.52 4407 GLN B C 1
ATOM 4746 O O . GLN B 1 48 ? 48.523 47.956 -18.376 1.00 24.10 4407 GLN B O 1
ATOM 4760 N N . ALA B 1 49 ? 49.862 48.955 -16.860 1.00 24.32 4408 ALA B N 1
ATOM 4761 C CA . ALA B 1 49 ? 49.637 47.931 -15.849 1.00 23.17 4408 ALA B CA 1
ATOM 4762 C C . ALA B 1 49 ? 48.214 48.065 -15.327 1.00 25.92 4408 ALA B C 1
ATOM 4763 O O . ALA B 1 49 ? 47.843 49.104 -14.771 1.00 25.82 4408 ALA B O 1
ATOM 4770 N N . VAL B 1 50 ? 47.417 47.022 -15.517 1.00 23.96 4409 VAL B N 1
ATOM 4771 C CA A VAL B 1 50 ? 46.003 47.035 -15.165 0.62 27.00 4409 VAL B CA 1
ATOM 4772 C CA B VAL B 1 50 ? 46.005 47.037 -15.160 0.38 26.85 4409 VAL B CA 1
ATOM 4773 C C . VAL B 1 50 ? 45.700 45.803 -14.327 1.00 24.43 4409 VAL B C 1
ATOM 4774 O O . VAL B 1 50 ? 46.190 44.707 -14.618 1.00 24.05 4409 VAL B O 1
ATOM 4797 N N . LEU B 1 51 ? 44.885 45.983 -13.295 1.00 21.56 4410 LEU B N 1
ATOM 4798 C CA . LEU B 1 51 ? 44.506 44.870 -12.442 1.00 23.62 4410 LEU B CA 1
ATOM 4799 C C . LEU B 1 51 ? 43.710 43.846 -13.239 1.00 26.06 4410 LEU B C 1
ATOM 4800 O O . LEU B 1 51 ? 42.688 44.175 -13.851 1.00 29.09 4410 LEU B O 1
ATOM 4816 N N . ALA B 1 52 ? 44.181 42.602 -13.229 1.00 22.96 4411 ALA B N 1
ATOM 4817 C CA . ALA B 1 52 ? 43.479 41.530 -13.919 1.00 27.21 4411 ALA B CA 1
ATOM 4818 C C . ALA B 1 52 ? 42.076 41.363 -13.352 1.00 29.07 4411 ALA B C 1
ATOM 4819 O O . ALA B 1 52 ? 41.867 41.421 -12.137 1.00 27.89 4411 ALA B O 1
ATOM 4826 N N . GLY B 1 53 ? 41.105 41.159 -14.245 1.00 23.87 4412 GLY B N 1
ATOM 4827 C CA . GLY B 1 53 ? 39.737 40.944 -13.800 1.00 24.63 4412 GLY B CA 1
ATOM 4828 C C . GLY B 1 53 ? 39.627 39.819 -12.791 1.00 24.28 4412 GLY B C 1
ATOM 4829 O O . GLY B 1 53 ? 38.818 39.880 -11.861 1.00 22.44 4412 GLY B O 1
ATOM 4833 N N . ALA B 1 54 ? 40.441 38.775 -12.959 1.00 21.54 4413 ALA B N 1
ATOM 4834 C CA . ALA B 1 54 ? 40.441 37.671 -12.004 1.00 23.50 4413 ALA B CA 1
ATOM 4835 C C . ALA B 1 54 ? 40.737 38.152 -10.591 1.00 21.15 4413 ALA B C 1
ATOM 4836 O O . ALA B 1 54 ? 40.200 37.601 -9.623 1.00 22.96 4413 ALA B O 1
ATOM 4843 N N . ALA B 1 55 ? 41.588 39.172 -10.449 1.00 23.04 4414 ALA B N 1
ATOM 4844 C CA . ALA B 1 55 ? 41.991 39.618 -9.119 1.00 27.98 4414 ALA B CA 1
ATOM 4845 C C . ALA B 1 55 ? 40.814 40.169 -8.326 1.00 25.97 4414 ALA B C 1
ATOM 4846 O O . ALA B 1 55 ? 40.767 40.016 -7.100 1.00 25.11 4414 ALA B O 1
ATOM 4853 N N . MET B 1 56 ? 39.855 40.809 -8.997 1.00 21.29 4415 MET B N 1
ATOM 4854 C CA . MET B 1 56 ? 38.687 41.323 -8.288 1.00 21.67 4415 MET B CA 1
ATOM 4855 C C . MET B 1 56 ? 37.772 40.201 -7.814 1.00 21.38 4415 MET B C 1
ATOM 4856 O O . MET B 1 56 ? 37.103 40.351 -6.787 1.00 22.33 4415 MET B O 1
ATOM 4870 N N . ILE B 1 57 ? 37.714 39.083 -8.540 1.00 20.88 4416 ILE B N 1
ATOM 4871 C CA . ILE B 1 57 ? 36.984 37.917 -8.044 1.00 20.82 4416 ILE B CA 1
ATOM 4872 C C . ILE B 1 57 ? 37.631 37.403 -6.764 1.00 20.54 4416 ILE B C 1
ATOM 4873 O O . ILE B 1 57 ? 36.950 37.093 -5.779 1.00 22.50 4416 ILE B O 1
ATOM 4889 N N . VAL B 1 58 ? 38.961 37.295 -6.767 1.00 20.42 4417 VAL B N 1
ATOM 4890 C CA . VAL B 1 58 ? 39.678 36.823 -5.587 1.00 22.45 4417 VAL B CA 1
ATOM 4891 C C . VAL B 1 58 ? 39.456 37.770 -4.416 1.00 21.61 4417 VAL B C 1
ATOM 4892 O O . VAL B 1 58 ? 39.353 37.343 -3.261 1.00 21.07 4417 VAL B O 1
ATOM 4905 N N . MET B 1 59 ? 39.403 39.070 -4.691 1.00 22.63 4418 MET B N 1
ATOM 4906 C CA . MET B 1 59 ? 39.155 40.039 -3.631 1.00 25.66 4418 MET B CA 1
ATOM 4907 C C . MET B 1 59 ? 37.771 39.846 -3.026 1.00 25.95 4418 MET B C 1
ATOM 4908 O O . MET B 1 59 ? 37.601 39.922 -1.803 1.00 22.87 4418 MET B O 1
ATOM 4922 N N . ILE B 1 60 ? 36.774 39.572 -3.868 1.00 21.44 4419 ILE B N 1
ATOM 4923 C CA . ILE B 1 60 ? 35.423 39.315 -3.377 1.00 20.71 4419 ILE B CA 1
ATOM 4924 C C . ILE B 1 60 ? 35.414 38.073 -2.500 1.00 21.41 4419 ILE B C 1
ATOM 4925 O O . ILE B 1 60 ? 34.789 38.051 -1.432 1.00 22.09 4419 ILE B O 1
ATOM 4941 N N . GLN B 1 61 ? 36.116 37.023 -2.931 1.00 20.39 4420 GLN B N 1
ATOM 4942 C CA . GLN B 1 61 ? 36.185 35.799 -2.143 1.00 21.45 4420 GLN B CA 1
ATOM 4943 C C . GLN B 1 61 ? 36.838 36.053 -0.789 1.00 21.45 4420 GLN B C 1
ATOM 4944 O O . GLN B 1 61 ? 36.362 35.563 0.241 1.00 25.20 4420 GLN B O 1
ATOM 4958 N N . ALA B 1 62 ? 37.927 36.823 -0.772 1.00 22.86 4421 ALA B N 1
ATOM 4959 C CA . ALA B 1 62 ? 38.596 37.138 0.487 1.00 27.54 4421 ALA B CA 1
ATOM 4960 C C . ALA B 1 62 ? 37.692 37.950 1.407 1.00 24.95 4421 ALA B C 1
ATOM 4961 O O . ALA B 1 62 ? 37.622 37.686 2.614 1.00 24.31 4421 ALA B O 1
ATOM 4968 N N . ALA B 1 63 ? 36.992 38.944 0.856 1.00 21.79 4422 ALA B N 1
ATOM 4969 C CA . ALA B 1 63 ? 36.141 39.803 1.67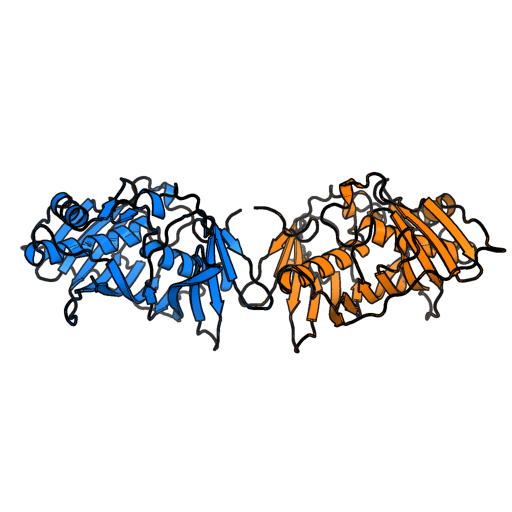4 1.00 20.87 4422 ALA B CA 1
ATOM 4970 C C . ALA B 1 63 ? 34.992 39.013 2.287 1.00 24.30 4422 ALA B C 1
ATOM 4971 O O . ALA B 1 63 ? 34.709 39.132 3.485 1.00 22.03 4422 ALA B O 1
ATOM 4978 N N . LEU B 1 64 ? 34.313 38.199 1.476 1.00 27.21 4423 LEU B N 1
ATOM 4979 C CA . LEU B 1 64 ? 33.227 37.375 1.995 1.00 29.02 4423 LEU B CA 1
ATOM 4980 C C . LEU B 1 64 ? 33.733 36.401 3.049 1.00 23.56 4423 LEU B C 1
ATOM 4981 O O . LEU B 1 64 ? 33.093 36.211 4.090 1.00 23.84 4423 LEU B O 1
ATOM 4997 N N . THR B 1 65 ? 34.878 35.766 2.793 1.00 22.97 4424 THR B N 1
ATOM 4998 C CA . THR B 1 65 ? 35.433 34.825 3.758 1.00 27.36 4424 THR B CA 1
ATOM 4999 C C . THR B 1 65 ? 35.728 35.514 5.085 1.00 28.01 4424 THR B C 1
ATOM 5000 O O . THR B 1 65 ? 35.471 34.951 6.158 1.00 28.13 4424 THR B O 1
ATOM 5011 N N . ASP B 1 66 ? 36.270 36.733 5.035 1.00 25.55 4425 ASP B N 1
ATOM 5012 C CA . ASP B 1 66 ? 36.537 37.476 6.263 1.00 28.14 4425 ASP B CA 1
ATOM 5013 C C . ASP B 1 66 ? 35.244 37.902 6.946 1.00 27.24 4425 ASP B C 1
ATOM 5014 O O . ASP B 1 66 ? 35.110 37.775 8.170 1.00 28.14 4425 ASP B O 1
ATOM 5023 N N . ALA B 1 67 ? 34.284 38.418 6.175 1.00 24.76 4426 ALA B N 1
ATOM 5024 C CA . ALA B 1 67 ? 33.024 38.870 6.752 1.00 27.02 4426 ALA B CA 1
ATOM 5025 C C . ALA B 1 67 ? 32.248 37.722 7.381 1.00 30.77 4426 ALA B C 1
ATOM 5026 O O . ALA B 1 67 ? 31.450 37.950 8.298 1.00 31.14 4426 ALA B O 1
ATOM 5033 N N . LEU B 1 68 ? 32.470 36.494 6.923 1.00 30.40 4427 LEU B N 1
ATOM 5034 C CA . LEU B 1 68 ? 31.810 35.334 7.503 1.00 38.10 4427 LEU B CA 1
ATOM 5035 C C . LEU B 1 68 ? 32.541 34.810 8.733 1.00 47.77 4427 LEU B C 1
ATOM 5036 O O . LEU B 1 68 ? 32.183 33.743 9.247 1.00 44.48 4427 LEU B O 1
ATOM 5052 N N . GLY B 1 69 ? 33.550 35.534 9.210 1.00 53.73 4428 GLY B N 1
ATOM 5053 C CA . GLY B 1 69 ? 34.300 35.145 10.384 1.00 57.61 4428 GLY B CA 1
ATOM 5054 C C . GLY B 1 69 ? 35.654 34.536 10.106 1.00 57.53 4428 GLY B C 1
ATOM 5055 O O . GLY B 1 69 ? 36.296 34.050 11.045 1.00 64.28 4428 GLY B O 1
ATOM 5059 N N . GLY B 1 70 ? 36.119 34.564 8.858 1.00 53.19 4429 GLY B N 1
ATOM 5060 C CA . GLY B 1 70 ? 37.390 33.981 8.491 1.00 52.67 4429 GLY B CA 1
ATOM 5061 C C . GLY B 1 70 ? 37.290 32.635 7.808 1.00 52.64 4429 GLY B C 1
ATOM 5062 O O . GLY B 1 70 ? 38.319 32.105 7.369 1.00 52.10 4429 GLY B O 1
ATOM 5066 N N . ALA B 1 71 ? 36.091 32.064 7.705 1.00 53.26 4430 ALA B N 1
ATOM 5067 C CA . ALA B 1 71 ? 35.919 30.794 7.020 1.00 60.12 4430 ALA B CA 1
ATOM 5068 C C . ALA B 1 71 ? 34.489 30.666 6.521 1.00 54.54 4430 ALA B C 1
ATOM 5069 O O . ALA B 1 71 ? 33.550 31.191 7.125 1.00 51.43 4430 ALA B O 1
ATOM 5076 N N . VAL B 1 72 ? 34.344 29.950 5.412 1.00 53.88 4431 VAL B N 1
ATOM 5077 C CA . VAL B 1 72 ? 33.049 29.573 4.852 1.00 52.19 4431 VAL B CA 1
ATOM 5078 C C . VAL B 1 72 ? 32.501 28.396 5.650 1.00 56.46 4431 VAL B C 1
ATOM 5079 O O . VAL B 1 72 ? 33.288 27.575 6.142 1.00 51.77 4431 VAL B O 1
ATOM 5092 N N . PRO B 1 73 ? 31.184 28.261 5.807 1.00 66.92 4432 PRO B N 1
ATOM 5093 C CA . PRO B 1 73 ? 30.666 27.117 6.563 1.00 77.06 4432 PRO B CA 1
ATOM 5094 C C . PRO B 1 73 ? 31.037 25.812 5.877 1.00 85.50 4432 PRO B C 1
ATOM 5095 O O . PRO B 1 73 ? 31.028 25.708 4.648 1.00 81.71 4432 PRO B O 1
ATOM 5106 N N . ALA B 1 74 ? 31.381 24.815 6.695 1.00 93.05 4433 ALA B N 1
ATOM 5107 C CA . ALA B 1 74 ? 32.036 23.616 6.182 1.00 93.99 4433 ALA B CA 1
ATOM 5108 C C . ALA B 1 74 ? 31.250 22.982 5.042 1.00 84.18 4433 ALA B C 1
ATOM 5109 O O . ALA B 1 74 ? 31.838 22.541 4.047 1.00 81.05 4433 ALA B O 1
ATOM 5116 N N . GLY B 1 75 ? 29.925 22.924 5.162 1.00 83.61 4434 GLY B N 1
ATOM 5117 C CA . GLY B 1 75 ? 29.160 22.248 4.133 1.00 92.14 4434 GLY B CA 1
ATOM 5118 C C . GLY B 1 75 ? 28.824 23.077 2.913 1.00 95.41 4434 GLY B C 1
ATOM 5119 O O . GLY B 1 75 ? 28.330 22.521 1.926 1.00 93.82 4434 GLY B O 1
ATOM 5123 N N . ARG B 1 76 ? 29.120 24.373 2.932 1.00 98.09 4435 ARG B N 1
ATOM 5124 C CA . ARG B 1 76 ? 28.764 25.273 1.844 1.00 97.80 4435 ARG B CA 1
ATOM 5125 C C . ARG B 1 76 ? 29.997 25.807 1.130 1.00 81.69 4435 ARG B C 1
ATOM 5126 O O . ARG B 1 76 ? 31.113 25.785 1.656 1.00 80.62 4435 ARG B O 1
ATOM 5147 N N . GLY B 1 77 ? 29.762 26.296 -0.085 1.00 63.83 4436 GLY B N 1
ATOM 5148 C CA . GLY B 1 77 ? 30.777 26.958 -0.883 1.00 49.20 4436 GLY B CA 1
ATOM 5149 C C . GLY B 1 77 ? 30.376 28.388 -1.193 1.00 40.48 4436 GLY B C 1
ATOM 5150 O O . GLY B 1 77 ? 29.201 28.746 -1.046 1.00 38.09 4436 GLY B O 1
ATOM 5154 N N . LEU B 1 78 ? 31.325 29.221 -1.620 1.00 37.97 4437 LEU B N 1
ATOM 5155 C CA . LEU B 1 78 ? 31.030 30.607 -1.950 1.00 37.36 4437 LEU B CA 1
ATOM 5156 C C . LEU B 1 78 ? 30.552 30.718 -3.391 1.00 35.16 4437 LEU B C 1
ATOM 5157 O O . LEU B 1 78 ? 31.127 30.108 -4.297 1.00 39.38 4437 LEU B O 1
ATOM 5173 N N . VAL B 1 79 ? 29.498 31.504 -3.596 1.00 28.14 4438 VAL B N 1
ATOM 5174 C CA . VAL B 1 79 ? 28.927 31.730 -4.918 1.00 28.83 4438 VAL B CA 1
ATOM 5175 C C . VAL B 1 79 ? 28.904 33.232 -5.169 1.00 27.41 4438 VAL B C 1
ATOM 5176 O O . VAL B 1 79 ? 28.354 33.996 -4.363 1.00 30.86 4438 VAL B O 1
ATOM 5189 N N . ILE B 1 80 ? 29.513 33.652 -6.274 1.00 25.54 4439 ILE B N 1
ATOM 5190 C CA . ILE B 1 80 ? 29.461 35.029 -6.748 1.00 23.48 4439 ILE B CA 1
ATOM 5191 C C . ILE B 1 80 ? 28.622 35.033 -8.017 1.00 25.98 4439 ILE B C 1
ATOM 5192 O O . ILE B 1 80 ? 28.853 34.218 -8.917 1.00 23.33 4439 ILE B O 1
ATOM 5208 N N . SER B 1 81 ? 27.652 35.943 -8.091 1.00 24.25 4440 SER B N 1
ATOM 5209 C CA . SER B 1 81 ? 26.656 35.926 -9.154 1.00 24.63 4440 SER B CA 1
ATOM 5210 C C . SER B 1 81 ? 26.509 37.306 -9.779 1.00 22.88 4440 SER B C 1
ATOM 5211 O O . SER B 1 81 ? 26.680 38.331 -9.115 1.00 23.83 4440 SER B O 1
ATOM 5219 N N . ASP B 1 82 ? 26.195 37.311 -11.076 1.00 23.30 4441 ASP B N 1
ATOM 5220 C CA . ASP B 1 82 ? 25.888 38.533 -11.820 1.00 36.08 4441 ASP B CA 1
ATOM 5221 C C . ASP B 1 82 ? 26.966 39.593 -11.609 1.00 27.19 4441 ASP B C 1
ATOM 5222 O O . ASP B 1 82 ? 26.688 40.745 -11.268 1.00 23.42 4441 ASP B O 1
ATOM 5231 N N . LEU B 1 83 ? 28.215 39.191 -11.825 1.00 24.60 4442 LEU B N 1
ATOM 5232 C CA . LEU B 1 83 ? 29.343 40.103 -11.716 1.00 24.56 4442 LEU B CA 1
ATOM 5233 C C . LEU B 1 83 ? 29.540 40.840 -13.031 1.00 23.40 4442 LEU B C 1
ATOM 5234 O O . LEU B 1 83 ? 29.379 40.264 -14.113 1.00 21.57 4442 LEU B O 1
ATOM 5250 N N . SER B 1 84 ? 29.880 42.121 -12.935 1.00 21.35 4443 SER B N 1
ATOM 5251 C CA . SER B 1 84 ? 30.248 42.908 -14.102 1.00 30.83 4443 SER B CA 1
ATOM 5252 C C . SER B 1 84 ? 31.503 43.709 -13.793 1.00 30.04 4443 SER B C 1
ATOM 5253 O O . SER B 1 84 ? 31.625 44.299 -12.717 1.00 28.57 4443 SER B O 1
ATOM 5261 N N . TRP B 1 85 ? 32.430 43.718 -14.744 1.00 23.32 4444 TRP B N 1
ATOM 5262 C CA . TRP B 1 85 ? 33.608 44.570 -14.694 1.00 21.08 4444 TRP B CA 1
ATOM 5263 C C . TRP B 1 85 ? 33.311 45.835 -15.484 1.00 25.74 4444 TRP B C 1
ATOM 5264 O O . TRP B 1 85 ? 32.789 45.760 -16.602 1.00 23.08 4444 TRP B O 1
ATOM 5285 N N . ARG B 1 86 ? 33.644 46.983 -14.916 1.00 38.68 4445 ARG B N 1
ATOM 5286 C CA . ARG B 1 86 ? 33.489 48.267 -15.582 1.00 49.51 4445 ARG B CA 1
ATOM 5287 C C . ARG B 1 86 ? 34.864 48.729 -16.070 1.00 46.03 4445 ARG B C 1
ATOM 5288 O O . ARG B 1 86 ? 35.546 47.937 -16.727 1.00 43.65 4445 ARG B O 1
ATOM 5309 N N . GLN B 1 87 ? 35.302 49.953 -15.797 1.00 48.11 4446 GLN B N 1
ATOM 5310 C CA . GLN B 1 87 ? 36.594 50.386 -16.280 1.00 49.26 4446 GLN B CA 1
ATOM 5311 C C . GLN B 1 87 ? 37.698 49.598 -15.582 1.00 32.62 4446 GLN B C 1
ATOM 5312 O O . GLN B 1 87 ? 37.564 49.224 -14.415 1.00 28.35 4446 GLN B O 1
ATOM 5326 N N . PRO B 1 88 ? 38.801 49.336 -16.272 1.00 31.89 4447 PRO B N 1
ATOM 5327 C CA . PRO B 1 88 ? 39.928 48.674 -15.617 1.00 32.16 4447 PRO B CA 1
ATOM 5328 C C . PRO B 1 88 ? 40.575 49.590 -14.586 1.00 29.41 4447 PRO B C 1
ATOM 5329 O O . PRO B 1 88 ? 40.478 50.818 -14.651 1.00 31.15 4447 PRO B O 1
ATOM 5340 N N . PHE B 1 89 ? 41.240 48.970 -13.613 1.00 27.31 4448 PHE B N 1
ATOM 5341 C CA . PHE B 1 89 ? 41.881 49.697 -12.524 1.00 25.59 4448 PHE B CA 1
ATOM 5342 C C . PHE B 1 89 ? 43.389 49.747 -12.734 1.00 23.66 4448 PHE B C 1
ATOM 5343 O O . PHE B 1 89 ? 44.037 48.708 -12.901 1.00 26.38 4448 PHE B O 1
ATOM 5360 N N . SER B 1 90 ? 43.938 50.958 -12.714 1.00 23.90 4449 SER B N 1
ATOM 5361 C CA . SER B 1 90 ? 45.375 51.183 -12.721 1.00 28.09 4449 SER B CA 1
ATOM 5362 C C . SER B 1 90 ? 45.736 52.107 -11.569 1.00 26.86 4449 SER B C 1
ATOM 5363 O O . SER B 1 90 ? 44.928 52.935 -11.141 1.00 24.19 4449 SER B O 1
ATOM 5371 N N . VAL B 1 91 ? 46.958 51.960 -11.071 1.00 22.79 4450 VAL B N 1
ATOM 5372 C CA . VAL B 1 91 ? 47.448 52.813 -9.995 1.00 24.52 4450 VAL B CA 1
ATOM 5373 C C . VAL B 1 91 ? 47.875 54.149 -10.588 1.00 23.48 4450 VAL B C 1
ATOM 5374 O O . VAL B 1 91 ? 48.685 54.196 -11.522 1.00 25.03 4450 VAL B O 1
ATOM 5387 N N . ASP B 1 92 ? 47.330 55.240 -10.050 1.00 24.58 4451 ASP B N 1
ATOM 5388 C CA . ASP B 1 92 ? 47.740 56.576 -10.459 1.00 32.25 4451 ASP B CA 1
ATOM 5389 C C . ASP B 1 92 ? 47.689 57.504 -9.252 1.00 32.90 4451 ASP B C 1
ATOM 5390 O O . ASP B 1 92 ? 47.232 57.129 -8.170 1.00 32.69 4451 ASP B O 1
ATOM 5399 N N . ALA B 1 93 ? 48.175 58.730 -9.455 1.00 31.67 4452 ALA B N 1
ATOM 5400 C CA . ALA B 1 93 ? 48.181 59.714 -8.378 1.00 32.38 4452 ALA B CA 1
ATOM 5401 C C . ALA B 1 93 ? 46.772 60.028 -7.887 1.00 34.26 4452 ALA B C 1
ATOM 5402 O O . ALA B 1 93 ? 46.585 60.341 -6.706 1.00 40.60 4452 ALA B O 1
ATOM 5409 N N . ALA B 1 94 ? 45.772 59.952 -8.769 1.00 36.08 4453 ALA B N 1
ATOM 5410 C CA . ALA B 1 94 ? 44.408 60.311 -8.384 1.00 36.48 4453 ALA B CA 1
ATOM 5411 C C . ALA B 1 94 ? 43.854 59.351 -7.340 1.00 35.33 4453 ALA B C 1
ATOM 5412 O O . ALA B 1 94 ? 43.290 59.779 -6.327 1.00 39.29 4453 ALA B O 1
ATOM 5419 N N . ASN B 1 95 ? 43.995 58.046 -7.568 1.00 33.20 4454 ASN B N 1
ATOM 5420 C CA . ASN B 1 95 ? 43.487 57.068 -6.618 1.00 29.60 4454 ASN B CA 1
ATOM 5421 C C . ASN B 1 95 ? 44.532 56.652 -5.594 1.00 27.37 4454 ASN B C 1
ATOM 5422 O O . ASN B 1 95 ? 44.183 55.988 -4.613 1.00 26.93 4454 ASN B O 1
ATOM 5433 N N . ASN B 1 96 ? 45.794 57.032 -5.789 1.00 31.01 4455 ASN B N 1
ATOM 5434 C CA . ASN B 1 96 ? 46.848 56.726 -4.827 1.00 45.33 4455 ASN B CA 1
ATOM 5435 C C . ASN B 1 96 ? 46.991 55.219 -4.614 1.00 35.62 4455 ASN B C 1
ATOM 5436 O O . ASN B 1 96 ? 47.445 54.764 -3.560 1.00 32.63 4455 ASN B O 1
ATOM 5447 N N . GLY B 1 97 ? 46.605 54.437 -5.621 1.00 26.12 4456 GLY B N 1
ATOM 5448 C CA . GLY B 1 97 ? 46.666 52.990 -5.555 1.00 25.01 4456 GLY B CA 1
ATOM 5449 C C . GLY B 1 97 ? 45.613 52.346 -4.684 1.00 25.42 4456 GLY B C 1
ATOM 5450 O O . GLY B 1 97 ? 45.680 51.137 -4.451 1.00 24.71 4456 GLY B O 1
ATOM 5454 N N . GLU B 1 98 ? 44.632 53.112 -4.213 1.00 25.03 4457 GLU B N 1
ATOM 5455 C CA . GLU B 1 98 ? 43.661 52.629 -3.241 1.00 26.37 4457 GLU B CA 1
ATOM 5456 C C . GLU B 1 98 ? 42.422 52.091 -3.944 1.00 27.31 4457 GLU B C 1
ATOM 5457 O O . GLU B 1 98 ? 41.809 52.788 -4.760 1.00 23.38 4457 GLU B O 1
ATOM 5469 N N . LEU B 1 99 ? 42.064 50.850 -3.623 1.00 22.05 4458 LEU B N 1
ATOM 5470 C CA . LEU B 1 99 ? 40.877 50.197 -4.156 1.00 21.15 4458 LEU B CA 1
ATOM 5471 C C . LEU B 1 99 ? 40.005 49.757 -2.989 1.00 20.84 4458 LEU B C 1
ATOM 5472 O O . LEU B 1 99 ? 40.448 48.973 -2.142 1.00 22.77 4458 LEU B O 1
ATOM 5488 N N . PHE B 1 100 ? 38.774 50.256 -2.950 1.00 19.30 4459 PHE B N 1
ATOM 5489 C CA . PHE B 1 100 ? 37.839 49.969 -1.873 1.00 21.20 4459 PHE B CA 1
ATOM 5490 C C . PHE B 1 100 ? 36.868 48.875 -2.295 1.00 26.06 4459 PHE B C 1
ATOM 5491 O O . PHE B 1 100 ? 36.506 48.762 -3.467 1.00 26.52 4459 PHE B O 1
ATOM 5508 N N . LEU B 1 101 ? 36.453 48.066 -1.323 1.00 23.35 4460 LEU B N 1
ATOM 5509 C CA . LEU B 1 101 ? 35.417 47.061 -1.526 1.00 22.03 4460 LEU B CA 1
ATOM 5510 C C . LEU B 1 101 ? 34.363 47.249 -0.449 1.00 22.40 4460 LEU B C 1
ATOM 5511 O O . LEU B 1 101 ? 34.674 47.174 0.744 1.00 21.06 4460 LEU B O 1
ATOM 5527 N N . GLU B 1 102 ? 33.125 47.493 -0.869 1.00 21.96 4461 GLU B N 1
ATOM 5528 C CA . GLU B 1 102 ? 31.996 47.663 0.036 1.00 26.44 4461 GLU B CA 1
ATOM 5529 C C . GLU B 1 102 ? 31.133 46.411 0.003 1.00 25.22 4461 GLU B C 1
ATOM 5530 O O . GLU B 1 102 ? 30.808 45.908 -1.077 1.00 22.23 4461 GLU B O 1
ATOM 5542 N N . LEU B 1 103 ? 30.764 45.917 1.184 1.00 26.65 4462 LEU B N 1
ATOM 5543 C CA . LEU B 1 103 ? 29.986 44.691 1.321 1.00 28.65 4462 LEU B CA 1
ATOM 5544 C C . LEU B 1 103 ? 28.746 44.995 2.145 1.00 26.30 4462 LEU B C 1
ATOM 5545 O O . LEU B 1 103 ? 28.855 45.494 3.270 1.00 23.55 4462 LEU B O 1
ATOM 5561 N N . SER B 1 104 ? 27.574 44.692 1.592 1.00 23.76 4463 SER B N 1
ATOM 5562 C CA . SER B 1 104 ? 26.307 44.879 2.282 1.00 27.34 4463 SER B CA 1
ATOM 5563 C C . SER B 1 104 ? 25.484 43.602 2.180 1.00 25.93 4463 SER B C 1
ATOM 5564 O O . SER B 1 104 ? 25.777 42.706 1.384 1.00 26.53 4463 SER B O 1
ATOM 5572 N N . MET B 1 105 ? 24.442 43.521 3.004 1.00 26.96 4464 MET B N 1
ATOM 5573 C CA . MET B 1 105 ? 23.559 42.355 3.044 1.00 34.25 4464 MET B CA 1
ATOM 5574 C C . MET B 1 105 ? 22.121 42.842 3.142 1.00 45.90 4464 MET B C 1
ATOM 5575 O O . MET B 1 105 ? 21.513 42.833 4.219 1.00 48.79 4464 MET B O 1
ATOM 5589 N N . PRO B 1 106 ? 21.537 43.277 2.021 1.00 53.03 4465 PRO B N 1
ATOM 5590 C CA . PRO B 1 106 ? 20.158 43.796 2.073 1.00 54.67 4465 PRO B CA 1
ATOM 5591 C C . PRO B 1 106 ? 19.145 42.767 2.538 1.00 51.30 4465 PRO B C 1
ATOM 5592 O O . PRO B 1 106 ? 18.096 43.143 3.076 1.00 55.40 4465 PRO B O 1
ATOM 5603 N N . ALA B 1 107 ? 19.423 41.480 2.348 1.00 42.37 4466 ALA B N 1
ATOM 5604 C CA . ALA B 1 107 ? 18.551 40.418 2.827 1.00 41.46 4466 ALA B CA 1
ATOM 5605 C C . ALA B 1 107 ? 19.409 39.268 3.331 1.00 41.73 4466 ALA B C 1
ATOM 5606 O O . ALA B 1 107 ? 20.568 39.115 2.937 1.00 38.40 4466 ALA B O 1
ATOM 5613 N N . ALA B 1 108 ? 18.820 38.451 4.200 1.00 46.40 4467 ALA B N 1
ATOM 5614 C CA . ALA B 1 108 ? 19.552 37.356 4.825 1.00 54.95 4467 ALA B CA 1
ATOM 5615 C C . ALA B 1 108 ? 20.239 36.496 3.774 1.00 57.05 4467 ALA B C 1
ATOM 5616 O O . ALA B 1 108 ? 19.593 35.991 2.851 1.00 63.66 4467 ALA B O 1
ATOM 5623 N N . GLY B 1 109 ? 21.553 36.334 3.917 1.00 49.40 4468 GLY B N 1
ATOM 5624 C CA . GLY B 1 109 ? 22.317 35.514 2.999 1.00 48.54 4468 GLY B CA 1
ATOM 5625 C C . GLY B 1 109 ? 22.465 36.073 1.603 1.00 42.75 4468 GLY B C 1
ATOM 5626 O O . GLY B 1 109 ? 23.008 35.384 0.735 1.00 39.11 4468 GLY B O 1
ATOM 5630 N N . ASP B 1 110 ? 22.009 37.298 1.357 1.00 37.47 4469 ASP B N 1
ATOM 5631 C CA . ASP B 1 110 ? 22.081 37.927 0.039 1.00 37.35 4469 ASP B CA 1
ATOM 5632 C C . ASP B 1 110 ? 23.049 39.101 0.134 1.00 33.03 4469 ASP B C 1
ATOM 5633 O O . ASP B 1 110 ? 22.700 40.168 0.648 1.00 34.81 4469 ASP B O 1
ATOM 5642 N N . TYR B 1 111 ? 24.264 38.904 -0.368 1.00 28.74 4470 TYR B N 1
ATOM 5643 C CA . TYR B 1 111 ? 25.328 39.890 -0.244 1.00 23.58 4470 TYR B CA 1
ATOM 5644 C C . TYR B 1 111 ? 25.500 40.659 -1.544 1.00 25.30 4470 TYR B C 1
ATOM 5645 O O . TYR B 1 111 ? 25.355 40.101 -2.635 1.00 25.48 4470 TYR B O 1
ATOM 5663 N N . ARG B 1 112 ? 25.812 41.946 -1.415 1.00 26.02 4471 ARG B N 1
ATOM 5664 C CA . ARG B 1 112 ? 26.066 42.820 -2.551 1.00 25.22 4471 ARG B CA 1
ATOM 5665 C C . ARG B 1 112 ? 27.446 43.434 -2.381 1.00 22.33 4471 ARG B C 1
ATOM 5666 O O . ARG B 1 112 ? 27.790 43.897 -1.287 1.00 21.96 4471 ARG B O 1
ATOM 5687 N N . ILE B 1 113 ? 28.232 43.443 -3.455 1.00 21.62 4472 ILE B N 1
ATOM 5688 C CA . ILE B 1 113 ? 29.596 43.952 -3.410 1.00 22.91 4472 ILE B CA 1
ATOM 5689 C C . ILE B 1 113 ? 29.775 45.021 -4.477 1.00 23.05 4472 ILE B C 1
ATOM 5690 O O . ILE B 1 113 ? 29.278 44.889 -5.601 1.00 20.99 4472 ILE B O 1
ATOM 5706 N N . GLY B 1 114 ? 30.493 46.069 -4.119 1.00 22.45 4473 GLY B N 1
ATOM 5707 C CA . GLY B 1 114 ? 30.974 47.035 -5.090 1.00 21.71 4473 GLY B CA 1
ATOM 5708 C C . GLY B 1 114 ? 32.431 47.342 -4.831 1.00 19.78 4473 GLY B C 1
ATOM 5709 O O . GLY B 1 114 ? 32.852 47.486 -3.685 1.00 21.13 4473 GLY B O 1
ATOM 5713 N N . ILE B 1 115 ? 33.200 47.429 -5.910 1.00 19.16 4474 ILE B N 1
ATOM 5714 C CA . ILE B 1 115 ? 34.621 47.749 -5.843 1.00 19.34 4474 ILE B CA 1
ATOM 5715 C C . ILE B 1 115 ? 34.817 49.063 -6.587 1.00 21.79 4474 ILE B C 1
ATOM 5716 O O . ILE B 1 115 ? 34.493 49.155 -7.778 1.00 19.64 4474 ILE B O 1
ATOM 5732 N N . TYR B 1 116 ? 35.334 50.080 -5.890 1.00 22.15 4475 TYR B N 1
ATOM 5733 C CA A TYR B 1 116 ? 35.463 51.394 -6.497 0.52 23.03 4475 TYR B CA 1
ATOM 5734 C CA B TYR B 1 116 ? 35.429 51.435 -6.416 0.48 22.98 4475 TYR B CA 1
ATOM 5735 C C . TYR B 1 116 ? 36.806 52.012 -6.128 1.00 20.75 4475 TYR B C 1
ATOM 5736 O O . TYR B 1 116 ? 37.529 51.533 -5.248 1.00 21.53 4475 TYR B O 1
ATOM 5770 N N . ALA B 1 117 ? 37.125 53.092 -6.838 1.00 22.47 4476 ALA B N 1
ATOM 5771 C CA . ALA B 1 117 ? 38.312 53.902 -6.607 1.00 22.66 4476 ALA B CA 1
ATOM 5772 C C . ALA B 1 117 ? 37.945 55.346 -6.930 1.00 25.87 4476 ALA B C 1
ATOM 5773 O O . ALA B 1 117 ? 36.935 55.614 -7.584 1.00 31.75 4476 ALA B O 1
ATOM 5780 N N . TYR B 1 118 ? 38.781 56.277 -6.473 1.00 27.58 4477 TYR B N 1
ATOM 5781 C CA . TYR B 1 118 ? 38.509 57.707 -6.581 1.00 32.04 4477 TYR B CA 1
ATOM 5782 C C . TYR B 1 118 ? 39.272 58.377 -7.720 1.00 34.34 4477 TYR B C 1
ATOM 5783 O O . TYR B 1 118 ? 40.391 57.989 -8.068 1.00 33.01 4477 TYR B O 1
ATOM 5801 N N . ASP B 1 119 ? 38.638 59.407 -8.285 1.00 41.27 4478 ASP B N 1
ATOM 5802 C CA . ASP B 1 119 ? 39.095 60.144 -9.454 1.00 57.11 4478 ASP B CA 1
ATOM 5803 C C . ASP B 1 119 ? 40.019 61.302 -9.086 1.00 57.84 4478 ASP B C 1
ATOM 5804 O O . ASP B 1 119 ? 40.253 61.606 -7.914 1.00 51.56 4478 ASP B O 1
ATOM 5813 N N . GLN B 1 120 ? 40.547 61.956 -10.128 1.00 68.83 4479 GLN B N 1
ATOM 5814 C CA . GLN B 1 120 ? 41.266 63.211 -9.932 1.00 79.41 4479 GLN B CA 1
ATOM 5815 C C . GLN B 1 120 ? 40.352 64.244 -9.292 1.00 80.63 4479 GLN B C 1
ATOM 5816 O O . GLN B 1 120 ? 40.784 65.048 -8.459 1.00 81.04 4479 GLN B O 1
ATOM 5830 N N . ALA B 1 121 ? 39.078 64.230 -9.681 1.00 81.70 4480 ALA B N 1
ATOM 5831 C CA . ALA B 1 121 ? 38.062 65.137 -9.168 1.00 85.36 4480 ALA B CA 1
ATOM 5832 C C . ALA B 1 121 ? 37.506 64.690 -7.823 1.00 75.20 4480 ALA B C 1
ATOM 5833 O O . ALA B 1 121 ? 36.578 65.329 -7.315 1.00 75.02 4480 ALA B O 1
ATOM 5840 N N . ALA B 1 122 ? 38.030 63.605 -7.253 1.00 65.94 4481 ALA B N 1
ATOM 5841 C CA . ALA B 1 122 ? 37.528 63.007 -6.019 1.00 59.53 4481 ALA B CA 1
ATOM 5842 C C . ALA B 1 122 ? 36.204 62.279 -6.212 1.00 49.21 4481 ALA B C 1
ATOM 5843 O O . ALA B 1 122 ? 35.504 61.999 -5.234 1.00 47.41 4481 ALA B O 1
ATOM 5850 N N . GLN B 1 123 ? 35.833 61.968 -7.453 1.00 47.69 4482 GLN B N 1
ATOM 5851 C CA . GLN B 1 123 ? 34.598 61.246 -7.726 1.00 54.94 4482 GLN B CA 1
ATOM 5852 C C . GLN B 1 123 ? 34.834 59.743 -7.675 1.00 47.06 4482 GLN B C 1
ATOM 5853 O O . GLN B 1 123 ? 35.820 59.235 -8.215 1.00 34.90 4482 GLN B O 1
ATOM 5867 N N . LEU B 1 124 ? 33.918 59.035 -7.019 1.00 59.83 4483 LEU B N 1
ATOM 5868 C CA . LEU B 1 124 ? 34.016 57.585 -6.936 1.00 75.48 4483 LEU B CA 1
ATOM 5869 C C . LEU B 1 124 ? 33.742 56.971 -8.304 1.00 65.42 4483 LEU B C 1
ATOM 5870 O O . LEU B 1 124 ? 32.799 57.367 -8.996 1.00 66.21 4483 LEU B O 1
ATOM 5886 N N . GLN B 1 125 ? 34.581 56.017 -8.700 1.00 56.19 4484 GLN B N 1
ATOM 5887 C CA . GLN B 1 125 ? 34.401 55.269 -9.937 1.00 56.45 4484 GLN B CA 1
ATOM 5888 C C . GLN B 1 125 ? 34.220 53.798 -9.599 1.00 35.65 4484 GLN B C 1
ATOM 5889 O O . GLN B 1 125 ? 35.065 53.204 -8.922 1.00 29.75 4484 GLN B O 1
ATOM 5903 N N . LEU B 1 126 ? 33.126 53.216 -10.077 1.00 31.07 4485 LEU B N 1
ATOM 5904 C CA . LEU B 1 126 ? 32.847 51.805 -9.844 1.00 29.27 4485 LEU B CA 1
ATOM 5905 C C . LEU B 1 126 ? 33.607 50.956 -10.855 1.00 24.47 4485 LEU B C 1
ATOM 5906 O O . LEU B 1 126 ? 33.471 51.152 -12.068 1.00 25.89 4485 LEU B O 1
ATOM 5922 N N . HIS B 1 127 ? 34.406 50.019 -10.355 1.00 20.12 4486 HIS B N 1
ATOM 5923 C CA . HIS B 1 127 ? 35.199 49.142 -11.206 1.00 22.10 4486 HIS B CA 1
ATOM 5924 C C . HIS B 1 127 ? 34.604 47.750 -11.340 1.00 23.15 4486 HIS B C 1
ATOM 5925 O O . HIS B 1 127 ? 34.760 47.120 -12.391 1.00 26.57 4486 HIS B O 1
ATOM 5939 N N . CYS B 1 128 ? 33.912 47.268 -10.312 1.00 18.89 4487 CYS B N 1
ATOM 5940 C CA . CYS B 1 128 ? 33.356 45.925 -10.321 1.00 19.40 4487 CYS B CA 1
ATOM 5941 C C . CYS B 1 128 ? 32.154 45.883 -9.392 1.00 21.56 4487 CYS B C 1
ATOM 5942 O O . CYS B 1 128 ? 32.150 46.521 -8.334 1.00 23.19 4487 CYS B O 1
ATOM 5950 N N . GLN B 1 129 ? 31.145 45.120 -9.796 1.00 23.39 4488 GLN B N 1
ATOM 5951 C CA . GLN B 1 129 ? 29.899 44.995 -9.058 1.00 30.87 4488 GLN B CA 1
ATOM 5952 C C . GLN B 1 129 ? 29.436 43.550 -9.143 1.00 25.41 4488 GLN B C 1
ATOM 5953 O O . GLN B 1 129 ? 29.505 42.935 -10.210 1.00 26.13 4488 GLN B O 1
ATOM 5967 N N . ALA B 1 130 ? 28.950 43.015 -8.027 1.00 23.60 4489 ALA B N 1
ATOM 5968 C CA . ALA B 1 130 ? 28.492 41.634 -8.014 1.00 26.53 4489 ALA B CA 1
ATOM 5969 C C . ALA B 1 130 ? 27.590 41.413 -6.810 1.00 24.16 4489 ALA B C 1
ATOM 5970 O O . ALA B 1 130 ? 27.448 42.272 -5.936 1.00 22.71 4489 ALA B O 1
ATOM 5977 N N . ARG B 1 131 ? 26.976 40.237 -6.788 1.00 20.71 4490 ARG B N 1
ATOM 5978 C CA . ARG B 1 131 ? 26.217 39.762 -5.647 1.00 23.31 4490 ARG B CA 1
ATOM 5979 C C . ARG B 1 131 ? 26.768 38.395 -5.277 1.00 24.58 4490 ARG B C 1
ATOM 5980 O O . ARG B 1 131 ? 27.334 37.693 -6.121 1.00 28.19 4490 ARG B O 1
ATOM 6001 N N . ALA B 1 132 ? 26.648 38.036 -4.004 1.00 24.45 4491 ALA B N 1
ATOM 6002 C CA . ALA B 1 132 ? 27.226 36.789 -3.536 1.00 27.76 4491 ALA B CA 1
ATOM 6003 C C . ALA B 1 132 ? 26.252 36.075 -2.616 1.00 28.58 4491 ALA B C 1
ATOM 6004 O O . ALA B 1 132 ? 25.238 36.625 -2.177 1.00 26.96 4491 ALA B O 1
ATOM 6011 N N . SER B 1 133 ? 26.589 34.823 -2.339 1.00 32.11 4492 SER B N 1
ATOM 6012 C CA . SER B 1 133 ? 25.825 33.974 -1.443 1.00 33.24 4492 SER B CA 1
ATOM 6013 C C . SER B 1 133 ? 26.704 32.782 -1.100 1.00 30.60 4492 SER B C 1
ATOM 6014 O O . SER B 1 133 ? 27.829 32.649 -1.593 1.00 32.32 4492 SER B O 1
ATOM 6022 N N . THR B 1 134 ? 26.184 31.919 -0.244 1.00 32.84 4493 THR B N 1
ATOM 6023 C CA . THR B 1 134 ? 26.781 30.627 0.036 1.00 35.45 4493 THR B CA 1
ATOM 6024 C C . THR B 1 134 ? 25.739 29.562 -0.259 1.00 35.82 4493 THR B C 1
ATOM 6025 O O . THR B 1 134 ? 24.537 29.792 -0.097 1.00 36.07 4493 THR B O 1
ATOM 6036 N N . ALA B 1 135 ? 26.196 28.411 -0.743 1.00 37.83 4494 ALA B N 1
ATOM 6037 C CA . ALA B 1 135 ? 25.273 27.342 -1.084 1.00 37.88 4494 ALA B CA 1
ATOM 6038 C C . ALA B 1 135 ? 25.967 26.004 -0.905 1.00 39.93 4494 ALA B C 1
ATOM 6039 O O . ALA B 1 135 ? 27.191 25.897 -1.030 1.00 41.28 4494 ALA B O 1
ATOM 6046 N N . GLU B 1 136 ? 25.167 24.985 -0.614 1.00 45.26 4495 GLU B N 1
ATOM 6047 C CA . GLU B 1 136 ? 25.633 23.613 -0.732 1.00 56.32 4495 GLU B CA 1
ATOM 6048 C C . GLU B 1 136 ? 25.804 23.278 -2.204 1.00 61.35 4495 GLU B C 1
ATOM 6049 O O . GLU B 1 136 ? 24.933 23.588 -3.021 1.00 61.21 4495 GLU B O 1
ATOM 6061 N N . VAL B 1 137 ? 26.939 22.679 -2.554 1.00 69.50 4496 VAL B N 1
ATOM 6062 C CA . VAL B 1 137 ? 27.204 22.336 -3.940 1.00 78.86 4496 VAL B CA 1
ATOM 6063 C C . VAL B 1 137 ? 27.537 20.855 -4.018 1.00 91.03 4496 VAL B C 1
ATOM 6064 O O . VAL B 1 137 ? 27.966 20.226 -3.049 1.00 92.09 4496 VAL B O 1
ATOM 6077 N N . GLN B 1 138 ? 27.325 20.310 -5.207 1.00 99.88 4497 GLN B N 1
ATOM 6078 C CA . GLN B 1 138 ? 27.523 18.904 -5.496 1.00 108.05 4497 GLN B CA 1
ATOM 6079 C C . GLN B 1 138 ? 28.908 18.720 -6.098 1.00 102.25 4497 GLN B C 1
ATOM 6080 O O . GLN B 1 138 ? 29.305 19.477 -6.991 1.00 104.27 4497 GLN B O 1
ATOM 6094 N N . ALA B 1 139 ? 29.638 17.721 -5.612 1.00 91.15 4498 ALA B N 1
ATOM 6095 C CA . ALA B 1 139 ? 30.969 17.461 -6.138 1.00 77.46 4498 ALA B CA 1
ATOM 6096 C C . ALA B 1 139 ? 30.850 17.020 -7.592 1.00 64.60 4498 ALA B C 1
ATOM 6097 O O . ALA B 1 139 ? 29.914 16.304 -7.964 1.00 62.28 4498 ALA B O 1
ATOM 6104 N N . ALA B 1 140 ? 31.793 17.458 -8.420 1.00 52.45 4499 ALA B N 1
ATOM 6105 C CA . ALA B 1 140 ? 31.856 17.027 -9.809 1.00 48.09 4499 ALA B CA 1
ATOM 6106 C C . ALA B 1 140 ? 33.259 16.546 -10.159 1.00 47.44 4499 ALA B C 1
ATOM 6107 O O . ALA B 1 140 ? 34.224 16.771 -9.422 1.00 45.81 4499 ALA B O 1
ATOM 6114 N N . TRP B 1 141 ? 33.359 15.877 -11.310 1.00 46.13 4500 TRP B N 1
ATOM 6115 C CA . TRP B 1 141 ? 34.618 15.328 -11.786 1.00 50.51 4500 TRP B CA 1
ATOM 6116 C C . TRP B 1 141 ? 34.758 15.568 -13.286 1.00 50.79 4500 TRP B C 1
ATOM 6117 O O . TRP B 1 141 ? 33.766 15.689 -14.009 1.00 53.64 4500 TRP B O 1
ATOM 6138 N N . LEU B 1 142 ? 36.013 15.624 -13.737 1.00 47.86 4501 LEU B N 1
ATOM 6139 C CA . LEU B 1 142 ? 36.354 15.959 -15.119 1.00 46.34 4501 LEU B CA 1
ATOM 6140 C C . LEU B 1 142 ? 36.004 14.847 -16.103 1.00 51.77 4501 LEU B C 1
ATOM 6141 O O . LEU B 1 142 ? 36.497 13.719 -15.975 1.00 51.57 4501 LEU B O 1
ATOM 6157 N N . ASP B 1 143 ? 35.131 15.157 -17.077 1.00 53.91 4502 ASP B N 1
ATOM 6158 C CA . ASP B 1 143 ? 34.711 14.198 -18.109 1.00 55.87 4502 ASP B CA 1
ATOM 6159 C C . ASP B 1 143 ? 35.011 14.755 -19.514 1.00 45.78 4502 ASP B C 1
ATOM 6160 O O . ASP B 1 143 ? 34.127 15.314 -20.167 1.00 46.48 4502 ASP B O 1
ATOM 6169 N N . PHE B 1 144 ? 36.265 14.630 -19.951 1.00 36.40 4503 PHE B N 1
ATOM 6170 C CA . PHE B 1 144 ? 36.747 15.178 -21.217 1.00 31.17 4503 PHE B CA 1
ATOM 6171 C C . PHE B 1 144 ? 37.412 14.063 -22.012 1.00 34.74 4503 PHE B C 1
ATOM 6172 O O . PHE B 1 144 ? 38.344 13.424 -21.514 1.00 39.84 4503 PHE B O 1
ATOM 6189 N N . SER B 1 145 ? 36.962 13.844 -23.247 1.00 40.20 4504 SER B N 1
ATOM 6190 C CA . SER B 1 145 ? 37.592 12.872 -24.134 1.00 42.65 4504 SER B CA 1
ATOM 6191 C C . SER B 1 145 ? 38.541 13.593 -25.083 1.00 39.31 4504 SER B C 1
ATOM 6192 O O . SER B 1 145 ? 38.126 14.491 -25.822 1.00 39.97 4504 SER B O 1
ATOM 6200 N N . SER B 1 146 ? 39.812 13.190 -25.061 1.00 41.13 4505 SER B N 1
ATOM 6201 C CA . SER B 1 146 ? 40.832 13.801 -25.898 1.00 48.28 4505 SER B CA 1
ATOM 6202 C C . SER B 1 146 ? 41.056 13.052 -27.204 1.00 44.70 4505 SER B C 1
ATOM 6203 O O . SER B 1 146 ? 41.829 13.523 -28.046 1.00 38.49 4505 SER B O 1
ATOM 6211 N N . LEU B 1 147 ? 40.406 11.907 -27.394 1.00 34.65 4506 LEU B N 1
ATOM 6212 C CA . LEU B 1 147 ? 40.561 11.153 -28.631 1.00 33.33 4506 LEU B CA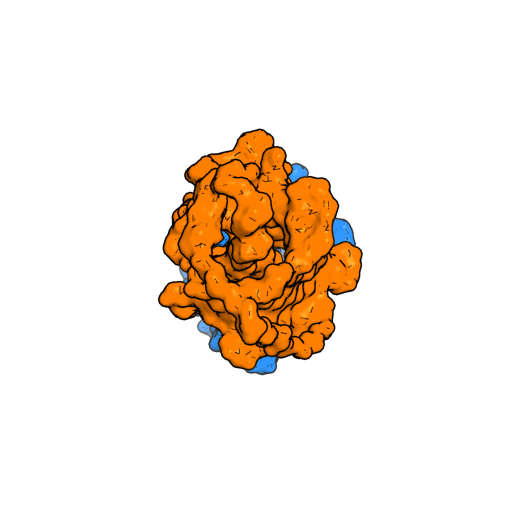 1
ATOM 6213 C C . LEU B 1 147 ? 40.076 11.984 -29.812 1.00 35.47 4506 LEU B C 1
ATOM 6214 O O . LEU B 1 147 ? 38.918 12.410 -29.854 1.00 36.42 4506 LEU B O 1
ATOM 6230 N N . GLY B 1 148 ? 40.975 12.216 -30.766 1.00 37.10 4507 GLY B N 1
ATOM 6231 C CA . GLY B 1 148 ? 40.723 13.079 -31.900 1.00 35.48 4507 GLY B CA 1
ATOM 6232 C C . GLY B 1 148 ? 40.937 14.555 -31.641 1.00 36.31 4507 GLY B C 1
ATOM 6233 O O . GLY B 1 148 ? 40.695 15.365 -32.543 1.00 40.89 4507 GLY B O 1
ATOM 6237 N N . ALA B 1 149 ? 41.383 14.931 -30.444 1.00 33.42 4508 ALA B N 1
ATOM 6238 C CA . ALA B 1 149 ? 41.572 16.333 -30.106 1.00 33.00 4508 ALA B CA 1
ATOM 6239 C C . ALA B 1 149 ? 42.823 16.894 -30.782 1.00 32.36 4508 ALA B C 1
ATOM 6240 O O . ALA B 1 149 ? 43.745 16.164 -31.159 1.00 30.55 4508 ALA B O 1
ATOM 6247 N N . GLN B 1 150 ? 42.837 18.216 -30.939 1.00 33.00 4509 GLN B N 1
ATOM 6248 C CA . GLN B 1 150 ? 43.947 18.940 -31.546 1.00 42.92 4509 GLN B CA 1
ATOM 6249 C C . GLN B 1 150 ? 44.767 19.627 -30.460 1.00 35.05 4509 GLN B C 1
ATOM 6250 O O . GLN B 1 150 ? 44.205 20.277 -29.572 1.00 33.16 4509 GLN B O 1
ATOM 6264 N N . VAL B 1 151 ? 46.087 19.483 -30.533 1.00 31.87 4510 VAL B N 1
ATOM 6265 C CA . VAL B 1 151 ? 46.992 20.193 -29.631 1.00 29.04 4510 VAL B CA 1
ATOM 6266 C C . VAL B 1 151 ? 47.087 21.642 -30.097 1.00 30.38 4510 VAL B C 1
ATOM 6267 O O . VAL B 1 151 ? 47.426 21.910 -31.253 1.00 29.89 4510 VAL B O 1
ATOM 6280 N N . VAL B 1 152 ? 46.793 22.577 -29.197 1.00 27.47 4511 VAL B N 1
ATOM 6281 C CA . VAL B 1 152 ? 46.798 24.003 -29.507 1.00 31.14 4511 VAL B CA 1
ATOM 6282 C C . VAL B 1 152 ? 48.130 24.600 -29.075 1.00 35.89 4511 VAL B C 1
ATOM 6283 O O . VAL B 1 152 ? 48.620 24.321 -27.973 1.00 37.38 4511 VAL B O 1
ATOM 6296 N N . ASP B 1 153 ? 48.718 25.418 -29.946 1.00 36.58 4512 ASP B N 1
ATOM 6297 C CA . ASP B 1 153 ? 49.984 26.083 -29.653 1.00 41.11 4512 ASP B CA 1
ATOM 6298 C C . ASP B 1 153 ? 49.746 27.213 -28.657 1.00 36.00 4512 ASP B C 1
ATOM 6299 O O . ASP B 1 153 ? 49.091 28.208 -28.981 1.00 32.19 4512 ASP B O 1
ATOM 6308 N N . VAL B 1 154 ? 50.281 27.062 -27.444 1.00 35.94 4513 VAL B N 1
ATOM 6309 C CA . VAL B 1 154 ? 50.062 28.059 -26.398 1.00 36.01 4513 VAL B CA 1
ATOM 6310 C C . VAL B 1 154 ? 50.643 29.407 -26.807 1.00 34.48 4513 VAL B C 1
ATOM 6311 O O . VAL B 1 154 ? 50.040 30.458 -26.558 1.00 31.45 4513 VAL B O 1
ATOM 6324 N N . GLU B 1 155 ? 51.820 29.404 -27.434 1.00 36.85 4514 GLU B N 1
ATOM 6325 C CA . GLU B 1 155 ? 52.428 30.662 -27.852 1.00 40.57 4514 GLU B CA 1
ATOM 6326 C C . GLU B 1 155 ? 51.589 31.363 -28.912 1.00 36.65 4514 GLU B C 1
ATOM 6327 O O . GLU B 1 155 ? 51.574 32.598 -28.975 1.00 33.34 4514 GLU B O 1
ATOM 6339 N N . ALA B 1 156 ? 50.885 30.601 -29.751 1.00 40.32 4515 ALA B N 1
ATOM 6340 C CA . ALA B 1 156 ? 49.953 31.218 -30.689 1.00 37.58 4515 ALA B CA 1
ATOM 6341 C C . ALA B 1 156 ? 48.856 31.966 -29.944 1.00 32.58 4515 ALA B C 1
ATOM 6342 O O . ALA B 1 156 ? 48.400 33.025 -30.391 1.00 30.53 4515 ALA B O 1
ATOM 6349 N N . CYS B 1 157 ? 48.430 31.438 -28.795 1.00 29.36 4516 CYS B N 1
ATOM 6350 C CA . CYS B 1 157 ? 47.414 32.115 -27.997 1.00 28.33 4516 CYS B CA 1
ATOM 6351 C C . CYS B 1 157 ? 47.947 33.427 -27.431 1.00 27.25 4516 CYS B C 1
ATOM 6352 O O . CYS B 1 157 ? 47.276 34.463 -27.500 1.00 25.97 4516 CYS B O 1
ATOM 6360 N N . TYR B 1 158 ? 49.152 33.400 -26.857 1.00 25.70 4517 TYR B N 1
ATOM 6361 C CA . TYR B 1 158 ? 49.727 34.615 -26.291 1.00 28.37 4517 TYR B CA 1
ATOM 6362 C C . TYR B 1 158 ? 50.059 35.640 -27.368 1.00 30.57 4517 TYR B C 1
ATOM 6363 O O . TYR B 1 158 ? 49.976 36.847 -27.114 1.00 29.16 4517 TYR B O 1
ATOM 6381 N N . GLN B 1 159 ? 50.436 35.191 -28.567 1.00 31.82 4518 GLN B N 1
ATOM 6382 C CA . GLN B 1 159 ? 50.672 36.134 -29.655 1.00 35.68 4518 GLN B CA 1
ATOM 6383 C C . GLN B 1 159 ? 49.381 36.811 -30.093 1.00 30.99 4518 GLN B C 1
ATOM 6384 O O . GLN B 1 159 ? 49.396 37.989 -30.466 1.00 29.46 4518 GLN B O 1
ATOM 6398 N N . ARG B 1 160 ? 48.258 36.091 -30.056 1.00 30.84 4519 ARG B N 1
ATOM 6399 C CA . ARG B 1 160 ? 46.984 36.716 -30.386 1.00 31.55 4519 ARG B CA 1
ATOM 6400 C C . ARG B 1 160 ? 46.602 37.754 -29.338 1.00 29.04 4519 ARG B C 1
ATOM 6401 O O . ARG B 1 160 ? 46.137 38.848 -29.680 1.00 28.27 4519 ARG B O 1
ATOM 6422 N N . PHE B 1 161 ? 46.776 37.425 -28.055 1.00 24.83 4520 PHE B N 1
ATOM 6423 C CA . PHE B 1 161 ? 46.552 38.408 -26.999 1.00 22.56 4520 PHE B CA 1
ATOM 6424 C C . PHE B 1 161 ? 47.425 39.641 -27.206 1.00 24.20 4520 PHE B C 1
ATOM 6425 O O . PHE B 1 161 ? 46.953 40.777 -27.090 1.00 27.12 4520 PHE B O 1
ATOM 6442 N N . ALA B 1 162 ? 48.712 39.434 -27.503 1.00 25.87 4521 ALA B N 1
ATOM 6443 C CA . ALA B 1 162 ? 49.623 40.563 -27.667 1.00 25.96 4521 ALA B CA 1
ATOM 6444 C C . ALA B 1 162 ? 49.234 41.418 -28.865 1.00 26.91 4521 ALA B C 1
ATOM 6445 O O . ALA B 1 162 ? 49.311 42.651 -28.807 1.00 27.52 4521 ALA B O 1
ATOM 6452 N N . ALA B 1 163 ? 48.809 40.782 -29.959 1.00 26.31 4522 ALA B N 1
ATOM 6453 C CA . ALA B 1 163 ? 48.337 41.531 -31.115 1.00 28.03 4522 ALA B CA 1
ATOM 6454 C C . ALA B 1 163 ? 47.093 42.326 -30.769 1.00 27.06 4522 ALA B C 1
ATOM 6455 O O . ALA B 1 163 ? 46.799 43.337 -31.415 1.00 30.82 4522 ALA B O 1
ATOM 6462 N N . MET B 1 164 ? 46.372 41.879 -29.753 1.00 26.35 4523 MET B N 1
ATOM 6463 C CA . MET B 1 164 ? 45.164 42.506 -29.262 1.00 32.19 4523 MET B CA 1
ATOM 6464 C C . MET B 1 164 ? 45.440 43.610 -28.250 1.00 34.78 4523 MET B C 1
ATOM 6465 O O . MET B 1 164 ? 44.532 44.390 -27.936 1.00 36.37 4523 MET B O 1
ATOM 6479 N N . GLY B 1 165 ? 46.670 43.703 -27.753 1.00 30.75 4524 GLY B N 1
ATOM 6480 C CA . GLY B 1 165 ? 47.067 44.748 -26.835 1.00 31.05 4524 GLY B CA 1
ATOM 6481 C C . GLY B 1 165 ? 47.350 44.279 -25.423 1.00 28.23 4524 GLY B C 1
ATOM 6482 O O . GLY B 1 165 ? 47.555 45.122 -24.543 1.00 26.28 4524 GLY B O 1
ATOM 6486 N N . ILE B 1 166 ? 47.378 42.970 -25.181 1.00 25.98 4525 ILE B N 1
ATOM 6487 C CA . ILE B 1 166 ? 47.536 42.410 -23.842 1.00 27.51 4525 ILE B CA 1
ATOM 6488 C C . ILE B 1 166 ? 48.865 41.671 -23.783 1.00 26.36 4525 ILE B C 1
ATOM 6489 O O . ILE B 1 166 ? 49.101 40.736 -24.559 1.00 26.37 4525 ILE B O 1
ATOM 6505 N N . GLU B 1 167 ? 49.725 42.079 -22.853 1.00 25.40 4526 GLU B N 1
ATOM 6506 C CA . GLU B 1 167 ? 51.036 41.473 -22.664 1.00 29.17 4526 GLU B CA 1
ATOM 6507 C C . GLU B 1 167 ? 51.134 40.954 -21.238 1.00 26.33 4526 GLU B C 1
ATOM 6508 O O . GLU B 1 167 ? 50.785 41.666 -20.290 1.00 24.29 4526 GLU B O 1
ATOM 6520 N N . TYR B 1 168 ? 51.611 39.722 -21.088 1.00 25.19 4527 TYR B N 1
ATOM 6521 C CA . TYR B 1 168 ? 51.690 39.066 -19.791 1.00 26.86 4527 TYR B CA 1
ATOM 6522 C C . TYR B 1 168 ? 53.140 38.862 -19.379 1.00 27.96 4527 TYR B C 1
ATOM 6523 O O . TYR B 1 168 ? 53.975 38.447 -20.189 1.00 31.55 4527 TYR B O 1
ATOM 6541 N N . GLY B 1 169 ? 53.430 39.147 -18.108 1.00 29.57 4528 GLY B N 1
ATOM 6542 C CA . GLY B 1 169 ? 54.685 38.738 -17.518 1.00 32.39 4528 GLY B CA 1
ATOM 6543 C C . GLY B 1 169 ? 54.680 37.261 -17.170 1.00 33.50 4528 GLY B C 1
ATOM 6544 O O . GLY B 1 169 ? 53.652 36.584 -17.219 1.00 31.43 4528 GLY B O 1
ATOM 6548 N N . ALA B 1 170 ? 55.863 36.758 -16.808 1.00 29.84 4529 ALA B N 1
ATOM 6549 C CA . ALA B 1 170 ? 56.018 35.324 -16.577 1.00 31.12 4529 ALA B CA 1
ATOM 6550 C C . ALA B 1 170 ? 55.037 34.816 -15.528 1.00 31.44 4529 ALA B C 1
ATOM 6551 O O . ALA B 1 170 ? 54.490 33.715 -15.662 1.00 30.45 4529 ALA B O 1
ATOM 6558 N N . GLY B 1 171 ? 54.796 35.603 -14.477 1.00 33.69 4530 GLY B N 1
ATOM 6559 C CA . GLY B 1 171 ? 53.918 35.164 -13.406 1.00 33.20 4530 GLY B CA 1
ATOM 6560 C C . GLY B 1 171 ? 52.475 34.979 -13.826 1.00 29.11 4530 GLY B C 1
ATOM 6561 O O . GLY B 1 171 ? 51.717 34.305 -13.120 1.00 28.16 4530 GLY B O 1
ATOM 6565 N N . HIS B 1 172 ? 52.078 35.558 -14.959 1.00 27.05 4531 HIS B N 1
ATOM 6566 C CA . HIS B 1 172 ? 50.734 35.392 -15.495 1.00 26.74 4531 HIS B CA 1
ATOM 6567 C C . HIS B 1 172 ? 50.725 34.652 -16.826 1.00 29.89 4531 HIS B C 1
ATOM 6568 O O . HIS B 1 172 ? 49.685 34.602 -17.491 1.00 37.77 4531 HIS B O 1
ATOM 6582 N N . ARG B 1 173 ? 51.854 34.079 -17.229 1.00 27.96 4532 ARG B N 1
ATOM 6583 C CA . ARG B 1 173 ? 51.910 33.210 -18.405 1.00 33.50 4532 ARG B CA 1
ATOM 6584 C C . ARG B 1 173 ? 51.868 31.746 -17.969 1.00 34.22 4532 ARG B C 1
ATOM 6585 O O . ARG B 1 173 ? 52.812 30.979 -18.163 1.00 36.18 4532 ARG B O 1
ATOM 6606 N N . ARG B 1 174 ? 50.746 31.365 -17.362 1.00 33.99 4533 ARG B N 1
ATOM 6607 C CA . ARG B 1 174 ? 50.631 30.082 -16.681 1.00 37.62 4533 ARG B CA 1
ATOM 6608 C C . ARG B 1 174 ? 49.935 29.011 -17.514 1.00 34.78 4533 ARG B C 1
ATOM 6609 O O . ARG B 1 174 ? 49.713 27.906 -17.008 1.00 29.39 4533 ARG B O 1
ATOM 6630 N N . LEU B 1 175 ? 49.582 29.300 -18.765 1.00 33.65 4534 LEU B N 1
ATOM 6631 C CA . LEU B 1 175 ? 49.080 28.265 -19.666 1.00 33.00 4534 LEU B CA 1
ATOM 6632 C C . LEU B 1 175 ? 50.232 27.359 -20.079 1.00 35.11 4534 LEU B C 1
ATOM 6633 O O . LEU B 1 175 ? 51.166 27.798 -20.757 1.00 38.65 4534 LEU B O 1
ATOM 6649 N N . LEU B 1 176 ? 50.176 26.095 -19.662 1.00 33.83 4535 LEU B N 1
ATOM 6650 C CA . LEU B 1 176 ? 51.220 25.129 -19.979 1.00 31.66 4535 LEU B CA 1
ATOM 6651 C C . LEU B 1 176 ? 50.881 24.249 -21.174 1.00 33.39 4535 LEU B C 1
ATOM 6652 O O . LEU B 1 176 ? 51.779 23.894 -21.944 1.00 36.22 4535 LEU B O 1
ATOM 6668 N N . SER B 1 177 ? 49.615 23.875 -21.348 1.00 29.03 4536 SER B N 1
ATOM 6669 C CA . SER B 1 177 ? 49.230 23.084 -22.508 1.00 28.45 4536 SER B CA 1
ATOM 6670 C C . SER B 1 177 ? 47.744 23.265 -22.774 1.00 28.86 4536 SER B C 1
ATOM 6671 O O . SER B 1 177 ? 46.966 23.611 -21.881 1.00 30.62 4536 SER B O 1
ATOM 6679 N N . LEU B 1 178 ? 47.367 23.022 -24.028 1.00 33.05 4537 LEU B N 1
ATOM 6680 C CA . LEU B 1 178 ? 46.001 23.174 -24.504 1.00 37.96 4537 LEU B CA 1
ATOM 6681 C C . LEU B 1 178 ? 45.701 22.091 -25.527 1.00 30.06 4537 LEU B C 1
ATOM 6682 O O . LEU B 1 178 ? 46.525 21.813 -26.402 1.00 28.51 4537 LEU B O 1
ATOM 6698 N N . VAL B 1 179 ? 44.523 21.484 -25.415 1.00 25.98 4538 VAL B N 1
ATOM 6699 C CA . VAL B 1 179 ? 44.000 20.596 -26.446 1.00 28.37 4538 VAL B CA 1
ATOM 6700 C C . VAL B 1 179 ? 42.563 21.005 -26.728 1.00 25.49 4538 VAL B C 1
ATOM 6701 O O . VAL B 1 179 ? 41.815 21.359 -25.809 1.00 25.73 4538 VAL B O 1
ATOM 6714 N N . ARG B 1 180 ? 42.177 20.960 -28.000 1.00 26.21 4539 ARG B N 1
ATOM 6715 C CA . ARG B 1 180 ? 40.864 21.412 -28.433 1.00 29.87 4539 ARG B CA 1
ATOM 6716 C C . ARG B 1 180 ? 40.082 20.257 -29.039 1.00 27.93 4539 ARG B C 1
ATOM 6717 O O . ARG B 1 180 ? 40.619 19.470 -29.826 1.00 31.11 4539 ARG B O 1
ATOM 6738 N N . GLN B 1 181 ? 38.808 20.164 -28.658 1.00 28.69 4540 GLN B N 1
ATOM 6739 C CA . GLN B 1 181 ? 37.868 19.186 -29.206 1.00 36.14 4540 GLN B CA 1
ATOM 6740 C C . GLN B 1 181 ? 36.599 19.950 -29.572 1.00 37.43 4540 GLN B C 1
ATOM 6741 O O . GLN B 1 181 ? 35.723 20.156 -28.726 1.00 36.25 4540 GLN B O 1
ATOM 6755 N N . GLY B 1 182 ? 36.501 20.366 -30.832 1.00 39.02 4541 GLY B N 1
ATOM 6756 C CA . GLY B 1 182 ? 35.350 21.144 -31.264 1.00 40.56 4541 GLY B CA 1
ATOM 6757 C C . GLY B 1 182 ? 35.294 22.475 -30.538 1.00 41.20 4541 GLY B C 1
ATOM 6758 O O . GLY B 1 182 ? 36.267 23.235 -30.506 1.00 38.74 4541 GLY B O 1
ATOM 6762 N N . ASP B 1 183 ? 34.138 22.767 -29.941 1.00 43.82 4542 ASP B N 1
ATOM 6763 C CA . ASP B 1 183 ? 33.941 23.987 -29.170 1.00 46.85 4542 ASP B CA 1
ATOM 6764 C C . ASP B 1 183 ? 34.296 23.803 -27.699 1.00 35.15 4542 ASP B C 1
ATOM 6765 O O . ASP B 1 183 ? 33.874 24.605 -26.857 1.00 31.30 4542 ASP B O 1
ATOM 6774 N N . GLN B 1 184 ? 35.065 22.767 -27.376 1.00 29.53 4543 GLN B N 1
ATOM 6775 C CA . GLN B 1 184 ? 35.509 22.503 -26.019 1.00 30.83 4543 GLN B CA 1
ATOM 6776 C C . GLN B 1 184 ? 37.030 22.424 -26.001 1.00 27.08 4543 GLN B C 1
ATOM 6777 O O . GLN B 1 184 ? 37.659 22.053 -26.996 1.00 25.26 4543 GLN B O 1
ATOM 6791 N N . ALA B 1 185 ? 37.621 22.777 -24.863 1.00 24.78 4544 ALA B N 1
ATOM 6792 C CA . ALA B 1 185 ? 39.067 22.726 -24.713 1.00 26.84 4544 ALA B CA 1
ATOM 6793 C C . ALA B 1 185 ? 39.420 22.286 -23.302 1.00 26.50 4544 ALA B C 1
ATOM 6794 O O . ALA B 1 185 ? 38.641 22.470 -22.364 1.00 25.52 4544 ALA B O 1
ATOM 6801 N N . LEU B 1 186 ? 40.605 21.695 -23.167 1.00 24.56 4545 LEU B N 1
ATOM 6802 C CA . LEU B 1 186 ? 41.136 21.269 -21.878 1.00 25.33 4545 LEU B CA 1
ATOM 6803 C C . LEU B 1 186 ? 42.527 21.855 -21.720 1.00 27.24 4545 LEU B C 1
ATOM 6804 O O . LEU B 1 186 ? 43.406 21.604 -22.551 1.00 25.21 4545 LEU B O 1
ATOM 6820 N N . ALA B 1 187 ? 42.735 22.600 -20.640 1.00 26.74 4546 ALA B N 1
ATOM 6821 C CA . ALA B 1 187 ? 43.984 23.300 -20.402 1.00 27.61 4546 ALA B CA 1
ATOM 6822 C C . ALA B 1 187 ? 44.629 22.798 -19.120 1.00 29.49 4546 ALA B C 1
ATOM 6823 O O . ALA B 1 187 ? 43.949 22.340 -18.197 1.00 27.92 4546 ALA B O 1
ATOM 6830 N N . ARG B 1 188 ? 45.954 22.882 -19.078 1.00 34.64 4547 ARG B N 1
ATOM 6831 C CA . ARG B 1 188 ? 46.722 22.605 -17.876 1.00 44.73 4547 ARG B CA 1
ATOM 6832 C C . ARG B 1 188 ? 47.468 23.872 -17.491 1.00 35.00 4547 ARG B C 1
ATOM 6833 O O . ARG B 1 188 ? 48.153 24.472 -18.327 1.00 30.69 4547 ARG B O 1
ATOM 6854 N N . ILE B 1 189 ? 47.308 24.291 -16.238 1.00 29.06 4548 ILE B N 1
ATOM 6855 C CA . ILE B 1 189 ? 47.909 25.518 -15.737 1.00 26.24 4548 ILE B CA 1
ATOM 6856 C C . ILE B 1 189 ? 48.548 25.216 -14.392 1.00 30.74 4548 ILE B C 1
ATOM 6857 O O . ILE B 1 189 ? 48.097 24.335 -13.654 1.00 29.73 4548 ILE B O 1
ATOM 6873 N N . ALA B 1 190 ? 49.610 25.951 -14.075 1.00 28.87 4549 ALA B N 1
ATOM 6874 C CA . ALA B 1 190 ? 50.272 25.771 -12.792 1.00 30.40 4549 ALA B CA 1
ATOM 6875 C C . ALA B 1 190 ? 51.156 26.971 -12.505 1.00 34.25 4549 ALA B C 1
ATOM 6876 O O . ALA B 1 190 ? 51.682 27.605 -13.423 1.00 36.27 4549 ALA B O 1
ATOM 6883 N N . LEU B 1 191 ? 51.303 27.279 -11.220 1.00 32.28 4550 LEU B N 1
ATOM 6884 C CA . LEU B 1 191 ? 52.231 28.320 -10.813 1.00 32.61 4550 LEU B CA 1
ATOM 6885 C C . LEU B 1 191 ? 53.655 27.844 -11.065 1.00 34.59 4550 LEU B C 1
ATOM 6886 O O . LEU B 1 191 ? 53.969 26.663 -10.893 1.00 38.15 4550 LEU B O 1
ATOM 6902 N N . GLN B 1 192 ? 54.524 28.769 -11.470 1.00 46.71 4551 GLN B N 1
ATOM 6903 C CA . GLN B 1 192 ? 55.932 28.417 -11.625 1.00 60.63 4551 GLN B CA 1
ATOM 6904 C C . GLN B 1 192 ? 56.553 28.065 -10.279 1.00 64.36 4551 GLN B C 1
ATOM 6905 O O . GLN B 1 192 ? 57.403 27.171 -10.196 1.00 65.33 4551 GLN B O 1
ATOM 6919 N N . ASP B 1 193 ? 56.132 28.746 -9.217 1.00 67.68 4552 ASP B N 1
ATOM 6920 C CA . ASP B 1 193 ? 56.580 28.456 -7.854 1.00 74.81 4552 ASP B CA 1
ATOM 6921 C C . ASP B 1 193 ? 55.383 28.079 -6.990 1.00 64.11 4552 ASP B C 1
ATOM 6922 O O . ASP B 1 193 ? 54.593 28.961 -6.607 1.00 56.71 4552 ASP B O 1
ATOM 6931 N N . PRO B 1 194 ? 55.190 26.796 -6.667 1.00 64.65 4553 PRO B N 1
ATOM 6932 C CA . PRO B 1 194 ? 54.033 26.415 -5.837 1.00 66.15 4553 PRO B CA 1
ATOM 6933 C C . PRO B 1 194 ? 53.926 27.186 -4.531 1.00 68.64 4553 PRO B C 1
ATOM 6934 O O . PRO B 1 194 ? 52.808 27.419 -4.051 1.00 69.52 4553 PRO B O 1
ATOM 6945 N N . ALA B 1 195 ? 55.053 27.583 -3.933 1.00 67.18 4554 ALA B N 1
ATOM 6946 C CA . ALA B 1 195 ? 55.006 28.276 -2.649 1.00 62.99 4554 ALA B CA 1
ATOM 6947 C C . ALA B 1 195 ? 54.124 29.517 -2.711 1.00 55.87 4554 ALA B C 1
ATOM 6948 O O . ALA B 1 195 ? 53.544 29.914 -1.694 1.00 50.97 4554 ALA B O 1
ATOM 6955 N N . LEU B 1 196 ? 54.004 30.136 -3.887 1.00 54.86 4555 LEU B N 1
ATOM 6956 C CA . LEU B 1 196 ? 53.202 31.345 -4.029 1.00 55.75 4555 LEU B CA 1
ATOM 6957 C C . LEU B 1 196 ? 51.709 31.097 -3.859 1.00 44.57 4555 LEU B C 1
ATOM 6958 O O . LEU B 1 196 ? 50.951 32.067 -3.756 1.00 43.03 4555 LEU B O 1
ATOM 6974 N N . ASN B 1 197 ? 51.269 29.839 -3.816 1.00 37.85 4556 ASN B N 1
ATOM 6975 C CA . ASN B 1 197 ? 49.870 29.546 -3.530 1.00 37.05 4556 ASN B CA 1
ATOM 6976 C C . ASN B 1 197 ? 49.514 29.768 -2.066 1.00 38.90 4556 ASN B C 1
ATOM 6977 O O . ASN B 1 197 ? 48.325 29.753 -1.729 1.00 39.87 4556 ASN B O 1
ATOM 6988 N N . SER B 1 198 ? 50.503 29.969 -1.198 1.00 40.62 4557 SER B N 1
ATOM 6989 C CA . SER B 1 198 ? 50.233 30.176 0.219 1.00 46.10 4557 SER B CA 1
ATOM 6990 C C . SER B 1 198 ? 49.352 31.400 0.423 1.00 47.95 4557 SER B C 1
ATOM 6991 O O . SER B 1 198 ? 49.634 32.480 -0.104 1.00 45.22 4557 SER B O 1
ATOM 6999 N N . GLY B 1 199 ? 48.275 31.225 1.185 1.00 54.32 4558 GLY B N 1
ATOM 7000 C CA . GLY B 1 199 ? 47.371 32.310 1.499 1.00 53.81 4558 GLY B CA 1
ATOM 7001 C C . GLY B 1 199 ? 46.226 32.498 0.530 1.00 48.07 4558 GLY B C 1
ATOM 7002 O O . GLY B 1 199 ? 45.366 33.353 0.778 1.00 45.72 4558 GLY B O 1
ATOM 7006 N N . PHE B 1 200 ? 46.186 31.741 -0.563 1.00 43.17 4559 PHE B N 1
ATOM 7007 C CA . PHE B 1 200 ? 45.139 31.861 -1.569 1.00 40.95 4559 PHE B CA 1
ATOM 7008 C C . PHE B 1 200 ? 44.281 30.605 -1.592 1.00 40.07 4559 PHE B C 1
ATOM 7009 O O . PHE B 1 200 ? 44.804 29.491 -1.706 1.00 42.55 4559 PHE B O 1
ATOM 7026 N N . ALA B 1 201 ? 42.964 30.790 -1.490 1.00 34.94 4560 ALA B N 1
ATOM 7027 C CA . ALA B 1 201 ? 42.047 29.710 -1.830 1.00 34.20 4560 ALA B CA 1
ATOM 7028 C C . ALA B 1 201 ? 42.054 29.464 -3.333 1.00 32.75 4560 ALA B C 1
ATOM 7029 O O . ALA B 1 201 ? 41.980 28.315 -3.785 1.00 31.21 4560 ALA B O 1
ATOM 7036 N N . LEU B 1 202 ? 42.143 30.537 -4.116 1.00 28.55 4561 LEU B N 1
ATOM 7037 C CA . LEU B 1 202 ? 42.314 30.458 -5.562 1.00 29.96 4561 LEU B CA 1
ATOM 7038 C C . LEU B 1 202 ? 43.255 31.578 -5.976 1.00 27.49 4561 LEU B C 1
ATOM 7039 O O . LEU B 1 202 ? 42.934 32.756 -5.794 1.00 27.61 4561 LEU B O 1
ATOM 7055 N N . HIS B 1 203 ? 44.418 31.215 -6.509 1.00 25.34 4562 HIS B N 1
ATOM 7056 C CA . HIS B 1 203 ? 45.427 32.214 -6.830 1.00 25.10 4562 HIS B CA 1
ATOM 7057 C C . HIS B 1 203 ? 44.986 33.041 -8.040 1.00 23.41 4562 HIS B C 1
ATOM 7058 O O . HIS B 1 203 ? 44.506 32.483 -9.027 1.00 22.79 4562 HIS B O 1
ATOM 7072 N N . PRO B 1 204 ? 45.150 34.370 -8.003 1.00 22.86 4563 PRO B N 1
ATOM 7073 C CA . PRO B 1 204 ? 44.641 35.197 -9.114 1.00 22.85 4563 PRO B CA 1
ATOM 7074 C C . PRO B 1 204 ? 45.288 34.886 -10.452 1.00 23.18 4563 PRO B C 1
ATOM 7075 O O . PRO B 1 204 ? 44.636 35.028 -11.494 1.00 21.15 4563 PRO B O 1
ATOM 7086 N N . ALA B 1 205 ? 46.564 34.494 -10.458 1.00 26.65 4564 ALA B N 1
ATOM 7087 C CA . ALA B 1 205 ? 47.238 34.167 -11.710 1.00 27.08 4564 ALA B CA 1
ATOM 7088 C C . ALA B 1 205 ? 46.672 32.897 -12.332 1.00 23.34 4564 ALA B C 1
ATOM 7089 O O . ALA B 1 205 ? 46.600 32.781 -13.561 1.00 23.38 4564 ALA B O 1
ATOM 7096 N N . LEU B 1 206 ? 46.280 31.922 -11.506 1.00 22.14 4565 LEU B N 1
ATOM 7097 C CA . LEU B 1 206 ? 45.676 30.706 -12.041 1.00 24.36 4565 LEU B CA 1
ATOM 7098 C C . LEU B 1 206 ? 44.273 30.976 -12.566 1.00 26.48 4565 LEU B C 1
ATOM 7099 O O . LEU B 1 206 ? 43.887 30.456 -13.619 1.00 27.22 4565 LEU B O 1
ATOM 7115 N N . LEU B 1 207 ? 43.494 31.788 -11.851 1.00 26.27 4566 LEU B N 1
ATOM 7116 C CA . LEU B 1 207 ? 42.173 32.145 -12.352 1.00 21.65 4566 LEU B CA 1
ATOM 7117 C C . LEU B 1 207 ? 42.287 32.940 -13.645 1.00 21.69 4566 LEU B C 1
ATOM 7118 O O . LEU B 1 207 ? 41.491 32.752 -14.571 1.00 23.97 4566 LEU B O 1
ATOM 7134 N N . ASP B 1 208 ? 43.282 33.825 -13.732 1.00 22.26 4567 ASP B N 1
ATOM 7135 C CA . ASP B 1 208 ? 43.504 34.562 -14.970 1.00 22.33 4567 ASP B CA 1
ATOM 7136 C C . ASP B 1 208 ? 43.929 33.622 -16.092 1.00 23.75 4567 ASP B C 1
ATOM 7137 O O . ASP B 1 208 ? 43.438 33.732 -17.221 1.00 22.68 4567 ASP B O 1
ATOM 7146 N N . ALA B 1 209 ? 44.829 32.679 -15.793 1.00 25.24 4568 ALA B N 1
ATOM 7147 C CA . ALA B 1 209 ? 45.264 31.711 -16.796 1.00 25.61 4568 ALA B CA 1
ATOM 7148 C C . ALA B 1 209 ? 44.103 30.853 -17.276 1.00 23.68 4568 ALA B C 1
ATOM 7149 O O . ALA B 1 209 ? 44.030 30.495 -18.457 1.00 23.34 4568 ALA B O 1
ATOM 7156 N N . ALA B 1 210 ? 43.202 30.484 -16.366 1.00 21.25 4569 ALA B N 1
ATOM 7157 C CA . ALA B 1 210 ? 41.995 29.775 -16.775 1.00 23.54 4569 ALA B CA 1
ATOM 7158 C C . ALA B 1 210 ? 41.219 30.582 -17.808 1.00 24.82 4569 ALA B C 1
ATOM 7159 O O . ALA B 1 210 ? 40.724 30.030 -18.798 1.00 23.96 4569 ALA B O 1
ATOM 7166 N N . MET B 1 211 ? 41.103 31.894 -17.592 1.00 22.46 4570 MET B N 1
ATOM 7167 C CA . MET B 1 211 ? 40.405 32.747 -18.548 1.00 21.76 4570 MET B CA 1
ATOM 7168 C C . MET B 1 211 ? 41.190 32.878 -19.847 1.00 24.65 4570 MET B C 1
ATOM 7169 O O . MET B 1 211 ? 40.598 32.949 -20.931 1.00 24.39 4570 MET B O 1
ATOM 7183 N N . GLN B 1 212 ? 42.522 32.935 -19.761 1.00 23.28 4571 GLN B N 1
ATOM 7184 C CA . GLN B 1 212 ? 43.336 32.986 -20.971 1.00 26.34 4571 GLN B CA 1
ATOM 7185 C C . GLN B 1 212 ? 43.027 31.818 -21.896 1.00 27.04 4571 GLN B C 1
ATOM 7186 O O . GLN B 1 212 ? 43.125 31.952 -23.121 1.00 26.50 4571 GLN B O 1
ATOM 7200 N N . GLY B 1 213 ? 42.634 30.674 -21.332 1.00 27.93 4572 GLY B N 1
ATOM 7201 C CA . GLY B 1 213 ? 42.431 29.471 -22.121 1.00 27.23 4572 GLY B CA 1
ATOM 7202 C C . GLY B 1 213 ? 41.349 29.583 -23.176 1.00 24.95 4572 GLY B C 1
ATOM 7203 O O . GLY B 1 213 ? 41.344 28.795 -24.127 1.00 23.52 4572 GLY B O 1
ATOM 7207 N N . VAL B 1 214 ? 40.424 30.536 -23.034 1.00 24.32 4573 VAL B N 1
ATOM 7208 C CA . VAL B 1 214 ? 39.361 30.667 -24.024 1.00 24.43 4573 VAL B CA 1
ATOM 7209 C C . VAL B 1 214 ? 39.932 30.976 -25.399 1.00 25.14 4573 VAL B C 1
ATOM 7210 O O . VAL B 1 214 ? 39.291 30.688 -26.414 1.00 33.42 4573 VAL B O 1
ATOM 7223 N N . MET B 1 215 ? 41.132 31.557 -25.457 1.00 22.84 4574 MET B N 1
ATOM 7224 C CA . MET B 1 215 ? 41.738 31.871 -26.745 1.00 27.84 4574 MET B CA 1
ATOM 7225 C C . MET B 1 215 ? 41.922 30.622 -27.595 1.00 32.79 4574 MET B C 1
ATOM 7226 O O . MET B 1 215 ? 41.935 30.708 -28.828 1.00 31.64 4574 MET B O 1
ATOM 7240 N N . ALA B 1 216 ? 42.067 29.457 -26.960 1.00 33.48 4575 ALA B N 1
ATOM 7241 C CA . ALA B 1 216 ? 42.173 28.211 -27.712 1.00 32.94 4575 ALA B CA 1
ATOM 7242 C C . ALA B 1 216 ? 40.988 28.031 -28.652 1.00 30.43 4575 ALA B C 1
ATOM 7243 O O . ALA B 1 216 ? 41.135 27.488 -29.753 1.00 31.80 4575 ALA B O 1
ATOM 7250 N N . LEU B 1 217 ? 39.807 28.472 -28.234 1.00 25.67 4576 LEU B N 1
ATOM 7251 C CA . LEU B 1 217 ? 38.597 28.302 -29.023 1.00 28.91 4576 LEU B CA 1
ATOM 7252 C C . LEU B 1 217 ? 38.371 29.441 -30.008 1.00 31.49 4576 LEU B C 1
ATOM 7253 O O . LEU B 1 217 ? 37.416 29.381 -30.791 1.00 34.85 4576 LEU B O 1
ATOM 7269 N N . LEU B 1 218 ? 39.225 30.468 -29.999 1.00 30.87 4577 LEU B N 1
ATOM 7270 C CA . LEU B 1 218 ? 39.012 31.658 -30.809 1.00 34.11 4577 LEU B CA 1
ATOM 7271 C C . LEU B 1 218 ? 40.098 31.916 -31.845 1.00 35.10 4577 LEU B C 1
ATOM 7272 O O . LEU B 1 218 ? 39.931 32.827 -32.666 1.00 32.61 4577 LEU B O 1
ATOM 7288 N N . LEU B 1 219 ? 41.194 31.152 -31.840 1.00 36.03 4578 LEU B N 1
ATOM 7289 C CA . LEU B 1 219 ? 42.290 31.421 -32.768 1.00 44.55 4578 LEU B CA 1
ATOM 7290 C C . LEU B 1 219 ? 41.807 31.453 -34.213 1.00 50.47 4578 LEU B C 1
ATOM 7291 O O . LEU B 1 219 ? 42.213 32.325 -34.991 1.00 45.09 4578 LEU B O 1
ATOM 7307 N N . ASP B 1 220 ? 40.948 30.507 -34.595 1.00 61.36 4579 ASP B N 1
ATOM 7308 C CA . ASP B 1 220 ? 40.487 30.451 -35.977 1.00 71.37 4579 ASP B CA 1
ATOM 7309 C C . ASP B 1 220 ? 39.516 31.584 -36.280 1.00 73.21 4579 ASP B C 1
ATOM 7310 O O . ASP B 1 220 ? 39.554 32.171 -37.367 1.00 72.83 4579 ASP B O 1
ATOM 7319 N N . GLU B 1 221 ? 38.638 31.902 -35.330 1.00 76.14 4580 GLU B N 1
ATOM 7320 C CA . GLU B 1 221 ? 37.609 32.907 -35.568 1.00 77.14 4580 GLU B CA 1
ATOM 7321 C C . GLU B 1 221 ? 38.203 34.306 -35.662 1.00 68.05 4580 GLU B C 1
ATOM 7322 O O . GLU B 1 221 ? 37.906 35.055 -36.601 1.00 69.59 4580 GLU B O 1
ATOM 7334 N N . LEU B 1 222 ? 39.037 34.679 -34.697 1.00 53.61 4581 LEU B N 1
ATOM 7335 C CA . LEU B 1 222 ? 39.572 36.030 -34.670 1.00 47.43 4581 LEU B CA 1
ATOM 7336 C C . LEU B 1 222 ? 40.584 36.217 -35.789 1.00 51.69 4581 LEU B C 1
ATOM 7337 O O . LEU B 1 222 ? 41.233 35.267 -36.238 1.00 49.38 4581 LEU B O 1
ATOM 7353 N N . GLU B 1 223 ? 40.714 37.461 -36.240 1.00 58.91 4582 GLU B N 1
ATOM 7354 C CA . GLU B 1 223 ? 41.687 37.786 -37.270 1.00 65.07 4582 GLU B CA 1
ATOM 7355 C C . GLU B 1 223 ? 43.058 37.994 -36.631 1.00 57.74 4582 GLU B C 1
ATOM 7356 O O . GLU B 1 223 ? 43.218 37.954 -35.408 1.00 43.41 4582 GLU B O 1
ATOM 7368 N N . GLU B 1 224 ? 44.069 38.206 -37.477 1.00 61.88 4583 GLU B N 1
ATOM 7369 C CA . GLU B 1 224 ? 45.434 38.344 -36.982 1.00 71.90 4583 GLU B CA 1
ATOM 7370 C C . GLU B 1 224 ? 45.541 39.458 -35.949 1.00 59.52 4583 GLU B C 1
ATOM 7371 O O . GLU B 1 224 ? 46.217 39.303 -34.926 1.00 53.21 4583 GLU B O 1
ATOM 7383 N N . ARG B 1 225 ? 44.887 40.592 -36.203 1.00 55.61 4584 ARG B N 1
ATOM 7384 C CA . ARG B 1 225 ? 44.931 41.762 -35.328 1.00 53.75 4584 ARG B CA 1
ATOM 7385 C C . ARG B 1 225 ? 43.509 42.077 -34.877 1.00 45.89 4584 ARG B C 1
ATOM 7386 O O . ARG B 1 225 ? 42.882 43.021 -35.381 1.00 42.35 4584 ARG B O 1
ATOM 7407 N N . PRO B 1 226 ? 42.971 41.317 -33.931 1.00 40.18 4585 PRO B N 1
ATOM 7408 C CA . PRO B 1 226 ? 41.585 41.524 -33.509 1.00 40.49 4585 PRO B CA 1
ATOM 7409 C C . PRO B 1 226 ? 41.453 42.728 -32.584 1.00 38.35 4585 PRO B C 1
ATOM 7410 O O . PRO B 1 226 ? 42.429 43.253 -32.047 1.00 38.44 4585 PRO B O 1
ATOM 7421 N N . ALA B 1 227 ? 40.208 43.162 -32.409 1.00 35.51 4586 ALA B N 1
ATOM 7422 C CA . ALA B 1 227 ? 39.917 44.219 -31.455 1.00 37.89 4586 ALA B CA 1
ATOM 7423 C C . ALA B 1 227 ? 40.169 43.722 -30.033 1.00 30.15 4586 ALA B C 1
ATOM 7424 O O . ALA B 1 227 ? 40.151 42.521 -29.751 1.00 29.84 4586 ALA B O 1
ATOM 7431 N N . LEU B 1 228 ? 40.419 44.667 -29.133 1.00 27.79 4587 LEU B N 1
ATOM 7432 C CA . LEU B 1 228 ? 40.706 44.317 -27.748 1.00 30.74 4587 LEU B CA 1
ATOM 7433 C C . LEU B 1 228 ? 39.477 43.701 -27.087 1.00 28.81 4587 LEU B C 1
ATOM 7434 O O . LEU B 1 228 ? 38.390 44.285 -27.104 1.00 29.89 4587 LEU B O 1
ATOM 7450 N N . LEU B 1 229 ? 39.654 42.516 -26.502 1.00 24.27 4588 LEU B N 1
ATOM 7451 C CA . LEU B 1 229 ? 38.602 41.813 -25.779 1.00 25.71 4588 LEU B CA 1
ATOM 7452 C C . LEU B 1 229 ? 39.004 41.684 -24.320 1.00 26.70 4588 LEU B C 1
ATOM 7453 O O . LEU B 1 229 ? 40.139 41.298 -24.017 1.00 30.93 4588 LEU B O 1
ATOM 7469 N N . LEU B 1 230 ? 38.075 41.990 -23.423 1.00 23.29 4589 LEU B N 1
ATOM 7470 C CA . LEU B 1 230 ? 38.320 41.882 -21.995 1.00 27.77 4589 LEU B CA 1
ATOM 7471 C C . LEU B 1 230 ? 37.112 41.242 -21.333 1.00 24.18 4589 LEU B C 1
ATOM 7472 O O . LEU B 1 230 ? 35.987 41.391 -21.822 1.00 21.21 4589 LEU B O 1
ATOM 7488 N N . PRO B 1 231 ? 37.307 40.524 -20.227 1.00 26.18 4590 PRO B N 1
ATOM 7489 C CA . PRO B 1 231 ? 36.147 40.036 -19.473 1.00 26.33 4590 PRO B CA 1
ATOM 7490 C C . PRO B 1 231 ? 35.276 41.205 -19.038 1.00 26.80 4590 PRO B C 1
ATOM 7491 O O . PRO B 1 231 ? 35.765 42.193 -18.488 1.00 24.03 4590 PRO B O 1
ATOM 7502 N N . ALA B 1 232 ? 33.977 41.086 -19.292 1.00 25.51 4591 ALA B N 1
ATOM 7503 C CA . ALA B 1 232 ? 33.024 42.136 -18.963 1.00 26.47 4591 ALA B CA 1
ATOM 7504 C C . ALA B 1 232 ? 31.936 41.692 -18.001 1.00 26.73 4591 ALA B C 1
ATOM 7505 O O . ALA B 1 232 ? 31.443 42.515 -17.225 1.00 27.25 4591 ALA B O 1
ATOM 7512 N N . GLY B 1 233 ? 31.552 40.422 -18.025 1.00 21.96 4592 GLY B N 1
ATOM 7513 C CA . GLY B 1 233 ? 30.532 39.926 -17.122 1.00 22.73 4592 GLY B CA 1
ATOM 7514 C C . GLY B 1 233 ? 30.756 38.462 -16.819 1.00 25.40 4592 GLY B C 1
ATOM 7515 O O . GLY B 1 233 ? 31.425 37.744 -17.570 1.00 21.74 4592 GLY B O 1
ATOM 7519 N N . LEU B 1 234 ? 30.186 38.026 -15.698 1.00 25.37 4593 LEU B N 1
ATOM 7520 C CA . LEU B 1 234 ? 30.274 36.636 -15.270 1.00 22.89 4593 LEU B CA 1
ATOM 7521 C C . LEU B 1 234 ? 28.961 36.253 -14.609 1.00 25.61 4593 LEU B C 1
ATOM 7522 O O . LEU B 1 234 ? 28.551 36.888 -13.633 1.00 27.37 4593 LEU B O 1
ATOM 7538 N N . GLY B 1 235 ? 28.304 35.219 -15.137 1.00 24.83 4594 GLY B N 1
ATOM 7539 C CA . GLY B 1 235 ? 27.028 34.805 -14.573 1.00 22.32 4594 GLY B CA 1
ATOM 7540 C C . GLY B 1 235 ? 27.169 34.279 -13.157 1.00 20.62 4594 GLY B C 1
ATOM 7541 O O . GLY B 1 235 ? 26.430 34.684 -12.254 1.00 22.04 4594 GLY B O 1
ATOM 7545 N N . GLN B 1 236 ? 28.118 33.371 -12.939 1.00 21.87 4595 GLN B N 1
ATOM 7546 C CA . GLN B 1 236 ? 28.365 32.885 -11.589 1.00 28.25 4595 GLN B CA 1
ATOM 7547 C C . GLN B 1 236 ? 29.782 32.341 -11.501 1.00 25.77 4595 GLN B C 1
ATOM 7548 O O . GLN B 1 236 ? 30.318 31.797 -12.470 1.00 23.62 4595 GLN B O 1
ATOM 7562 N N . CYS B 1 237 ? 30.378 32.508 -10.325 1.00 23.25 4596 CYS B N 1
ATOM 7563 C CA . CYS B 1 237 ? 31.642 31.873 -9.976 1.00 25.39 4596 CYS B CA 1
ATOM 7564 C C . CYS B 1 237 ? 31.432 31.102 -8.685 1.00 27.93 4596 CYS B C 1
ATOM 7565 O O . CYS B 1 237 ? 31.148 31.700 -7.642 1.00 30.72 4596 CYS B O 1
ATOM 7573 N N . VAL B 1 238 ? 31.560 29.780 -8.756 1.00 27.10 4597 VAL B N 1
ATOM 7574 C CA . VAL B 1 238 ? 31.338 28.901 -7.614 1.00 30.65 4597 VAL B CA 1
ATOM 7575 C C . VAL B 1 238 ? 32.689 28.352 -7.183 1.00 30.42 4597 VAL B C 1
ATOM 7576 O O . VAL B 1 238 ? 33.408 27.748 -7.989 1.00 28.23 4597 VAL B O 1
ATOM 7589 N N . LEU B 1 239 ? 33.035 28.567 -5.916 1.00 36.49 4598 LEU B N 1
ATOM 7590 C CA . LEU B 1 239 ? 34.279 28.074 -5.333 1.00 42.93 4598 LEU B CA 1
ATOM 7591 C C . LEU B 1 239 ? 33.947 26.876 -4.450 1.00 33.05 4598 LEU B C 1
ATOM 7592 O O . LEU B 1 239 ? 33.369 27.036 -3.371 1.00 30.18 4598 LEU B O 1
ATOM 7608 N N . LEU B 1 240 ? 34.304 25.678 -4.913 1.00 34.36 4599 LEU B N 1
ATOM 7609 C CA . LEU B 1 240 ? 33.957 24.453 -4.203 1.00 41.66 4599 LEU B CA 1
ATOM 7610 C C . LEU B 1 240 ? 34.965 24.104 -3.125 1.00 45.51 4599 LEU B C 1
ATOM 7611 O O . LEU B 1 240 ? 34.587 23.610 -2.056 1.00 44.77 4599 LEU B O 1
ATOM 7627 N N . ALA B 1 241 ? 36.242 24.344 -3.392 1.00 43.60 4600 ALA B N 1
ATOM 7628 C CA . ALA B 1 241 ? 37.302 23.941 -2.483 1.00 43.57 4600 ALA B CA 1
ATOM 7629 C C . ALA B 1 241 ? 38.543 24.742 -2.835 1.00 42.38 4600 ALA B C 1
ATOM 7630 O O . ALA B 1 241 ? 38.616 25.383 -3.887 1.00 40.13 4600 ALA B O 1
ATOM 7637 N N . ASP B 1 242 ? 39.517 24.704 -1.933 1.00 44.28 4601 ASP B N 1
ATOM 7638 C CA . ASP B 1 242 ? 40.790 25.354 -2.197 1.00 44.96 4601 ASP B CA 1
ATOM 7639 C C . ASP B 1 242 ? 41.414 24.774 -3.459 1.00 45.46 4601 ASP B C 1
ATOM 7640 O O . ASP B 1 242 ? 41.356 23.566 -3.705 1.00 45.34 4601 ASP B O 1
ATOM 7649 N N . CYS B 1 243 ? 42.004 25.646 -4.262 1.00 44.43 4602 CYS B N 1
ATOM 7650 C CA . CYS B 1 243 ? 42.564 25.236 -5.541 1.00 45.06 4602 CYS B CA 1
ATOM 7651 C C . CYS B 1 243 ? 44.057 24.999 -5.393 1.00 43.05 4602 CYS B C 1
ATOM 7652 O O . CYS B 1 243 ? 44.763 25.884 -4.893 1.00 42.40 4602 CYS B O 1
ATOM 7660 N N . PRO B 1 244 ? 44.596 23.842 -5.805 1.00 38.95 4603 PRO B N 1
ATOM 7661 C CA . PRO B 1 244 ? 46.048 23.649 -5.700 1.00 38.19 4603 PRO B CA 1
ATOM 7662 C C . PRO B 1 244 ? 46.814 24.538 -6.665 1.00 36.85 4603 PRO B C 1
ATOM 7663 O O . PRO B 1 244 ? 46.219 25.299 -7.435 1.00 36.84 4603 PRO B O 1
ATOM 7674 N N . ALA B 1 245 ? 48.142 24.441 -6.632 1.00 39.28 4604 ALA B N 1
ATOM 7675 C CA . ALA B 1 245 ? 48.990 25.235 -7.510 1.00 39.09 4604 ALA B CA 1
ATOM 7676 C C . ALA B 1 245 ? 49.027 24.702 -8.935 1.00 36.76 4604 ALA B C 1
ATOM 7677 O O . ALA B 1 245 ? 49.591 25.369 -9.808 1.00 31.74 4604 ALA B O 1
ATOM 7684 N N . SER B 1 246 ? 48.467 23.519 -9.184 1.00 38.58 4605 SER B N 1
ATOM 7685 C CA . SER B 1 246 ? 48.380 22.946 -10.522 1.00 43.58 4605 SER B CA 1
ATOM 7686 C C . SER B 1 246 ? 46.934 22.553 -10.782 1.00 37.87 4605 SER B C 1
ATOM 7687 O O . SER B 1 246 ? 46.296 21.931 -9.927 1.00 31.28 4605 SER B O 1
ATOM 7695 N N . LEU B 1 247 ? 46.426 22.897 -11.965 1.00 33.16 4606 LEU B N 1
ATOM 7696 C CA . LEU B 1 247 ? 45.007 22.760 -12.251 1.00 33.46 4606 LEU B CA 1
ATOM 7697 C C . LEU B 1 247 ? 44.785 22.306 -13.684 1.00 33.06 4606 LEU B C 1
ATOM 7698 O O . LEU B 1 247 ? 45.623 22.519 -14.565 1.00 26.37 4606 LEU B O 1
ATOM 7714 N N . GLN B 1 248 ? 43.645 21.658 -13.893 1.00 32.83 4607 GLN B N 1
ATOM 7715 C CA . GLN B 1 248 ? 43.082 21.429 -15.213 1.00 29.02 4607 GLN B CA 1
ATOM 7716 C C . GLN B 1 248 ? 41.878 22.343 -15.383 1.00 29.65 4607 GLN B C 1
ATOM 7717 O O . GLN B 1 248 ? 41.119 22.560 -14.433 1.00 33.65 4607 GLN B O 1
ATOM 7731 N N . VAL B 1 249 ? 41.710 22.888 -16.585 1.00 27.91 4608 VAL B N 1
ATOM 7732 C CA . VAL B 1 249 ? 40.615 23.807 -16.875 1.00 23.66 4608 VAL B CA 1
ATOM 7733 C C . VAL B 1 249 ? 39.882 23.297 -18.106 1.00 24.58 4608 VAL B C 1
ATOM 7734 O O . VAL B 1 249 ? 40.467 23.216 -19.191 1.00 23.38 4608 VAL B O 1
ATOM 7747 N N . GLN B 1 250 ? 38.611 22.946 -17.935 1.00 24.54 4609 GLN B N 1
ATOM 7748 C CA . GLN B 1 250 ? 37.751 22.591 -19.053 1.00 2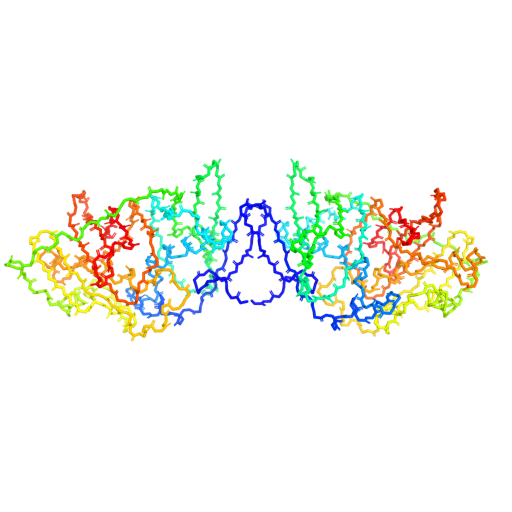9.49 4609 GLN B CA 1
ATOM 7749 C C . GLN B 1 250 ? 36.979 23.829 -19.489 1.00 29.14 4609 GLN B C 1
ATOM 7750 O O . GLN B 1 250 ? 36.373 24.513 -18.658 1.00 26.74 4609 GLN B O 1
ATOM 7764 N N . ILE B 1 251 ? 37.018 24.121 -20.786 1.00 25.54 4610 ILE B N 1
ATOM 7765 C CA . ILE B 1 251 ? 36.444 25.338 -21.345 1.00 23.04 4610 ILE B CA 1
ATOM 7766 C C . ILE B 1 251 ? 35.473 24.947 -22.447 1.00 26.81 4610 ILE B C 1
ATOM 7767 O O . ILE B 1 251 ? 35.777 24.078 -23.271 1.00 29.71 4610 ILE B O 1
ATOM 7783 N N . ARG B 1 252 ? 34.306 25.586 -22.465 1.00 28.06 4611 ARG B N 1
ATOM 7784 C CA . ARG B 1 252 ? 33.298 25.301 -23.477 1.00 31.45 4611 ARG B CA 1
ATOM 7785 C C . ARG B 1 252 ? 32.715 26.604 -23.997 1.00 27.71 4611 ARG B C 1
ATOM 7786 O O . ARG B 1 252 ? 32.289 27.456 -23.211 1.00 23.20 4611 ARG B O 1
ATOM 7807 N N . ARG B 1 253 ? 32.700 26.751 -25.318 1.00 31.83 4612 ARG B N 1
ATOM 7808 C CA . ARG B 1 253 ? 32.064 27.902 -25.938 1.00 34.61 4612 ARG B CA 1
ATOM 7809 C C . ARG B 1 253 ? 30.566 27.863 -25.672 1.00 33.01 4612 ARG B C 1
ATOM 7810 O O . ARG B 1 253 ? 29.935 26.805 -25.737 1.00 31.25 4612 ARG B O 1
ATOM 7831 N N . ALA B 1 254 ? 29.998 29.021 -25.365 1.00 25.83 4613 ALA B N 1
ATOM 7832 C CA . ALA B 1 254 ? 28.578 29.150 -25.095 1.00 29.84 4613 ALA B CA 1
ATOM 7833 C C . ALA B 1 254 ? 27.952 30.154 -26.052 1.00 35.66 4613 ALA B C 1
ATOM 7834 O O . ALA B 1 254 ? 28.647 31.015 -26.604 1.00 30.59 4613 ALA B O 1
ATOM 7841 N N . PRO B 1 255 ? 26.639 30.077 -26.271 1.00 42.07 4614 PRO B N 1
ATOM 7842 C CA . PRO B 1 255 ? 25.988 31.059 -27.146 1.00 39.72 4614 PRO B CA 1
ATOM 7843 C C . PRO B 1 255 ? 26.150 32.470 -26.599 1.00 30.02 4614 PRO B C 1
ATOM 7844 O O . PRO B 1 255 ? 26.145 32.690 -25.387 1.00 26.72 4614 PRO B O 1
ATOM 7855 N N . SER B 1 256 ? 26.298 33.429 -27.510 1.00 26.58 4615 SER B N 1
ATOM 7856 C CA . SER B 1 256 ? 26.430 34.826 -27.125 1.00 27.46 4615 SER B CA 1
ATOM 7857 C C . SER B 1 256 ? 25.830 35.710 -28.206 1.00 27.94 4615 SER B C 1
ATOM 7858 O O . SER B 1 256 ? 25.790 35.339 -29.382 1.00 28.39 4615 SER B O 1
ATOM 7866 N N . THR B 1 257 ? 25.364 36.883 -27.793 1.00 24.28 4616 THR B N 1
ATOM 7867 C CA . THR B 1 257 ? 24.973 37.912 -28.740 1.00 27.70 4616 THR B CA 1
ATOM 7868 C C . THR B 1 257 ? 26.210 38.655 -29.223 1.00 26.55 4616 THR B C 1
ATOM 7869 O O . THR B 1 257 ? 27.194 38.803 -28.493 1.00 23.68 4616 THR B O 1
ATOM 7880 N N . ALA B 1 258 ? 26.164 39.108 -30.469 1.00 25.97 4617 ALA B N 1
ATOM 7881 C CA . ALA B 1 258 ? 27.276 39.862 -31.029 1.00 25.40 4617 ALA B CA 1
ATOM 7882 C C . ALA B 1 258 ? 27.350 41.220 -30.337 1.00 24.38 4617 ALA B C 1
ATOM 7883 O O . ALA B 1 258 ? 26.331 41.731 -29.876 1.00 24.42 4617 ALA B O 1
ATOM 7890 N N . PRO B 1 259 ? 28.550 41.819 -30.266 1.00 25.26 4618 PRO B N 1
ATOM 7891 C CA . PRO B 1 259 ? 29.840 41.349 -30.780 1.00 28.79 4618 PRO B CA 1
ATOM 7892 C C . PRO B 1 259 ? 30.674 40.653 -29.710 1.00 28.23 4618 PRO B C 1
ATOM 7893 O O . PRO B 1 259 ? 31.896 40.797 -29.690 1.00 28.93 4618 PRO B O 1
ATOM 7904 N N . ASP B 1 260 ? 30.016 39.897 -28.840 1.00 23.31 4619 ASP B N 1
ATOM 7905 C CA . ASP B 1 260 ? 30.643 39.360 -27.643 1.00 21.61 4619 ASP B CA 1
ATOM 7906 C C . ASP B 1 260 ? 30.895 37.864 -27.780 1.00 22.73 4619 ASP B C 1
ATOM 7907 O O . ASP B 1 260 ? 30.436 37.205 -28.717 1.00 21.77 4619 ASP B O 1
ATOM 7916 N N . TYR B 1 261 ? 31.650 37.341 -26.815 1.00 23.46 4620 TYR B N 1
ATOM 7917 C CA . TYR B 1 261 ? 31.970 35.925 -26.717 1.00 24.96 4620 TYR B CA 1
ATOM 7918 C C . TYR B 1 261 ? 31.683 35.461 -25.297 1.00 24.08 4620 TYR B C 1
ATOM 7919 O O . TYR B 1 261 ? 31.923 36.200 -24.338 1.00 25.24 4620 TYR B O 1
ATOM 7937 N N . CYS B 1 262 ? 31.162 34.242 -25.166 1.00 22.97 4621 CYS B N 1
ATOM 7938 C CA . CYS B 1 262 ? 30.748 33.717 -23.871 1.00 28.71 4621 CYS B CA 1
ATOM 7939 C C . CYS B 1 262 ? 31.233 32.283 -23.716 1.00 23.60 4621 CYS B C 1
ATOM 7940 O O . CYS B 1 262 ? 31.231 31.512 -24.680 1.00 24.64 4621 CYS B O 1
ATOM 7948 N N . PHE B 1 263 ? 31.646 31.933 -22.496 1.00 21.64 4622 PHE B N 1
ATOM 7949 C CA . PHE B 1 263 ? 32.211 30.621 -22.210 1.00 19.91 4622 PHE B CA 1
ATOM 7950 C C . PHE B 1 263 ? 31.780 30.154 -20.828 1.00 21.40 4622 PHE B C 1
ATOM 7951 O O . PHE B 1 263 ? 31.485 30.963 -19.943 1.00 20.22 4622 PHE B O 1
ATOM 7968 N N . ASP B 1 264 ? 31.756 28.836 -20.651 1.00 22.60 4623 ASP B N 1
ATOM 7969 C CA . ASP B 1 264 ? 31.697 28.220 -19.335 1.00 23.18 4623 ASP B CA 1
ATOM 7970 C C . ASP B 1 264 ? 33.024 27.524 -19.058 1.00 25.21 4623 ASP B C 1
ATOM 7971 O O . ASP B 1 264 ? 33.607 26.898 -19.951 1.00 23.87 4623 ASP B O 1
ATOM 7980 N N . LEU B 1 265 ? 33.501 27.641 -17.820 1.00 23.83 4624 LEU B N 1
ATOM 7981 C CA . LEU B 1 265 ? 34.775 27.065 -17.417 1.00 22.69 4624 LEU B CA 1
ATOM 7982 C C . LEU B 1 265 ? 34.603 26.290 -16.120 1.00 26.79 4624 LEU B C 1
ATOM 7983 O O . LEU B 1 265 ? 33.752 26.617 -15.288 1.00 25.06 4624 LEU B O 1
ATOM 7999 N N . ALA B 1 266 ? 35.428 25.259 -15.955 1.00 26.95 4625 ALA B N 1
ATOM 8000 C CA . ALA B 1 266 ? 35.479 24.493 -14.718 1.00 29.38 4625 ALA B CA 1
ATOM 8001 C C . ALA B 1 266 ? 36.931 24.172 -14.406 1.00 26.19 4625 ALA B C 1
ATOM 8002 O O . ALA B 1 266 ? 37.682 23.754 -15.292 1.00 26.23 4625 ALA B O 1
ATOM 8009 N N . LEU B 1 267 ? 37.320 24.377 -13.151 1.00 23.97 4626 LEU B N 1
ATOM 8010 C CA . LEU B 1 267 ? 38.687 24.161 -12.698 1.00 24.35 4626 LEU B CA 1
ATOM 8011 C C . LEU B 1 267 ? 38.743 22.876 -11.885 1.00 24.15 4626 LEU B C 1
ATOM 8012 O O . LEU B 1 267 ? 37.920 22.670 -10.986 1.00 28.82 4626 LEU B O 1
ATOM 8028 N N . PHE B 1 268 ? 39.701 22.011 -12.213 1.00 26.00 4627 PHE B N 1
ATOM 8029 C CA . PHE B 1 268 ? 39.857 20.721 -11.559 1.00 31.56 4627 PHE B CA 1
ATOM 8030 C C . PHE B 1 268 ? 41.287 20.562 -11.070 1.00 32.95 4627 PHE B C 1
ATOM 8031 O O . PHE B 1 268 ? 42.221 21.129 -11.642 1.00 26.24 4627 PHE B O 1
ATOM 8048 N N . ASP B 1 269 ? 41.455 19.787 -10.002 1.00 38.20 4628 ASP B N 1
ATOM 8049 C CA . ASP B 1 269 ? 42.799 19.426 -9.588 1.00 42.84 4628 ASP B CA 1
ATOM 8050 C C . ASP B 1 269 ? 43.346 18.343 -10.517 1.00 41.91 4628 ASP B C 1
ATOM 8051 O O . ASP B 1 269 ? 42.647 17.822 -11.392 1.00 38.76 4628 ASP B O 1
ATOM 8060 N N . ASP B 1 270 ? 44.621 18.003 -10.322 1.00 44.39 4629 ASP B N 1
ATOM 8061 C CA . ASP B 1 270 ? 45.271 17.036 -11.200 1.00 44.52 4629 ASP B CA 1
ATOM 8062 C C . ASP B 1 270 ? 44.622 15.658 -11.139 1.00 42.41 4629 ASP B C 1
ATOM 8063 O O . ASP B 1 270 ? 44.878 14.830 -12.019 1.00 44.40 4629 ASP B O 1
ATOM 8072 N N . GLN B 1 271 ? 43.801 15.388 -10.126 1.00 42.18 4630 GLN B N 1
ATOM 8073 C CA . GLN B 1 271 ? 43.091 14.118 -10.023 1.00 47.39 4630 GLN B CA 1
ATOM 8074 C C . GLN B 1 271 ? 41.705 14.155 -10.655 1.00 44.82 4630 GLN B C 1
ATOM 8075 O O . GLN B 1 271 ? 41.026 13.123 -10.680 1.00 46.45 4630 GLN B O 1
ATOM 8089 N N . GLY B 1 272 ? 41.268 15.306 -11.159 1.00 38.37 4631 GLY B N 1
ATOM 8090 C CA . GLY B 1 272 ? 39.966 15.431 -11.776 1.00 39.33 4631 GLY B CA 1
ATOM 8091 C C . GLY B 1 272 ? 38.863 15.932 -10.871 1.00 38.17 4631 GLY B C 1
ATOM 8092 O O . GLY B 1 272 ? 37.703 15.949 -11.293 1.00 34.25 4631 GLY B O 1
ATOM 8096 N N . GLN B 1 273 ? 39.185 16.341 -9.646 1.00 44.57 4632 GLN B N 1
ATOM 8097 C CA . GLN B 1 273 ? 38.178 16.845 -8.723 1.00 50.56 4632 GLN B CA 1
ATOM 8098 C C . GLN B 1 273 ? 37.914 18.320 -8.995 1.00 38.86 4632 GLN B C 1
ATOM 8099 O O . GLN B 1 273 ? 38.846 19.130 -9.032 1.00 33.73 4632 GLN B O 1
ATOM 8113 N N . CYS B 1 274 ? 36.642 18.669 -9.173 1.00 37.63 4633 CYS B N 1
ATOM 8114 C CA . CYS B 1 274 ? 36.285 20.044 -9.490 1.00 35.50 4633 CYS B CA 1
ATOM 8115 C C . CYS B 1 274 ? 36.474 20.939 -8.272 1.00 34.42 4633 CYS B C 1
ATOM 8116 O O . CYS B 1 274 ? 35.995 20.630 -7.178 1.00 34.14 4633 CYS B O 1
ATOM 8124 N N . CYS B 1 275 ? 37.175 22.057 -8.468 1.00 32.68 4634 CYS B N 1
ATOM 8125 C CA A CYS B 1 275 ? 37.422 23.014 -7.400 0.62 33.52 4634 CYS B CA 1
ATOM 8126 C CA B CYS B 1 275 ? 37.418 23.015 -7.400 0.38 33.60 4634 CYS B CA 1
ATOM 8127 C C . CYS B 1 275 ? 36.729 24.352 -7.609 1.00 28.76 4634 CYS B C 1
ATOM 8128 O O . CYS B 1 275 ? 36.476 25.057 -6.629 1.00 24.60 4634 CYS B O 1
ATOM 8141 N N . ALA B 1 276 ? 36.415 24.719 -8.848 1.00 27.85 4635 ALA B N 1
ATOM 8142 C CA . ALA B 1 276 ? 35.731 25.977 -9.103 1.00 28.96 4635 ALA B CA 1
ATOM 8143 C C . ALA B 1 276 ? 35.009 25.894 -10.440 1.00 26.07 4635 ALA B C 1
ATOM 8144 O O . ALA B 1 276 ? 35.401 25.135 -11.330 1.00 24.57 4635 ALA B O 1
ATOM 8151 N N . ILE B 1 277 ? 33.945 26.683 -10.562 1.00 22.54 4636 ILE B N 1
ATOM 8152 C CA . ILE B 1 277 ? 33.106 26.710 -11.754 1.00 23.37 4636 ILE B CA 1
ATOM 8153 C C . ILE B 1 277 ? 32.839 28.162 -12.121 1.00 25.66 4636 ILE B C 1
ATOM 8154 O O . ILE B 1 277 ? 32.470 28.966 -11.258 1.00 28.82 4636 ILE B O 1
ATOM 8170 N N . LEU B 1 278 ? 33.022 28.494 -13.398 1.00 24.54 4637 LEU B N 1
ATOM 8171 C CA . LEU B 1 278 ? 32.661 29.796 -13.949 1.00 23.90 4637 LEU B CA 1
ATOM 8172 C C . LEU B 1 278 ? 31.659 29.579 -15.073 1.00 24.33 4637 LEU B C 1
ATOM 8173 O O . LEU B 1 278 ? 31.998 28.980 -16.098 1.00 27.39 4637 LEU B O 1
ATOM 8189 N N . ASN B 1 279 ? 30.436 30.063 -14.887 1.00 22.91 4638 ASN B N 1
ATOM 8190 C CA . ASN B 1 279 ? 29.384 29.923 -15.885 1.00 23.13 4638 ASN B CA 1
ATOM 8191 C C . ASN B 1 279 ? 29.091 31.277 -16.514 1.00 20.89 4638 ASN B C 1
ATOM 8192 O O . ASN B 1 279 ? 28.912 32.273 -15.805 1.00 21.63 4638 ASN B O 1
ATOM 8203 N N . GLN B 1 280 ? 29.049 31.306 -17.844 1.00 20.07 4639 GLN B N 1
ATOM 8204 C CA . GLN B 1 280 ? 28.676 32.498 -18.601 1.00 24.05 4639 GLN B CA 1
ATOM 8205 C C . GLN B 1 280 ? 29.662 33.641 -18.348 1.00 22.69 4639 GLN B C 1
ATOM 8206 O O . GLN B 1 280 ? 29.301 34.731 -17.893 1.00 20.85 4639 GLN B O 1
ATOM 8220 N N . LEU B 1 281 ? 30.926 33.371 -18.666 1.00 22.29 4640 LEU B N 1
ATOM 8221 C CA . LEU B 1 281 ? 31.976 34.384 -18.649 1.00 19.41 4640 LEU B CA 1
ATOM 8222 C C . LEU B 1 281 ? 31.953 35.099 -19.993 1.00 18.53 4640 LEU B C 1
ATOM 8223 O O . LEU B 1 281 ? 32.263 34.498 -21.026 1.00 21.16 4640 LEU B O 1
ATOM 8239 N N . SER B 1 282 ? 31.594 36.379 -19.980 1.00 17.48 4641 SER B N 1
ATOM 8240 C CA . SER B 1 282 ? 31.390 37.147 -21.202 1.00 20.97 4641 SER B CA 1
ATOM 8241 C C . SER B 1 282 ? 32.592 38.042 -21.480 1.00 23.17 4641 SER B C 1
ATOM 8242 O O . SER B 1 282 ? 33.000 38.829 -20.620 1.00 24.56 4641 SER B O 1
ATOM 8250 N N . PHE B 1 283 ? 33.142 37.926 -22.688 1.00 21.09 4642 PHE B N 1
ATOM 8251 C CA . PHE B 1 283 ? 34.193 38.810 -23.172 1.00 22.18 4642 PHE B CA 1
ATOM 8252 C C . PHE B 1 283 ? 33.598 39.802 -24.161 1.00 23.89 4642 PHE B C 1
ATOM 8253 O O . PHE B 1 283 ? 32.810 39.424 -25.033 1.00 24.90 4642 PHE B O 1
ATOM 8270 N N . GLN B 1 284 ? 33.989 41.067 -24.034 1.00 21.73 4643 GLN B N 1
ATOM 8271 C CA . GLN B 1 284 ? 33.422 42.123 -24.858 1.00 23.54 4643 GLN B CA 1
ATOM 8272 C C . GLN B 1 284 ? 34.510 43.079 -25.322 1.00 23.59 4643 GLN B C 1
ATOM 8273 O O . GLN B 1 284 ? 35.504 43.281 -24.614 1.00 22.13 4643 GLN B O 1
ATOM 8287 N N . PRO B 1 285 ? 34.357 43.671 -26.507 1.00 30.75 4644 PRO B N 1
ATOM 8288 C CA . PRO B 1 285 ? 35.286 44.731 -26.920 1.00 41.53 4644 PRO B CA 1
ATOM 8289 C C . PRO B 1 285 ? 35.315 45.856 -25.894 1.00 55.62 4644 PRO B C 1
ATOM 8290 O O . PRO B 1 285 ? 34.272 46.328 -25.437 1.00 51.12 4644 PRO B O 1
ATOM 8301 N N . LEU B 1 286 ? 36.525 46.291 -25.533 1.00 78.27 4645 LEU B N 1
ATOM 8302 C CA . LEU B 1 286 ? 36.663 47.274 -24.462 1.00 100.38 4645 LEU B CA 1
ATOM 8303 C C . LEU B 1 286 ? 36.123 48.635 -24.888 1.00 111.12 4645 LEU B C 1
ATOM 8304 O O . LEU B 1 286 ? 35.343 49.258 -24.158 1.00 108.61 4645 LEU B O 1
ATOM 8320 N N . THR B 1 287 ? 36.532 49.118 -26.056 1.00 122.14 4646 THR B N 1
ATOM 8321 C CA . THR B 1 287 ? 35.966 50.353 -26.597 1.00 130.50 4646 THR B CA 1
ATOM 8322 C C . THR B 1 287 ? 34.780 50.027 -27.499 1.00 121.35 4646 THR B C 1
ATOM 8323 O O . THR B 1 287 ? 34.794 49.034 -28.227 1.00 115.39 4646 THR B O 1
#